Protein AF-A0A832MKS6-F1 (afdb_monomer)

Organism: Eiseniibacteriota bacterium (NCBI:txid2212470)

Sequence (575 aa):
MDDAAIVAPRAAAHRGGRALALALLFALGAVGAFAGHVAAPRFVPAGLAAWESSAPWRGGLPQASEWPREAGPAESVRLEDGAVVVAARTPQEARRLAAGLSARRLAGVAEVARRRAALRARAAAELVEGPLPALATASQAAALLRGRARAMRGIAGPDPGLDDALPDLPLMAAAWAGLEAAAASGDPESVAVALAAAAGAERAWIEREAAAAPYGDPGVDARWRTYAHRRAEVLDAWATVLEKDLTPLQRELVDLTAPSHAIRLAPDMPDPAAATLAAGAPPEASPARVSKLARDAHTAAGGMIGLVAGLAIAAAAWPRRRAPAPDAPAPAPDLGRAWLHLVGGRLARGTMELAARSAARGGRTLVVDAARGAGLHRAWGVGSRLGFVDCLEERMPVLGLCQHGGLPGVFVLAYGEARRRPQWTQLDRLLEEARPHFDRVILALGPDTPREVGSILSGRVMEGWWAVSRQGLPRAADRLEYRVGIRFGRLDLQSMPKASLEALRERFAELAPHLPAPAPGEPAVAAEAAALPALHAPAVLDCDLQVRERLRFLAWMRRVRAESRPETFEPARRA

InterPro domains:
  IPR027417 P-loop containing nucleoside triphosphate hydrolase [G3DSA:3.40.50.300] (351-490)
  IPR027417 P-loop containing nucleoside triphosphate hydrolase [SSF52540] (352-450)

Secondary structure (DSSP, 8-state):
-----------STTSHHHHHHHHHHHHHHHHHHHHHHHHHHHHS-TTS--EEEEEE--SSSPPGGGSSSPPPTT-EEEEETTEEEEEESSHHHHHHHHHHHHHHHTTHHHHHHHHHHHHHHHHHHTPPSSPPPPPPHHHHHHHHHHHHHHHHHHHH-S-----PPPP--HHHHHHHHHHHHHHHHT-HHHHHHHHHHHHHHHHHHHHHHHHHSSSS-HHHHHHHHHHHHHHHHHHHHHHHHHHTTS-HHHHHHHHHHHHHHHHHHGGGS--HHHHHHHTSPP--EEE-HHHHHHHHHHHHHHHHHHHHHHHHHHHHTS--PPPPP-PPPPPPP-TTS-SEEEEEESHHHHHHHHHHHHHTTT--EEEEE-STT--HHHHHT---SSSHHHHHTTSS-HHHH-EE-SSTTEEEE-----SS---GGGHHHHHHHHTTT-SEEEEE--TT--THHHHHHTTS-EEEEEEESSSS--HHHHHHHHHHT--EEEEE-TT--S-SHHHHHHHHHHH-TTSPPPPS-----------S------TTSS--HHHHHHHHHHHHHHHHHHHTS----------

Solvent-accessible surface area (backbone atoms only — not comparable to full-atom values): 31791 Å² total; per-residue (Å²): 137,86,84,83,84,84,82,78,89,86,81,75,82,76,65,62,64,58,56,52,53,51,51,47,29,51,50,34,18,52,51,20,23,50,52,18,52,72,46,31,78,78,69,55,58,95,56,57,31,44,12,25,4,48,19,66,41,79,84,74,81,84,52,79,86,46,43,85,56,86,80,51,88,31,46,48,76,46,79,54,97,57,19,34,36,19,29,11,71,41,52,66,54,7,25,52,48,16,50,38,34,34,49,52,73,44,41,59,42,52,46,46,51,47,27,47,50,51,39,42,54,52,30,58,73,61,51,70,89,70,85,77,77,90,66,55,53,38,38,46,25,22,13,46,32,40,2,46,21,53,31,33,38,42,46,44,50,75,70,78,78,68,90,67,77,76,84,90,41,74,64,48,53,52,28,48,53,48,30,50,55,19,56,73,67,32,40,35,66,52,32,53,54,24,50,53,46,33,33,51,35,52,35,56,48,44,40,49,49,33,60,71,37,63,80,78,48,69,61,58,49,49,51,49,24,40,48,31,47,61,48,21,52,53,30,43,53,54,20,50,60,49,45,68,86,46,53,74,67,49,48,52,50,24,67,58,43,12,37,61,35,16,55,70,49,45,77,60,50,66,54,55,54,57,33,36,52,70,58,46,75,77,47,55,58,41,74,13,70,70,39,44,54,52,33,51,50,33,19,49,49,23,21,49,53,18,35,51,54,31,47,54,58,50,57,75,73,49,82,86,70,80,76,79,76,82,74,75,81,73,72,77,86,69,74,85,79,36,44,36,35,38,31,28,75,46,42,54,35,40,53,40,54,53,48,24,61,40,33,45,69,74,35,30,33,37,37,35,32,68,22,90,86,64,54,46,26,69,40,49,74,46,70,45,69,56,16,43,41,40,38,35,69,71,63,43,60,66,79,76,46,48,38,77,42,84,49,78,49,31,30,31,24,18,41,31,70,63,95,63,84,71,54,69,86,35,50,54,60,55,50,61,66,43,51,90,75,27,66,29,37,39,40,29,46,40,97,80,61,60,51,65,54,16,68,64,51,56,94,59,65,60,48,34,31,35,22,41,90,64,92,74,86,53,78,66,50,59,56,48,25,68,34,41,74,49,70,60,44,71,32,84,34,82,84,41,85,55,57,38,60,65,51,37,49,55,44,23,54,70,66,33,80,78,62,80,73,80,78,92,80,80,82,95,66,99,70,84,93,84,84,72,88,78,74,84,67,75,75,77,81,72,55,54,70,66,57,48,49,49,51,50,50,53,42,50,52,52,48,54,53,61,72,65,50,73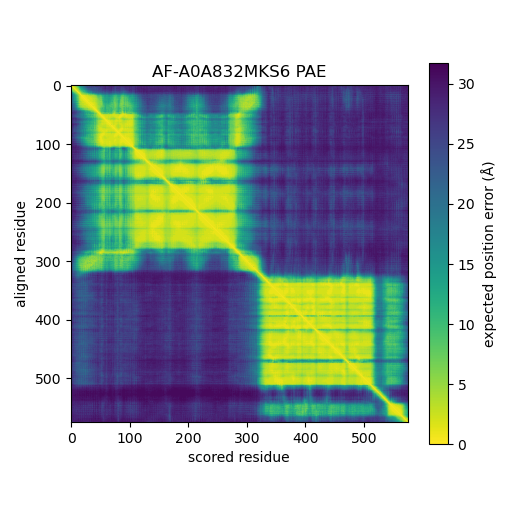,79,76,80,73,76,79,80,80,129

pLDDT: mean 81.9, std 17.01, range [32.44, 98.5]

Structure (mmCIF, N/CA/C/O backbone):
data_AF-A0A832MKS6-F1
#
_entry.id   AF-A0A832MKS6-F1
#
loop_
_atom_site.group_PDB
_atom_site.id
_atom_site.type_symbol
_atom_site.label_atom_id
_atom_site.label_alt_id
_atom_site.label_comp_id
_atom_site.label_asym_id
_atom_site.label_entity_id
_atom_site.label_seq_id
_atom_site.pdbx_PDB_ins_code
_atom_site.Cartn_x
_atom_site.Cartn_y
_atom_site.Cartn_z
_atom_site.occupancy
_atom_site.B_iso_or_equiv
_atom_site.auth_seq_id
_atom_site.auth_comp_id
_atom_site.auth_asym_id
_atom_site.auth_atom_id
_atom_site.pdbx_PDB_model_num
ATOM 1 N N . MET A 1 1 ? 44.858 52.416 -62.555 1.00 40.62 1 MET A N 1
ATOM 2 C CA . MET A 1 1 ? 45.640 51.476 -61.711 1.00 40.62 1 MET A CA 1
ATOM 3 C C . MET A 1 1 ? 44.957 51.427 -60.347 1.00 40.62 1 MET A C 1
ATOM 5 O O . MET A 1 1 ? 45.464 51.993 -59.393 1.00 40.62 1 MET A O 1
ATOM 9 N N . ASP A 1 2 ? 43.699 51.022 -60.205 1.00 44.34 2 ASP A N 1
ATOM 10 C CA . ASP A 1 2 ? 42.994 49.802 -60.640 1.00 44.34 2 ASP A CA 1
ATOM 11 C C . ASP A 1 2 ? 43.602 48.517 -60.094 1.00 44.34 2 ASP A C 1
ATOM 13 O O . ASP A 1 2 ? 44.394 47.872 -60.769 1.00 44.34 2 ASP A O 1
ATOM 17 N N . ASP A 1 3 ? 43.189 48.173 -58.872 1.00 40.09 3 ASP A N 1
ATOM 18 C CA . ASP A 1 3 ? 42.919 46.788 -58.483 1.00 40.09 3 ASP A CA 1
ATOM 19 C C . ASP A 1 3 ? 41.917 46.769 -57.313 1.00 40.09 3 ASP A C 1
ATOM 21 O O . ASP A 1 3 ? 42.261 46.878 -56.136 1.00 40.09 3 ASP A O 1
ATOM 25 N N . ALA A 1 4 ? 40.629 46.689 -57.657 1.00 42.09 4 ALA A N 1
ATOM 26 C CA . ALA A 1 4 ? 39.528 46.475 -56.724 1.00 42.09 4 ALA A CA 1
ATOM 27 C C . ALA A 1 4 ? 39.070 45.012 -56.828 1.00 42.09 4 ALA A C 1
ATOM 29 O O . ALA A 1 4 ? 38.302 44.639 -57.715 1.00 42.09 4 ALA A O 1
ATOM 30 N N . ALA A 1 5 ? 39.552 44.169 -55.914 1.00 42.84 5 ALA A N 1
ATOM 31 C CA . ALA A 1 5 ? 39.144 42.772 -55.812 1.00 42.84 5 ALA A CA 1
ATOM 32 C C . ALA A 1 5 ? 37.765 42.649 -55.136 1.00 42.84 5 ALA A C 1
ATOM 34 O O . ALA A 1 5 ? 37.612 42.835 -53.928 1.00 42.84 5 ALA A O 1
ATOM 35 N N . ILE A 1 6 ? 36.752 42.298 -55.929 1.00 42.34 6 ILE A N 1
ATOM 36 C CA . ILE A 1 6 ? 35.408 41.925 -55.473 1.00 42.34 6 ILE A CA 1
ATOM 37 C C . ILE A 1 6 ? 35.468 40.519 -54.856 1.00 42.34 6 ILE A C 1
ATOM 39 O O . ILE A 1 6 ? 35.582 39.518 -55.563 1.00 42.34 6 ILE A O 1
ATOM 43 N N . VAL A 1 7 ? 35.345 40.426 -53.530 1.00 40.59 7 VAL A N 1
ATOM 44 C CA . VAL A 1 7 ? 35.111 39.160 -52.817 1.00 40.59 7 VAL A CA 1
ATOM 45 C C . VAL A 1 7 ? 33.603 38.924 -52.724 1.00 40.59 7 VAL A C 1
ATOM 47 O O . VAL A 1 7 ? 32.898 39.576 -51.956 1.00 40.59 7 VAL A O 1
ATOM 50 N N . ALA A 1 8 ? 33.090 37.979 -53.512 1.00 40.59 8 ALA A N 1
ATOM 51 C CA . ALA A 1 8 ? 31.693 37.553 -53.453 1.00 40.59 8 ALA A CA 1
ATOM 52 C C . ALA A 1 8 ? 31.438 36.601 -52.257 1.00 40.59 8 ALA A C 1
ATOM 54 O O . ALA A 1 8 ? 32.160 35.611 -52.098 1.00 40.59 8 ALA A O 1
ATOM 55 N N . PRO A 1 9 ? 30.378 36.801 -51.449 1.00 43.12 9 PRO A N 1
ATOM 56 C CA . PRO A 1 9 ? 30.030 35.891 -50.362 1.00 43.12 9 PRO A CA 1
ATOM 57 C C . PRO A 1 9 ? 29.249 34.674 -50.888 1.00 43.12 9 PRO A C 1
ATOM 59 O O . PRO A 1 9 ? 28.036 34.710 -51.084 1.00 43.12 9 PRO A O 1
ATOM 62 N N . ARG A 1 10 ? 29.937 33.543 -51.083 1.00 45.12 10 ARG A N 1
ATOM 63 C CA . ARG A 1 10 ? 29.336 32.247 -51.459 1.00 45.12 10 ARG A CA 1
ATOM 64 C C . ARG A 1 10 ? 29.247 31.311 -50.241 1.00 45.12 10 ARG A C 1
ATOM 66 O O . ARG A 1 10 ? 29.994 30.346 -50.149 1.00 45.12 10 ARG A O 1
ATOM 73 N N . ALA A 1 11 ? 28.357 31.579 -49.273 1.00 44.25 11 ALA A N 1
ATOM 74 C CA . ALA A 1 11 ? 28.190 30.668 -48.117 1.00 44.25 11 ALA A CA 1
ATOM 75 C C . ALA A 1 11 ? 26.827 30.688 -47.378 1.00 44.25 11 ALA A C 1
ATOM 77 O O . ALA A 1 11 ? 26.758 30.241 -46.231 1.00 44.25 11 ALA A O 1
ATOM 78 N N . ALA A 1 12 ? 25.729 31.155 -47.989 1.00 43.38 12 ALA A N 1
ATOM 79 C CA . ALA A 1 12 ? 24.428 31.244 -47.293 1.00 43.38 12 ALA A CA 1
ATOM 80 C C . ALA A 1 12 ? 23.355 30.211 -47.718 1.00 43.38 12 ALA A C 1
ATOM 82 O O . ALA A 1 12 ? 22.421 29.964 -46.961 1.00 43.38 12 ALA A O 1
ATOM 83 N N . ALA A 1 13 ? 23.480 29.535 -48.867 1.00 46.22 13 ALA A N 1
ATOM 84 C CA . ALA A 1 13 ? 22.347 28.797 -49.453 1.00 46.22 13 ALA A CA 1
ATOM 85 C C . ALA A 1 13 ? 22.100 27.360 -48.927 1.00 46.22 13 ALA A C 1
ATOM 87 O O . ALA A 1 13 ? 21.043 26.790 -49.183 1.00 46.22 13 ALA A O 1
ATOM 88 N N . HIS A 1 14 ? 23.016 26.742 -48.167 1.00 49.84 14 HIS A N 1
ATOM 89 C CA . HIS A 1 14 ? 22.894 25.313 -47.800 1.00 49.84 14 HIS A CA 1
ATOM 90 C C . HIS A 1 14 ? 22.313 25.002 -46.408 1.00 49.84 14 HIS A C 1
ATOM 92 O O . HIS A 1 14 ? 22.109 23.829 -46.087 1.00 49.84 14 HIS A O 1
ATOM 98 N N . ARG A 1 15 ? 22.012 26.007 -45.572 1.00 51.47 15 ARG A N 1
ATOM 99 C CA . ARG A 1 15 ? 21.463 25.774 -44.219 1.00 51.47 15 ARG A CA 1
ATOM 100 C C . ARG A 1 15 ? 19.934 25.619 -44.172 1.00 51.47 15 ARG A C 1
ATOM 102 O O . ARG A 1 15 ? 19.448 24.909 -43.296 1.00 51.47 15 ARG A O 1
ATOM 109 N N . GLY A 1 16 ? 19.189 26.173 -45.134 1.00 54.94 16 GLY A N 1
ATOM 110 C CA . GLY A 1 16 ? 17.716 26.144 -45.130 1.00 54.94 16 GLY A CA 1
ATOM 111 C C . GLY A 1 16 ? 17.093 24.761 -45.374 1.00 54.94 16 GLY A C 1
ATOM 112 O O . GLY A 1 16 ? 16.173 24.361 -44.667 1.00 54.94 16 GLY A O 1
ATOM 113 N N . GLY A 1 17 ? 17.635 23.976 -46.314 1.00 61.47 17 GLY A N 1
ATOM 114 C CA . GLY A 1 17 ? 17.020 22.701 -46.723 1.00 61.47 17 GLY A CA 1
ATOM 115 C C . GLY A 1 17 ? 17.054 21.597 -45.659 1.00 61.47 17 GLY A C 1
ATOM 116 O O . GLY A 1 17 ? 16.133 20.792 -45.568 1.00 61.47 17 GLY A O 1
ATOM 117 N N . ARG A 1 18 ? 18.084 21.574 -44.800 1.00 66.38 18 ARG A N 1
ATOM 118 C CA . ARG A 1 18 ? 18.200 20.577 -43.718 1.00 66.38 18 ARG A CA 1
ATOM 119 C C . ARG A 1 18 ? 17.223 20.834 -42.577 1.00 66.38 18 ARG A C 1
ATOM 121 O O . ARG A 1 18 ? 16.668 19.882 -42.039 1.00 66.38 18 ARG A O 1
ATOM 128 N N . ALA A 1 19 ? 17.021 22.101 -42.221 1.00 71.44 19 ALA A N 1
ATOM 129 C CA . ALA A 1 19 ? 16.052 22.482 -41.201 1.00 71.44 19 ALA A CA 1
ATOM 130 C C . ALA A 1 19 ? 14.625 22.160 -41.662 1.00 71.44 19 ALA A C 1
ATOM 132 O O . ALA A 1 19 ? 13.863 21.573 -40.900 1.00 71.44 19 ALA A O 1
ATOM 133 N N . LEU A 1 20 ? 14.307 22.444 -42.932 1.00 74.62 20 LEU A N 1
ATOM 134 C CA . LEU A 1 20 ? 13.009 22.118 -43.520 1.00 74.62 20 LEU A CA 1
ATOM 135 C C . LEU A 1 20 ? 12.763 20.600 -43.562 1.00 74.62 20 LEU A C 1
ATOM 137 O O . LEU A 1 20 ? 11.716 20.142 -43.120 1.00 74.62 20 LEU A O 1
ATOM 141 N N . ALA A 1 21 ? 13.737 19.807 -44.023 1.00 70.12 21 ALA A N 1
ATOM 142 C CA . ALA A 1 21 ? 13.599 18.350 -44.099 1.00 70.12 21 ALA A CA 1
ATOM 143 C C . ALA A 1 21 ? 13.444 17.695 -42.715 1.00 70.12 21 ALA A C 1
ATOM 145 O O . ALA A 1 21 ? 12.634 16.785 -42.553 1.00 70.12 21 ALA A O 1
ATOM 146 N N . LEU A 1 22 ? 14.182 18.174 -41.705 1.00 75.62 22 LEU A N 1
ATOM 147 C CA . LEU A 1 22 ? 14.023 17.709 -40.325 1.00 75.62 22 LEU A CA 1
ATOM 148 C C . LEU A 1 22 ? 12.661 18.111 -39.752 1.00 75.62 22 LEU A C 1
ATOM 150 O O . LEU A 1 22 ? 12.001 17.272 -39.146 1.00 75.62 22 LEU A O 1
ATOM 154 N N . ALA A 1 23 ? 12.215 19.350 -39.977 1.00 77.56 23 ALA A N 1
ATOM 155 C CA . ALA A 1 23 ? 10.901 19.807 -39.533 1.00 77.56 23 ALA A CA 1
ATOM 156 C C . ALA A 1 23 ? 9.769 18.972 -40.153 1.00 77.56 23 ALA A C 1
ATOM 158 O O . ALA A 1 23 ? 8.846 18.579 -39.445 1.00 77.56 23 ALA A O 1
ATOM 159 N N . LEU A 1 24 ? 9.878 18.626 -41.439 1.00 77.12 24 LEU A N 1
ATOM 160 C CA . LEU A 1 24 ? 8.891 17.806 -42.144 1.00 77.12 24 LEU A CA 1
ATOM 161 C C . LEU A 1 24 ? 8.875 16.353 -41.637 1.00 77.12 24 LEU A C 1
ATOM 163 O O . LEU A 1 24 ? 7.807 15.776 -41.451 1.00 77.12 24 LEU A O 1
ATOM 167 N N . LEU A 1 25 ? 10.047 15.782 -41.338 1.00 77.31 25 LEU A N 1
ATOM 168 C CA . LEU A 1 25 ? 10.185 14.460 -40.713 1.00 77.31 25 LEU A CA 1
ATOM 169 C C . LEU A 1 25 ? 9.559 14.406 -39.316 1.00 77.31 25 LEU A C 1
ATOM 171 O O . LEU A 1 25 ? 8.832 13.465 -39.002 1.00 77.31 25 LEU A O 1
ATOM 175 N N . PHE A 1 26 ? 9.815 15.422 -38.488 1.00 78.69 26 PHE A N 1
ATOM 176 C CA . PHE A 1 26 ? 9.202 15.530 -37.166 1.00 78.69 26 PHE A CA 1
ATOM 177 C C . PHE A 1 26 ? 7.689 15.738 -37.257 1.00 78.69 26 PHE A C 1
ATOM 179 O O . PHE A 1 26 ? 6.954 15.089 -36.517 1.00 78.69 26 PHE A O 1
ATOM 186 N N . ALA A 1 27 ? 7.217 16.579 -38.182 1.00 78.88 27 ALA A N 1
ATOM 187 C CA . ALA A 1 27 ? 5.791 16.811 -38.393 1.00 78.88 27 ALA A CA 1
ATOM 188 C C . ALA A 1 27 ? 5.066 15.526 -38.826 1.00 78.88 27 ALA A C 1
ATOM 190 O O . ALA A 1 27 ? 4.060 15.165 -38.222 1.00 78.88 27 ALA A O 1
ATOM 191 N N . LEU A 1 28 ? 5.601 14.783 -39.800 1.00 77.75 28 LEU A N 1
ATOM 192 C CA . LEU A 1 28 ? 5.009 13.518 -40.252 1.00 77.75 28 LEU A CA 1
ATOM 193 C C . LEU A 1 28 ? 5.074 12.419 -39.182 1.00 77.75 28 LEU A C 1
ATOM 195 O O . LEU A 1 28 ? 4.113 11.667 -39.020 1.00 77.75 28 LEU A O 1
ATOM 199 N N . GLY A 1 29 ? 6.161 12.350 -38.406 1.00 77.06 29 GLY A N 1
ATOM 200 C CA . GLY A 1 29 ? 6.261 11.450 -37.254 1.00 77.06 29 GLY A CA 1
ATOM 201 C C . GLY A 1 29 ? 5.233 11.773 -36.164 1.00 77.06 29 GLY A C 1
ATOM 202 O O . GLY A 1 29 ? 4.591 10.866 -35.636 1.00 77.06 29 GLY A O 1
ATOM 203 N N . ALA A 1 30 ? 5.022 13.059 -35.865 1.00 80.19 30 ALA A N 1
ATOM 204 C CA . ALA A 1 30 ? 4.023 13.512 -34.899 1.00 80.19 30 ALA A CA 1
ATOM 205 C C . ALA A 1 30 ? 2.589 13.238 -35.377 1.00 80.19 30 ALA A C 1
ATOM 207 O O . ALA A 1 30 ? 1.775 12.744 -34.599 1.00 80.19 30 ALA A O 1
ATOM 208 N N . VAL A 1 31 ? 2.291 13.480 -36.660 1.00 84.56 31 VAL A N 1
ATOM 209 C CA . VAL A 1 31 ? 0.989 13.156 -37.267 1.00 84.56 31 VAL A CA 1
ATOM 210 C C . VAL A 1 31 ? 0.733 11.647 -37.237 1.00 84.56 31 VAL A C 1
ATOM 212 O O . VAL A 1 31 ? -0.355 11.224 -36.852 1.00 84.56 31 VAL A O 1
ATOM 215 N N . GLY A 1 32 ? 1.734 10.824 -37.566 1.00 78.19 32 GLY A N 1
ATOM 216 C CA . GLY A 1 32 ? 1.630 9.365 -37.489 1.00 78.19 32 GLY A CA 1
ATOM 217 C C . GLY A 1 32 ? 1.403 8.855 -36.063 1.00 78.19 32 GLY A C 1
ATOM 218 O O . GLY A 1 32 ? 0.542 8.003 -35.839 1.00 78.19 32 GLY A O 1
ATOM 219 N N . ALA A 1 33 ? 2.117 9.409 -35.079 1.00 73.56 33 ALA A N 1
ATOM 220 C CA . ALA A 1 33 ? 1.921 9.078 -33.669 1.00 73.56 33 ALA A CA 1
ATOM 221 C C . ALA A 1 33 ? 0.523 9.488 -33.176 1.00 73.56 33 ALA A C 1
ATOM 223 O O . ALA A 1 33 ? -0.151 8.700 -32.513 1.00 73.56 33 ALA A O 1
ATOM 224 N N . PHE A 1 34 ? 0.053 10.682 -33.547 1.00 79.56 34 PHE A N 1
ATOM 225 C CA . PHE A 1 34 ? -1.289 11.156 -33.210 1.00 79.56 34 PHE A CA 1
ATOM 226 C C . PHE A 1 34 ? -2.380 10.278 -33.838 1.00 79.56 34 PHE A C 1
ATOM 228 O O . PHE A 1 34 ? -3.303 9.856 -33.143 1.00 79.56 34 PHE A O 1
ATOM 235 N N . ALA A 1 35 ? -2.248 9.923 -35.120 1.00 78.69 35 ALA A N 1
ATOM 236 C CA . ALA A 1 35 ? -3.172 9.015 -35.796 1.00 78.69 35 ALA A CA 1
ATOM 237 C C . ALA A 1 35 ? -3.204 7.630 -35.126 1.00 78.69 35 ALA A C 1
ATOM 239 O O . ALA A 1 35 ? -4.285 7.098 -34.875 1.00 78.69 35 ALA A O 1
ATOM 240 N N . GLY A 1 36 ? -2.039 7.081 -34.761 1.00 74.12 36 GLY A N 1
ATOM 241 C CA . GLY A 1 36 ? -1.938 5.834 -33.999 1.00 74.12 36 GLY A CA 1
ATOM 242 C C . GLY A 1 36 ? -2.622 5.920 -32.631 1.00 74.12 36 GLY A C 1
ATOM 243 O O . GLY A 1 36 ? -3.352 5.007 -32.252 1.00 74.12 36 GLY A O 1
ATOM 244 N N . HIS A 1 37 ? -2.461 7.039 -31.921 1.00 76.00 37 HIS A N 1
ATOM 245 C CA . HIS A 1 37 ? -3.089 7.275 -30.620 1.00 76.00 37 HIS A CA 1
ATOM 246 C C . HIS A 1 37 ? -4.622 7.355 -30.705 1.00 76.00 37 HIS A C 1
ATOM 248 O O . HIS A 1 37 ? -5.317 6.729 -29.905 1.00 76.00 37 HIS A O 1
ATOM 254 N N . VAL A 1 38 ? -5.155 8.078 -31.696 1.00 78.00 38 VAL A N 1
ATOM 255 C CA . VAL A 1 38 ? -6.605 8.219 -31.925 1.00 78.00 38 VAL A CA 1
ATOM 256 C C . VAL A 1 38 ? -7.231 6.907 -32.408 1.00 78.00 38 VAL A C 1
ATOM 258 O O . VAL A 1 38 ? -8.375 6.602 -32.072 1.00 78.00 38 VAL A O 1
ATOM 261 N N . ALA A 1 39 ? -6.492 6.116 -33.186 1.00 74.56 39 ALA A N 1
ATOM 262 C CA . ALA A 1 39 ? -6.962 4.850 -33.734 1.00 74.56 39 ALA A CA 1
ATOM 263 C C . ALA A 1 39 ? -6.878 3.683 -32.738 1.00 74.56 39 ALA A C 1
ATOM 265 O O . ALA A 1 39 ? -7.709 2.777 -32.797 1.00 74.56 39 ALA A O 1
ATOM 266 N N . ALA A 1 40 ? -5.923 3.707 -31.803 1.00 71.75 40 ALA A N 1
ATOM 267 C CA . ALA A 1 40 ? -5.664 2.614 -30.867 1.00 71.75 40 ALA A CA 1
ATOM 268 C C . ALA A 1 40 ? -6.910 2.071 -30.132 1.00 71.75 40 ALA A C 1
ATOM 270 O O . ALA A 1 40 ? -7.034 0.851 -30.058 1.00 71.75 40 ALA A O 1
ATOM 271 N N . PRO A 1 41 ? -7.873 2.889 -29.649 1.00 68.19 41 PRO A N 1
ATOM 272 C CA . PRO A 1 41 ? -9.074 2.376 -28.983 1.00 68.19 41 PRO A CA 1
ATOM 273 C C . PRO A 1 41 ? -9.965 1.511 -29.885 1.00 68.19 41 PRO A C 1
ATOM 275 O O . PRO A 1 41 ? -10.693 0.668 -29.376 1.00 68.19 41 PRO A O 1
ATOM 278 N N . ARG A 1 42 ? -9.916 1.707 -31.212 1.00 73.25 42 ARG A N 1
ATOM 279 C CA . ARG A 1 42 ? -10.729 0.960 -32.190 1.00 73.25 42 ARG A CA 1
ATOM 280 C C . ARG A 1 42 ? -10.114 -0.381 -32.590 1.00 73.25 42 ARG A C 1
ATOM 282 O O . ARG A 1 42 ? -10.822 -1.227 -33.121 1.00 73.25 42 ARG A O 1
ATOM 289 N N . PHE A 1 43 ? -8.818 -0.562 -32.339 1.00 68.06 43 PHE A N 1
ATOM 290 C CA . PHE A 1 43 ? -8.066 -1.768 -32.693 1.00 68.06 43 PHE A CA 1
ATOM 291 C C . PHE A 1 43 ? -7.733 -2.652 -31.487 1.00 68.06 43 PHE A C 1
ATOM 293 O O . PHE A 1 43 ? -7.108 -3.697 -31.655 1.00 68.06 43 PHE A O 1
ATOM 300 N N . VAL A 1 44 ? -8.167 -2.280 -30.276 1.00 62.59 44 VAL A N 1
ATOM 301 C CA . VAL A 1 44 ? -8.153 -3.207 -29.140 1.00 62.59 44 VAL A CA 1
ATOM 302 C C . VAL A 1 44 ? -9.140 -4.340 -29.462 1.00 62.59 44 VAL A C 1
ATOM 304 O O . VAL A 1 44 ? -10.322 -4.054 -29.661 1.00 62.59 44 VAL A O 1
ATOM 307 N N . PRO A 1 45 ? -8.695 -5.610 -29.540 1.00 70.75 45 PRO A N 1
ATOM 308 C CA . PRO A 1 45 ? -9.581 -6.742 -29.779 1.00 70.75 45 PRO A CA 1
ATOM 309 C C . PRO A 1 45 ? -10.767 -6.701 -28.817 1.00 70.75 45 PRO A C 1
ATOM 311 O O . PRO A 1 45 ? -10.577 -6.464 -27.624 1.00 70.75 45 PRO A O 1
ATOM 314 N N . ALA A 1 46 ? -11.976 -6.986 -29.308 1.00 66.50 46 ALA A 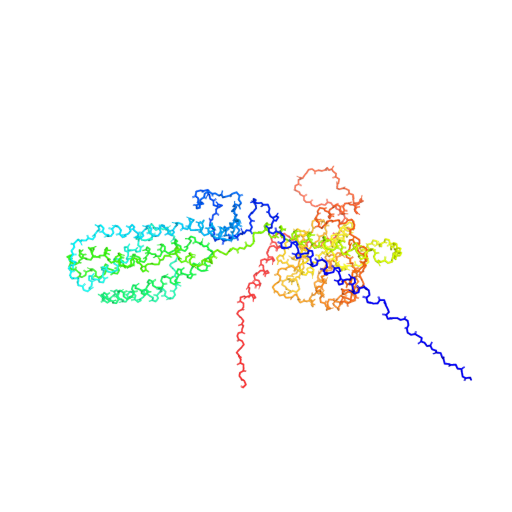N 1
ATOM 315 C CA . ALA A 1 46 ? -13.216 -6.898 -28.527 1.00 66.50 46 ALA A CA 1
ATOM 316 C C . ALA A 1 46 ? -13.215 -7.747 -27.230 1.00 66.50 46 ALA A C 1
ATOM 318 O O . ALA A 1 46 ? -14.096 -7.591 -26.384 1.00 66.50 46 ALA A O 1
ATOM 319 N N . GLY A 1 47 ? -12.236 -8.638 -27.044 1.00 69.94 47 GLY A N 1
ATOM 320 C CA . GLY A 1 47 ? -12.041 -9.443 -25.837 1.00 69.94 47 GLY A CA 1
ATOM 321 C C . GLY A 1 47 ? -11.114 -8.855 -24.764 1.00 69.94 47 GLY A C 1
ATOM 322 O O . GLY A 1 47 ? -11.032 -9.444 -23.695 1.00 69.94 47 GLY A O 1
ATOM 323 N N . LEU A 1 48 ? -10.413 -7.737 -24.993 1.00 77.06 48 LEU A N 1
ATOM 324 C CA . LEU A 1 48 ? -9.451 -7.213 -24.010 1.00 77.06 48 LEU A CA 1
ATOM 325 C C . LEU A 1 48 ? -10.052 -6.123 -23.115 1.00 77.06 48 LEU A C 1
ATOM 327 O O . LEU A 1 48 ? -10.776 -5.238 -23.573 1.00 77.06 48 LEU A O 1
ATOM 331 N N . ALA A 1 49 ? -9.694 -6.160 -21.832 1.00 81.75 49 ALA A N 1
ATOM 332 C CA . ALA A 1 49 ? -10.005 -5.099 -20.885 1.00 81.75 49 ALA A CA 1
ATOM 333 C C . ALA A 1 49 ? -9.300 -3.788 -21.271 1.00 81.75 49 ALA A C 1
ATOM 335 O O . ALA A 1 49 ? -8.088 -3.757 -21.507 1.00 81.75 49 ALA A O 1
ATOM 336 N N . ALA A 1 50 ? -10.052 -2.689 -21.301 1.00 84.19 50 ALA A N 1
ATOM 337 C CA . ALA A 1 50 ? -9.527 -1.358 -21.608 1.00 84.19 50 ALA A CA 1
ATOM 338 C C . ALA A 1 50 ? -9.229 -0.536 -20.343 1.00 84.19 50 ALA A C 1
ATOM 340 O O . ALA A 1 50 ? -8.429 0.404 -20.383 1.00 84.19 50 ALA A O 1
ATOM 341 N N . TRP A 1 51 ? -9.836 -0.905 -19.214 1.00 89.81 51 TRP A N 1
ATOM 342 C CA . TRP A 1 51 ? -9.747 -0.181 -17.951 1.00 89.81 51 TRP A CA 1
ATOM 343 C C . TRP A 1 51 ? -9.451 -1.137 -16.807 1.00 89.81 51 TRP A C 1
ATOM 345 O O . TRP A 1 51 ? -9.963 -2.249 -16.785 1.00 89.81 51 TRP A O 1
ATOM 355 N N . GLU A 1 52 ? -8.635 -0.689 -15.864 1.00 94.50 52 GLU A N 1
ATOM 356 C CA . GLU A 1 52 ? -8.367 -1.337 -14.589 1.00 94.50 52 GLU A CA 1
ATOM 357 C C . GLU A 1 52 ? -8.853 -0.423 -13.468 1.00 94.50 52 GLU A C 1
ATOM 359 O O . GLU A 1 52 ? -8.656 0.791 -13.509 1.00 94.50 52 GLU A O 1
ATOM 364 N N . SER A 1 53 ? -9.479 -0.992 -12.450 1.00 93.94 53 SER A N 1
ATOM 365 C CA . SER A 1 53 ? -9.772 -0.289 -11.211 1.00 93.94 53 SER A CA 1
ATOM 366 C C . SER A 1 53 ? -9.265 -1.122 -10.054 1.00 93.94 53 SER A C 1
ATOM 368 O O . SER A 1 53 ? -9.485 -2.333 -10.006 1.00 93.94 53 SER A O 1
ATOM 370 N N . SER A 1 54 ? -8.536 -0.481 -9.152 1.00 91.25 54 SER A N 1
ATOM 371 C CA . SER A 1 54 ? -8.044 -1.118 -7.942 1.00 91.25 54 SER A CA 1
ATOM 372 C C . SER A 1 54 ? -9.004 -0.818 -6.808 1.00 91.25 54 SER A C 1
ATOM 374 O O . SER A 1 54 ? -9.265 0.349 -6.515 1.00 91.25 54 SER A O 1
ATOM 376 N N . ALA A 1 55 ? -9.488 -1.860 -6.150 1.00 86.94 55 ALA A N 1
ATOM 377 C CA . ALA A 1 55 ? -10.046 -1.733 -4.819 1.00 86.94 55 ALA A CA 1
ATOM 378 C C . ALA A 1 55 ? -9.134 -2.480 -3.853 1.00 86.94 55 ALA A C 1
ATOM 380 O O . ALA A 1 55 ? -8.529 -3.484 -4.227 1.00 86.94 55 ALA A O 1
ATOM 381 N N . PRO A 1 56 ? -9.015 -2.030 -2.610 1.00 77.00 56 PRO A N 1
ATOM 382 C CA . PRO A 1 56 ? -8.226 -2.775 -1.649 1.00 77.00 56 PRO A CA 1
ATOM 383 C C . PRO A 1 56 ? -8.771 -4.200 -1.413 1.00 77.00 56 PRO A C 1
ATOM 385 O O . PRO A 1 56 ? -9.987 -4.427 -1.481 1.00 77.00 56 PRO A O 1
ATOM 388 N N . TRP A 1 57 ? -7.885 -5.167 -1.141 1.00 82.75 57 TRP A N 1
ATOM 389 C CA . TRP A 1 57 ? -8.242 -6.588 -1.066 1.00 82.75 57 TRP A CA 1
ATOM 390 C C . TRP A 1 57 ? -7.394 -7.390 -0.079 1.00 82.75 57 TRP A C 1
ATOM 392 O O . TRP A 1 57 ? -6.177 -7.252 -0.020 1.00 82.75 57 TRP A O 1
ATOM 402 N N . ARG A 1 58 ? -8.038 -8.316 0.641 1.00 69.19 58 ARG A N 1
ATOM 403 C CA . ARG A 1 58 ? -7.367 -9.269 1.537 1.00 69.19 58 ARG A CA 1
ATOM 404 C C . ARG A 1 58 ? -7.404 -10.693 0.994 1.00 69.19 58 ARG A C 1
ATOM 406 O O . ARG A 1 58 ? -8.444 -11.155 0.521 1.00 69.19 58 ARG A O 1
ATOM 413 N N . GLY A 1 59 ? -6.321 -11.433 1.224 1.00 73.62 59 GLY A N 1
ATOM 414 C CA . GLY A 1 59 ? -6.229 -12.877 0.990 1.00 73.62 59 GLY A CA 1
ATOM 415 C C . GLY A 1 59 ? -5.977 -13.248 -0.471 1.00 73.62 59 GLY A C 1
ATOM 416 O O . GLY A 1 59 ? -5.529 -12.423 -1.262 1.00 73.62 59 GLY A O 1
ATOM 417 N N . GLY A 1 60 ? -6.249 -14.509 -0.816 1.00 82.94 60 GLY A N 1
ATOM 418 C CA . GLY A 1 60 ? -6.091 -15.016 -2.182 1.00 82.94 60 GLY A CA 1
ATOM 419 C C . GLY A 1 60 ? -7.017 -14.333 -3.193 1.00 82.94 60 GLY A C 1
ATOM 420 O O . GLY A 1 60 ? -7.874 -13.528 -2.823 1.00 82.94 60 GLY A O 1
ATOM 421 N N . LEU A 1 61 ? -6.831 -14.660 -4.474 1.00 90.25 61 LEU A N 1
ATOM 422 C CA . LEU A 1 61 ? -7.674 -14.164 -5.565 1.00 90.25 61 LEU A CA 1
ATOM 423 C C . LEU A 1 61 ? -9.170 -14.361 -5.244 1.00 90.25 61 LEU A C 1
ATOM 425 O O . LEU A 1 61 ? -9.516 -15.400 -4.673 1.00 90.25 61 LEU A O 1
ATOM 429 N N . PRO A 1 62 ? -10.043 -13.404 -5.616 1.00 90.12 62 PRO A N 1
ATOM 430 C CA . PRO A 1 62 ? -11.484 -13.559 -5.462 1.00 90.12 62 PRO A CA 1
ATOM 431 C C . PRO A 1 62 ? -11.987 -14.874 -6.053 1.00 90.12 62 PRO A C 1
ATOM 433 O O . PRO A 1 62 ? -11.769 -15.157 -7.235 1.00 90.12 62 PRO A O 1
ATOM 436 N N . GLN A 1 63 ? -12.674 -15.667 -5.234 1.00 89.75 63 GLN A N 1
ATOM 437 C CA . GLN A 1 63 ? -13.334 -16.888 -5.692 1.00 89.75 63 GLN A CA 1
ATOM 438 C C . GLN A 1 63 ? -14.601 -16.546 -6.472 1.00 89.75 63 GLN A C 1
ATOM 440 O O . GLN A 1 63 ? -15.205 -15.506 -6.234 1.00 89.75 63 GLN A O 1
ATOM 445 N N . ALA A 1 64 ? -15.055 -17.440 -7.356 1.00 87.81 64 ALA A N 1
ATOM 446 C CA . ALA A 1 64 ? -16.244 -17.215 -8.188 1.00 87.81 64 ALA A CA 1
ATOM 447 C C . ALA A 1 64 ? -17.501 -16.824 -7.378 1.00 87.81 64 ALA A C 1
ATOM 449 O O . ALA A 1 64 ? -18.276 -15.981 -7.817 1.00 87.81 64 ALA A O 1
ATOM 450 N N . SER A 1 65 ? -17.666 -17.367 -6.167 1.00 85.38 65 SER A N 1
ATOM 451 C CA . SER A 1 65 ? -18.761 -17.036 -5.240 1.00 85.38 65 SER A CA 1
ATOM 452 C C . SER A 1 65 ? -18.731 -15.589 -4.726 1.00 85.38 65 SER A C 1
ATOM 454 O O . SER A 1 65 ? -19.762 -15.033 -4.341 1.00 85.38 65 SER A O 1
ATOM 456 N N . GLU A 1 66 ? -17.559 -14.959 -4.727 1.00 84.75 66 GLU A N 1
ATOM 457 C CA . GLU A 1 66 ? -17.352 -13.592 -4.251 1.00 84.75 66 GLU A CA 1
ATOM 458 C C . GLU A 1 66 ? -17.633 -12.555 -5.333 1.00 84.75 66 GLU A C 1
ATOM 460 O O . GLU A 1 66 ? -17.799 -11.376 -5.020 1.00 84.75 66 GLU A O 1
ATOM 465 N N . TRP A 1 67 ? -17.727 -12.971 -6.597 1.00 91.44 67 TRP A N 1
ATOM 466 C CA . TRP A 1 67 ? -18.053 -12.055 -7.675 1.00 91.44 67 TRP A CA 1
ATOM 467 C C . TRP A 1 67 ? -19.499 -11.562 -7.551 1.00 91.44 67 TRP A C 1
ATOM 469 O O . TRP A 1 67 ? -20.407 -12.336 -7.241 1.00 91.44 67 TRP A O 1
ATOM 479 N N . PRO A 1 68 ? -19.761 -10.267 -7.813 1.00 86.62 68 PRO A N 1
ATOM 480 C CA . PRO A 1 68 ? -21.117 -9.727 -7.775 1.00 86.62 68 PRO A CA 1
ATOM 481 C C . PRO A 1 68 ? -22.055 -10.363 -8.812 1.00 86.62 68 PRO A C 1
ATOM 483 O O . PRO A 1 68 ? -23.269 -10.333 -8.624 1.00 86.62 68 PRO A O 1
ATOM 486 N N . ARG A 1 69 ? -21.484 -10.932 -9.878 1.00 92.44 69 ARG A N 1
ATOM 487 C CA . ARG A 1 69 ? -22.127 -11.678 -10.965 1.00 92.44 69 ARG A CA 1
ATOM 488 C C . ARG A 1 69 ? -21.084 -12.562 -11.652 1.00 92.44 69 ARG A C 1
ATOM 490 O O . ARG A 1 69 ? -19.898 -12.394 -11.394 1.00 92.44 69 ARG A O 1
ATOM 497 N N . GLU A 1 70 ? -21.506 -13.436 -12.558 1.00 92.88 70 GLU A N 1
ATOM 498 C CA . GLU A 1 70 ? -20.575 -14.204 -13.391 1.00 92.88 70 GLU A CA 1
ATOM 499 C C . GLU A 1 70 ? -19.609 -13.275 -14.157 1.00 92.88 70 GLU A C 1
ATOM 501 O O . GLU A 1 70 ? -19.996 -12.190 -14.622 1.00 92.88 70 GLU A O 1
ATOM 506 N N . ALA A 1 71 ? -18.335 -13.677 -14.217 1.00 91.69 71 ALA A N 1
ATOM 507 C CA . ALA A 1 71 ? -17.272 -12.894 -14.832 1.00 91.69 71 ALA A CA 1
ATOM 508 C C . ALA A 1 71 ? -17.475 -12.822 -16.351 1.00 91.69 71 ALA A C 1
ATOM 510 O O . ALA A 1 71 ? -17.625 -13.837 -17.029 1.00 91.69 71 ALA A O 1
ATOM 511 N N . GLY A 1 72 ? -17.470 -11.606 -16.891 1.00 91.00 72 GLY A N 1
ATOM 512 C CA . GLY A 1 72 ? -17.545 -11.383 -18.329 1.00 91.00 72 GLY A CA 1
ATOM 513 C C . GLY A 1 72 ? -16.260 -11.815 -19.055 1.00 91.00 72 GLY A C 1
ATOM 514 O O . GLY A 1 72 ? -15.187 -11.856 -18.459 1.00 91.00 72 GLY A O 1
ATOM 515 N N . PRO A 1 73 ? -16.309 -12.047 -20.379 1.00 86.94 73 PRO A N 1
ATOM 516 C CA . PRO A 1 73 ? -15.167 -12.547 -21.158 1.00 86.94 73 PRO A CA 1
ATOM 517 C C . PRO A 1 73 ? -13.966 -11.589 -21.230 1.00 86.94 73 PRO A C 1
ATOM 519 O O . PRO A 1 73 ? -12.869 -12.002 -21.588 1.00 86.94 73 PRO A O 1
ATOM 522 N N . ALA A 1 74 ? -14.168 -10.308 -20.918 1.00 86.88 74 ALA A N 1
ATOM 523 C CA . ALA A 1 74 ? -13.120 -9.288 -20.867 1.00 86.88 74 ALA A CA 1
ATOM 524 C C . ALA A 1 74 ? -12.805 -8.851 -19.427 1.00 86.88 74 ALA A C 1
ATOM 526 O O . ALA A 1 74 ? -12.108 -7.857 -19.228 1.00 86.88 74 ALA A O 1
ATOM 527 N N . GLU A 1 75 ? -13.362 -9.545 -18.433 1.00 93.44 75 GLU A N 1
ATOM 528 C CA . GLU A 1 75 ? -13.147 -9.244 -17.027 1.00 93.44 75 GLU A CA 1
ATOM 529 C C . GLU A 1 75 ? -12.064 -10.144 -16.471 1.00 93.44 75 GLU A C 1
ATOM 531 O O . GLU A 1 75 ? -12.082 -11.362 -16.635 1.00 93.44 75 GLU A O 1
ATOM 536 N N . SER A 1 76 ? -11.098 -9.532 -15.808 1.00 92.62 76 SER A N 1
ATOM 537 C CA . SER A 1 76 ? -10.051 -10.273 -15.132 1.00 92.62 76 SER A CA 1
ATOM 538 C C . SER A 1 76 ? -9.716 -9.606 -13.823 1.00 92.62 76 SER A C 1
ATOM 540 O O . SER A 1 76 ? -10.008 -8.434 -13.581 1.00 92.62 76 SER A O 1
ATOM 542 N N . VAL A 1 77 ? -9.136 -10.401 -12.946 1.00 94.44 77 VAL A N 1
ATOM 543 C CA . VAL A 1 77 ? -8.871 -10.018 -11.579 1.00 94.44 77 VAL A CA 1
ATOM 544 C C . VAL A 1 77 ? -7.475 -10.489 -11.241 1.00 94.44 77 VAL A C 1
ATOM 546 O O . VAL A 1 77 ? -7.102 -11.627 -11.523 1.00 94.44 77 VAL A O 1
ATOM 549 N N . ARG A 1 78 ? -6.700 -9.599 -10.635 1.00 94.00 78 ARG A N 1
ATOM 550 C CA . ARG A 1 78 ? -5.360 -9.898 -10.141 1.00 94.00 78 ARG A CA 1
ATOM 551 C C . ARG A 1 78 ? -5.127 -9.207 -8.812 1.00 94.00 78 ARG A C 1
ATOM 553 O O . ARG A 1 78 ? -5.812 -8.244 -8.482 1.00 94.00 78 ARG A O 1
ATOM 560 N N . LEU A 1 79 ? -4.148 -9.700 -8.068 1.00 91.69 79 LEU A N 1
ATOM 561 C CA . LEU A 1 79 ? -3.698 -9.063 -6.839 1.00 91.69 79 LEU A CA 1
ATOM 562 C C . LEU A 1 79 ? -2.446 -8.244 -7.115 1.00 91.69 79 LEU A C 1
ATOM 564 O O . LEU A 1 79 ? -1.549 -8.696 -7.826 1.00 91.69 79 LEU A O 1
ATOM 568 N N . GLU A 1 80 ? -2.398 -7.045 -6.556 1.00 89.81 80 GLU A N 1
ATOM 569 C CA . GLU A 1 80 ? -1.241 -6.165 -6.629 1.00 89.81 80 GLU A CA 1
ATOM 570 C C . GLU A 1 80 ? -1.174 -5.304 -5.373 1.00 89.81 80 GLU A C 1
ATOM 572 O O . GLU A 1 80 ? -2.136 -4.612 -5.063 1.00 89.81 80 GLU A O 1
ATOM 577 N N . ASP A 1 81 ? -0.059 -5.379 -4.645 1.00 85.19 81 ASP A N 1
ATOM 578 C CA . ASP A 1 81 ? 0.236 -4.529 -3.483 1.00 85.19 81 ASP A CA 1
ATOM 579 C C . ASP A 1 81 ? -0.905 -4.435 -2.444 1.00 85.19 81 ASP A C 1
ATOM 581 O O . ASP A 1 81 ? -1.183 -3.374 -1.893 1.00 85.19 81 ASP A O 1
ATOM 585 N N . GLY A 1 82 ? -1.597 -5.552 -2.176 1.00 77.69 82 GLY A N 1
ATOM 586 C CA . GLY A 1 82 ? -2.728 -5.586 -1.233 1.00 77.69 82 GLY A CA 1
ATOM 587 C C . GLY A 1 82 ? -4.046 -5.028 -1.791 1.00 77.69 82 GLY A C 1
ATOM 588 O O . GLY A 1 82 ? -4.990 -4.780 -1.043 1.00 77.69 82 GLY A O 1
ATOM 589 N N . ALA A 1 83 ? -4.138 -4.841 -3.106 1.00 85.31 83 ALA A N 1
ATOM 590 C CA . ALA A 1 83 ? -5.353 -4.470 -3.814 1.00 85.31 83 ALA A CA 1
ATOM 591 C C . ALA A 1 83 ? -5.771 -5.552 -4.815 1.00 85.31 83 ALA A C 1
ATOM 593 O O . ALA A 1 83 ? -4.944 -6.238 -5.422 1.00 85.31 83 ALA A O 1
ATOM 594 N N . VAL A 1 84 ? -7.081 -5.683 -5.012 1.00 91.19 84 VAL A N 1
ATOM 595 C CA . VAL A 1 84 ? -7.655 -6.380 -6.153 1.00 91.19 84 VAL A CA 1
ATOM 596 C C . VAL A 1 84 ? -7.717 -5.389 -7.297 1.00 91.19 84 VAL A C 1
ATOM 598 O O . VAL A 1 84 ? -8.383 -4.357 -7.225 1.00 91.19 84 VAL A O 1
ATOM 601 N N . VAL A 1 85 ? -7.002 -5.700 -8.366 1.00 93.94 85 VAL A N 1
ATOM 602 C CA . VAL A 1 85 ? -7.072 -4.948 -9.608 1.00 93.94 85 VAL A CA 1
ATOM 603 C C . VAL A 1 85 ? -8.021 -5.687 -10.528 1.00 93.94 85 VAL A C 1
ATOM 605 O O . VAL A 1 85 ? -7.753 -6.818 -10.938 1.00 93.94 85 VAL A O 1
ATOM 608 N N . VAL A 1 86 ? -9.139 -5.037 -10.828 1.00 94.38 86 VAL A N 1
ATOM 609 C CA . VAL A 1 86 ? -10.173 -5.563 -11.708 1.00 94.38 86 VAL A CA 1
ATOM 610 C C . VAL A 1 86 ? -10.067 -4.881 -13.054 1.00 94.38 86 VAL A C 1
ATOM 612 O O . VAL A 1 86 ? -10.149 -3.657 -13.140 1.00 94.38 86 VAL A O 1
ATOM 615 N N . ALA A 1 87 ? -9.900 -5.670 -14.104 1.00 93.56 87 ALA A N 1
ATOM 616 C CA . ALA A 1 87 ? -9.902 -5.191 -15.470 1.00 93.56 87 ALA A CA 1
ATOM 617 C C . ALA A 1 87 ? -11.295 -5.392 -16.089 1.00 93.56 87 ALA A C 1
ATOM 619 O O . ALA A 1 87 ? -11.908 -6.436 -15.881 1.00 93.56 87 ALA A O 1
ATOM 620 N N . ALA A 1 88 ? -11.800 -4.406 -16.833 1.00 93.38 88 ALA A N 1
ATOM 621 C CA . ALA A 1 88 ? -13.074 -4.477 -17.553 1.00 93.38 88 ALA A CA 1
ATOM 622 C C . ALA A 1 88 ? -13.058 -3.638 -18.848 1.00 93.38 88 ALA A C 1
ATOM 624 O O . ALA A 1 88 ? -12.089 -2.931 -19.156 1.00 93.38 88 ALA A O 1
ATOM 625 N N . ARG A 1 89 ? -14.145 -3.704 -19.632 1.00 89.44 89 ARG A N 1
ATOM 626 C CA . ARG A 1 89 ? -14.282 -2.966 -20.904 1.00 89.44 89 ARG A CA 1
ATOM 627 C C . ARG A 1 89 ? -14.529 -1.478 -20.708 1.00 89.44 89 ARG A C 1
ATOM 629 O O . ARG A 1 89 ? -13.998 -0.678 -21.473 1.00 89.44 89 ARG A O 1
ATOM 636 N N . THR A 1 90 ? -15.316 -1.103 -19.706 1.00 90.56 90 THR A N 1
ATOM 637 C CA . THR A 1 90 ? -15.644 0.300 -19.417 1.00 90.56 90 THR A CA 1
ATOM 638 C C . THR A 1 90 ? -15.125 0.730 -18.039 1.00 90.56 90 THR A C 1
ATOM 640 O O . THR A 1 90 ? -14.997 -0.099 -17.131 1.00 90.56 90 THR A O 1
ATOM 643 N N . PRO A 1 91 ? -14.846 2.032 -17.828 1.00 91.44 91 PRO A N 1
ATOM 644 C CA . PRO A 1 91 ? -14.387 2.519 -16.530 1.00 91.44 91 PRO A CA 1
ATOM 645 C C . PRO A 1 91 ? -15.474 2.416 -15.449 1.00 91.44 91 PRO A C 1
ATOM 647 O O . PRO A 1 91 ? -15.151 2.359 -14.265 1.00 91.44 91 PRO A O 1
ATOM 650 N N . GLN A 1 92 ? -16.762 2.420 -15.817 1.00 92.12 92 GLN A N 1
ATOM 651 C CA . GLN A 1 92 ? -17.863 2.193 -14.877 1.00 92.12 92 GLN A CA 1
ATOM 652 C C . GLN A 1 92 ? -17.943 0.725 -14.442 1.00 92.12 92 GLN A C 1
ATOM 654 O O . GLN A 1 92 ? -18.149 0.468 -13.259 1.00 92.12 92 GLN A O 1
ATOM 659 N N . GLU A 1 93 ? -17.761 -0.231 -15.359 1.00 93.31 93 GLU A N 1
ATOM 660 C CA . GLU A 1 93 ? -17.745 -1.661 -15.022 1.00 93.31 93 GLU A CA 1
ATOM 661 C C . GLU A 1 93 ? -16.567 -2.010 -14.117 1.00 93.31 93 GLU A C 1
ATOM 663 O O . GLU A 1 93 ? -16.783 -2.648 -13.090 1.00 93.31 93 GLU A O 1
ATOM 668 N N . ALA A 1 94 ? -15.356 -1.535 -14.436 1.00 93.31 94 ALA A N 1
ATOM 669 C CA . ALA A 1 94 ? -14.172 -1.783 -13.613 1.00 93.31 94 ALA A CA 1
ATOM 670 C C . ALA A 1 94 ? -14.380 -1.271 -12.177 1.00 93.31 94 ALA A C 1
ATOM 672 O O . ALA A 1 94 ? -14.150 -2.006 -11.220 1.00 93.31 94 ALA A O 1
ATOM 673 N N . ARG A 1 95 ? -14.911 -0.046 -12.022 1.00 92.19 95 ARG A N 1
ATOM 674 C CA . ARG A 1 95 ? -15.238 0.535 -10.708 1.00 92.19 95 ARG A CA 1
ATOM 675 C C . ARG A 1 95 ? -16.316 -0.246 -9.969 1.00 92.19 95 ARG A C 1
ATOM 677 O O . ARG A 1 95 ? -16.148 -0.538 -8.790 1.00 92.19 95 ARG A O 1
ATOM 684 N N . ARG A 1 96 ? -17.418 -0.593 -10.644 1.00 90.75 96 ARG A N 1
ATOM 685 C CA . ARG A 1 96 ? -18.522 -1.356 -10.037 1.00 90.75 96 ARG A CA 1
ATOM 686 C C . ARG A 1 96 ? -18.075 -2.745 -9.596 1.00 90.75 96 ARG A C 1
ATOM 688 O O . ARG A 1 96 ? -18.482 -3.183 -8.526 1.00 90.75 96 ARG A O 1
ATOM 695 N N . LEU A 1 97 ? -17.242 -3.420 -10.385 1.00 93.44 97 LEU A N 1
ATOM 696 C CA . LEU A 1 97 ? -16.703 -4.730 -10.032 1.00 93.44 97 LEU A CA 1
ATOM 697 C C . LEU A 1 97 ? -15.711 -4.637 -8.875 1.00 93.44 97 LEU A C 1
ATOM 699 O O . LEU A 1 97 ? -15.851 -5.395 -7.923 1.00 93.44 97 LEU A O 1
ATOM 703 N N . ALA A 1 98 ? -14.763 -3.696 -8.910 1.00 92.38 98 ALA A N 1
ATOM 704 C CA . ALA A 1 98 ? -13.803 -3.492 -7.826 1.00 92.38 98 ALA A CA 1
ATOM 705 C C . ALA A 1 98 ? -14.511 -3.140 -6.507 1.00 92.38 98 ALA A C 1
ATOM 707 O O . ALA A 1 98 ? -14.254 -3.769 -5.480 1.00 92.38 98 ALA A O 1
ATOM 708 N N . ALA A 1 99 ? -15.480 -2.220 -6.549 1.00 85.44 99 ALA A N 1
ATOM 709 C CA . ALA A 1 99 ? -16.311 -1.877 -5.398 1.00 85.44 99 ALA A CA 1
ATOM 710 C C . ALA A 1 99 ? -17.176 -3.058 -4.928 1.00 85.44 99 ALA A C 1
ATOM 712 O O . ALA A 1 99 ? -17.262 -3.305 -3.733 1.00 85.44 99 ALA A O 1
ATOM 713 N N . GLY A 1 100 ? -17.795 -3.808 -5.845 1.00 86.31 100 GLY A N 1
ATOM 714 C CA . GLY A 1 100 ? -18.648 -4.953 -5.515 1.00 86.31 100 GLY A CA 1
ATOM 715 C C . GLY A 1 100 ? -17.877 -6.121 -4.901 1.00 86.31 100 GLY A C 1
ATOM 716 O O . GLY A 1 100 ? -18.334 -6.706 -3.921 1.00 86.31 100 GLY A O 1
ATOM 717 N N . LEU A 1 101 ? -16.692 -6.425 -5.435 1.00 89.19 101 LEU A N 1
ATOM 718 C CA . LEU A 1 101 ? -15.767 -7.410 -4.879 1.00 89.19 101 LEU A CA 1
ATOM 719 C C . LEU A 1 101 ? -15.302 -6.976 -3.488 1.00 89.19 101 LEU A C 1
ATOM 721 O O . LEU A 1 101 ? -15.441 -7.739 -2.532 1.00 89.19 101 LEU A O 1
ATOM 725 N N . SER A 1 102 ? -14.816 -5.738 -3.354 1.00 83.44 102 SER A N 1
ATOM 726 C CA . SER A 1 102 ? -14.388 -5.193 -2.064 1.00 83.44 102 SER A CA 1
ATOM 727 C C . SER A 1 102 ? -15.530 -5.221 -1.043 1.00 83.44 102 SER A C 1
ATOM 729 O O . SER A 1 102 ? -15.352 -5.762 0.041 1.00 83.44 102 SER A O 1
ATOM 731 N N . ALA A 1 103 ? -16.742 -4.794 -1.413 1.00 75.88 103 ALA A N 1
ATOM 732 C CA . ALA A 1 103 ? -17.923 -4.829 -0.550 1.00 75.88 103 ALA A CA 1
ATOM 733 C C . ALA A 1 103 ? -18.322 -6.249 -0.110 1.00 75.88 103 ALA A C 1
ATOM 735 O O . ALA A 1 103 ? -18.711 -6.441 1.039 1.00 75.88 103 ALA A O 1
ATOM 736 N N . ARG A 1 104 ? -18.213 -7.256 -0.990 1.00 77.12 104 ARG A N 1
ATOM 737 C CA . ARG A 1 104 ? -18.523 -8.661 -0.659 1.00 77.12 104 ARG A CA 1
ATOM 738 C C . ARG A 1 104 ? -17.476 -9.300 0.244 1.00 77.12 104 ARG A C 1
ATOM 740 O O . ARG A 1 104 ? -17.837 -10.012 1.175 1.00 77.12 104 ARG A O 1
ATOM 747 N N . ARG A 1 105 ? -16.194 -9.005 0.033 1.00 75.81 105 ARG A N 1
ATOM 748 C CA . ARG A 1 105 ? -15.112 -9.425 0.942 1.00 75.81 105 ARG A CA 1
ATOM 749 C C . ARG A 1 105 ? -15.216 -8.704 2.289 1.00 75.81 105 ARG A C 1
ATOM 751 O O . ARG A 1 105 ? -14.956 -9.283 3.339 1.00 75.81 105 ARG A O 1
ATOM 758 N N . LEU A 1 106 ? -15.680 -7.458 2.256 1.00 66.12 106 LEU A N 1
ATOM 759 C CA . LEU A 1 106 ? -16.050 -6.649 3.411 1.00 66.12 106 LEU A CA 1
ATOM 760 C C . LEU A 1 106 ? -17.461 -6.964 3.918 1.00 66.12 106 LEU A C 1
ATOM 762 O O . LEU A 1 106 ? -17.962 -6.232 4.757 1.00 66.12 106 LEU A O 1
ATOM 766 N N . ALA A 1 107 ? -18.092 -8.080 3.536 1.00 59.31 107 ALA A N 1
ATOM 767 C CA . ALA A 1 107 ? -19.312 -8.557 4.192 1.00 59.31 107 ALA A CA 1
ATOM 768 C C . ALA A 1 107 ? -19.102 -8.897 5.691 1.00 59.31 107 ALA A C 1
ATOM 770 O O . ALA A 1 107 ? -20.064 -9.202 6.390 1.00 59.31 107 ALA A O 1
ATOM 771 N N . GLY A 1 108 ? -17.888 -8.750 6.239 1.00 56.16 108 GLY A N 1
ATOM 772 C CA . GLY A 1 108 ? -17.673 -8.534 7.680 1.00 56.16 108 GLY A CA 1
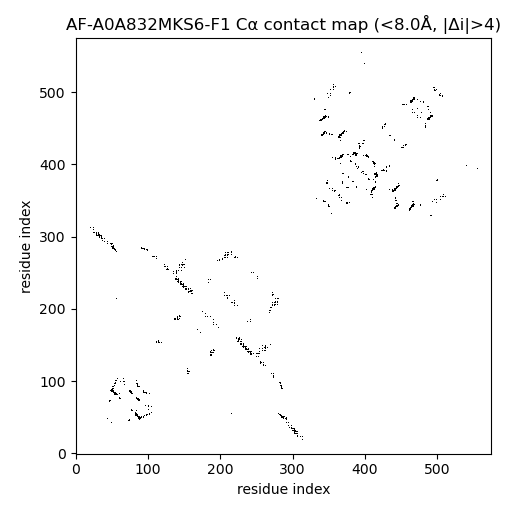ATOM 773 C C . GLY A 1 108 ? -18.349 -7.260 8.235 1.00 56.16 108 GLY A C 1
ATOM 774 O O . GLY A 1 108 ? -18.772 -7.231 9.383 1.00 56.16 108 GLY A O 1
ATOM 775 N N . VAL A 1 109 ? -18.577 -6.236 7.413 1.00 58.72 109 VAL A N 1
ATOM 776 C CA . VAL A 1 109 ? -19.448 -5.078 7.705 1.00 58.72 109 VAL A CA 1
ATOM 777 C C . VAL A 1 109 ? -20.900 -5.535 7.843 1.00 58.72 109 VAL A C 1
ATOM 779 O O . VAL A 1 109 ? -21.610 -5.111 8.755 1.00 58.72 109 VAL A O 1
ATOM 782 N N . ALA A 1 110 ? -21.336 -6.478 6.996 1.00 64.69 110 ALA A N 1
ATOM 783 C CA . ALA A 1 110 ? -22.631 -7.124 7.172 1.00 64.69 110 ALA A CA 1
ATOM 784 C C . ALA A 1 110 ? -22.668 -7.942 8.468 1.00 64.69 110 ALA A C 1
ATOM 786 O O . ALA A 1 110 ? -23.727 -8.050 9.065 1.00 64.69 110 ALA A O 1
ATOM 787 N N . GLU A 1 111 ? -21.540 -8.461 8.956 1.00 77.31 111 GLU A N 1
ATOM 788 C CA . GLU A 1 111 ? -21.474 -9.148 10.246 1.00 77.31 111 GLU A CA 1
ATOM 789 C C . GLU A 1 111 ? -21.681 -8.196 11.435 1.00 77.31 111 GLU A C 1
ATOM 791 O O . GLU A 1 111 ? -22.511 -8.490 12.292 1.00 77.31 111 GLU A O 1
ATOM 796 N N . VAL A 1 112 ? -21.034 -7.025 11.475 1.00 79.38 112 VAL A N 1
ATOM 797 C CA . VAL A 1 112 ? -21.301 -6.012 12.521 1.00 79.38 112 VAL A CA 1
ATOM 798 C C . VAL A 1 112 ? -22.750 -5.516 12.444 1.00 79.38 112 VAL A C 1
ATOM 800 O O . VAL A 1 112 ? -23.437 -5.434 13.466 1.00 79.38 112 VAL A O 1
ATOM 803 N N . ALA A 1 113 ? -23.264 -5.257 11.238 1.00 79.00 113 ALA A N 1
ATOM 804 C CA . ALA A 1 113 ? -24.662 -4.884 11.034 1.00 79.00 113 ALA A CA 1
ATOM 805 C C . ALA A 1 113 ? -25.638 -5.999 11.464 1.00 79.00 113 ALA A C 1
ATOM 807 O O . ALA A 1 113 ? -26.628 -5.715 12.142 1.00 79.00 113 ALA A O 1
ATOM 808 N N . ARG A 1 114 ? -25.339 -7.269 11.146 1.00 85.19 114 ARG A N 1
ATOM 809 C CA . ARG A 1 114 ? -26.091 -8.453 11.602 1.00 85.19 114 ARG A CA 1
ATOM 810 C C . ARG A 1 114 ? -26.073 -8.560 13.118 1.00 85.19 114 ARG A C 1
ATOM 812 O O . ARG A 1 114 ? -27.122 -8.796 13.703 1.00 85.19 114 ARG A O 1
ATOM 819 N N . ARG A 1 115 ? -24.930 -8.338 13.769 1.00 88.06 115 ARG A N 1
ATOM 820 C CA . ARG A 1 115 ? -2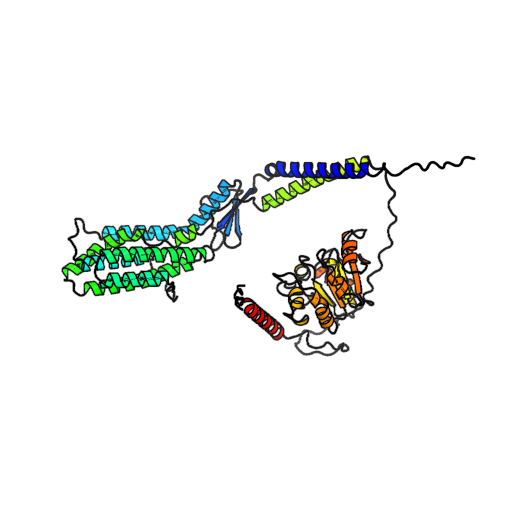4.824 -8.350 15.236 1.00 88.06 115 ARG A CA 1
ATOM 821 C C . ARG A 1 115 ? -25.625 -7.226 15.874 1.00 88.06 115 ARG A C 1
ATOM 823 O O . ARG A 1 115 ? -26.329 -7.481 16.845 1.00 88.06 115 ARG A O 1
ATOM 830 N N . ARG A 1 116 ? -25.614 -6.016 15.302 1.00 89.06 116 ARG A N 1
ATOM 831 C CA . ARG A 1 116 ? -26.500 -4.921 15.738 1.00 89.06 116 ARG A CA 1
ATOM 832 C C . ARG A 1 116 ? -27.972 -5.288 15.568 1.00 89.06 116 ARG A C 1
ATOM 834 O O . ARG A 1 116 ? -28.759 -5.046 16.476 1.00 89.06 116 ARG A O 1
ATOM 841 N N . ALA A 1 117 ? -28.353 -5.890 14.442 1.00 86.31 117 ALA A N 1
ATOM 842 C CA . ALA A 1 117 ? -29.721 -6.358 14.221 1.00 86.31 117 ALA A CA 1
ATOM 843 C C . ALA A 1 117 ? -30.115 -7.465 15.215 1.00 86.31 117 ALA A C 1
ATOM 845 O O . ALA A 1 117 ? -31.183 -7.392 15.812 1.00 86.31 117 ALA A O 1
ATOM 846 N N . ALA A 1 118 ? -29.231 -8.432 15.466 1.00 90.25 118 ALA A N 1
ATOM 847 C CA . ALA A 1 118 ? -29.437 -9.511 16.428 1.00 90.25 118 ALA A CA 1
ATOM 848 C C . ALA A 1 118 ? -29.471 -9.013 17.880 1.00 90.25 118 ALA A C 1
ATOM 850 O O . ALA A 1 118 ? -30.208 -9.559 18.695 1.00 90.25 118 ALA A O 1
ATOM 851 N N . LEU A 1 119 ? -28.686 -7.987 18.227 1.00 92.19 119 LEU A N 1
ATOM 852 C CA . LEU A 1 119 ? -28.782 -7.289 19.510 1.00 92.19 119 LEU A CA 1
ATOM 853 C C . LEU A 1 119 ? -30.153 -6.625 19.645 1.00 92.19 119 LEU A C 1
ATOM 855 O O . LEU A 1 119 ? -30.813 -6.839 20.652 1.00 92.19 119 LEU A O 1
ATOM 859 N N . ARG A 1 120 ? -30.602 -5.867 18.634 1.00 90.69 120 ARG A N 1
ATOM 860 C CA . ARG A 1 120 ? -31.923 -5.221 18.661 1.00 90.69 120 ARG A CA 1
ATOM 861 C C . ARG A 1 120 ? -33.052 -6.237 18.768 1.00 90.69 120 ARG A C 1
ATOM 863 O O . ARG A 1 120 ? -33.952 -6.017 19.557 1.00 90.69 120 ARG A O 1
ATOM 870 N N . ALA A 1 121 ? -32.991 -7.335 18.018 1.00 90.31 121 ALA A N 1
ATOM 871 C CA . ALA A 1 121 ? -34.004 -8.386 18.068 1.00 90.31 121 ALA A CA 1
ATOM 872 C C . ALA A 1 121 ? -34.062 -9.064 19.447 1.00 90.31 121 ALA A C 1
ATOM 874 O O . ALA A 1 121 ? -35.147 -9.220 19.994 1.00 90.31 121 ALA A O 1
ATOM 875 N N . ARG A 1 122 ? -32.903 -9.412 20.031 1.00 91.38 122 ARG A N 1
ATOM 876 C CA . ARG A 1 122 ? -32.825 -9.986 21.387 1.00 91.38 122 ARG A CA 1
ATOM 877 C C . ARG A 1 122 ? -33.329 -9.011 22.444 1.00 91.38 122 ARG A C 1
ATOM 879 O O . ARG A 1 122 ? -34.227 -9.351 23.197 1.00 91.38 122 ARG A O 1
ATOM 886 N N . ALA A 1 123 ? -32.818 -7.783 22.434 1.00 88.81 123 ALA A N 1
ATOM 887 C CA . ALA A 1 123 ? -33.229 -6.764 23.387 1.00 88.81 123 ALA A CA 1
ATOM 888 C C . ALA A 1 123 ? -34.717 -6.413 23.243 1.00 88.81 123 ALA A C 1
ATOM 890 O O . ALA A 1 123 ? -35.374 -6.235 24.254 1.00 88.81 123 ALA A O 1
ATOM 891 N N . ALA A 1 124 ? -35.262 -6.373 22.020 1.00 88.88 124 ALA A N 1
ATOM 892 C CA . ALA A 1 124 ? -36.687 -6.147 21.778 1.00 88.88 124 ALA A CA 1
ATOM 893 C C . ALA A 1 124 ? -37.566 -7.281 22.324 1.00 88.88 124 ALA A C 1
ATOM 895 O O . ALA A 1 124 ? -38.651 -7.004 22.816 1.00 88.88 124 ALA A O 1
ATOM 896 N N . ALA A 1 125 ? -37.096 -8.531 22.271 1.00 90.62 125 ALA A N 1
ATOM 897 C CA . ALA A 1 125 ? -37.791 -9.670 22.873 1.00 90.62 125 ALA A CA 1
ATOM 898 C C . ALA A 1 125 ? -37.754 -9.657 24.415 1.00 90.62 125 ALA A C 1
ATOM 900 O O . ALA A 1 125 ? -38.588 -10.297 25.045 1.00 90.62 125 ALA A O 1
ATOM 901 N N . GLU A 1 126 ? -36.799 -8.937 25.013 1.00 89.50 126 GLU A N 1
ATOM 902 C CA . GLU A 1 126 ? -36.673 -8.733 26.464 1.00 89.50 126 GLU A CA 1
ATOM 903 C C . GLU A 1 126 ? -37.428 -7.486 26.963 1.00 89.50 126 GLU A C 1
ATOM 905 O O . GLU A 1 126 ? -37.521 -7.274 28.172 1.00 89.50 126 GLU A O 1
ATOM 910 N N . LEU A 1 127 ? -37.950 -6.639 26.065 1.00 89.06 127 LEU A N 1
ATOM 911 C CA . LEU A 1 127 ? -38.684 -5.438 26.462 1.00 89.06 127 LEU A CA 1
ATOM 912 C C . LEU A 1 127 ? -40.014 -5.813 27.114 1.00 89.06 127 LEU A C 1
ATOM 914 O O . LEU A 1 127 ? -40.824 -6.539 26.543 1.00 89.06 127 LEU A O 1
ATOM 918 N N . VAL A 1 128 ? -40.262 -5.242 28.290 1.00 84.50 128 VAL A N 1
ATOM 919 C CA . VAL A 1 128 ? -41.573 -5.297 28.938 1.00 84.50 128 VAL A CA 1
ATOM 920 C C . VAL A 1 128 ? -42.531 -4.368 28.193 1.00 84.50 128 VAL A C 1
ATOM 922 O O . VAL A 1 128 ? -42.211 -3.201 27.955 1.00 84.50 128 VAL A O 1
ATOM 925 N N . GLU A 1 129 ? -43.707 -4.873 27.823 1.00 81.81 129 GLU A N 1
ATOM 926 C CA . GLU A 1 129 ? -44.759 -4.051 27.226 1.00 81.81 129 GLU A CA 1
ATOM 927 C C . GLU A 1 129 ? -45.333 -3.066 28.257 1.00 81.81 129 GLU A C 1
ATOM 929 O O . GLU A 1 129 ? -45.731 -3.451 29.357 1.00 81.81 129 GLU A O 1
ATOM 934 N N . GLY A 1 130 ? -45.408 -1.785 27.882 1.00 79.31 130 GLY A N 1
ATOM 935 C CA . GLY A 1 130 ? -45.982 -0.719 28.707 1.00 79.31 130 GLY A CA 1
ATOM 936 C C . GLY A 1 130 ? -44.958 0.300 29.226 1.00 79.31 130 GLY A C 1
ATOM 937 O O . GLY A 1 130 ? -43.755 0.170 28.995 1.00 79.31 130 GLY A O 1
ATOM 938 N N . PRO A 1 131 ? -45.424 1.378 29.881 1.00 77.44 131 PRO A N 1
ATOM 939 C CA . PRO A 1 131 ? -44.540 2.389 30.441 1.00 77.44 131 PRO A CA 1
ATOM 940 C C . PRO A 1 131 ? -43.723 1.790 31.589 1.00 77.44 131 PRO A C 1
ATOM 942 O O . PRO A 1 131 ? -44.274 1.277 32.562 1.00 77.44 131 PRO A O 1
ATOM 945 N N . LEU A 1 132 ? -42.400 1.887 31.481 1.00 76.31 132 LEU A N 1
ATOM 946 C CA . LEU A 1 132 ? -41.503 1.520 32.569 1.00 76.31 132 LEU A CA 1
ATOM 947 C C . LEU A 1 132 ? -41.738 2.460 33.766 1.00 76.31 132 LEU A C 1
ATOM 949 O O . LEU A 1 132 ? -41.925 3.666 33.564 1.00 76.31 132 LEU A O 1
ATOM 953 N N . PRO A 1 133 ? -41.733 1.945 35.006 1.00 81.50 133 PRO A N 1
ATOM 954 C CA . PRO A 1 133 ? -41.860 2.786 36.188 1.00 81.50 133 PRO A CA 1
ATOM 955 C C . PRO A 1 133 ? -40.679 3.758 36.282 1.00 81.50 133 PRO A C 1
ATOM 957 O O . PRO A 1 133 ? -39.562 3.451 35.859 1.00 81.50 133 PRO A O 1
ATOM 960 N N . ALA A 1 134 ? -40.927 4.940 36.850 1.00 86.56 134 ALA A N 1
ATOM 961 C CA . ALA A 1 134 ? -39.883 5.934 37.062 1.00 86.56 134 ALA A CA 1
ATOM 962 C C . ALA A 1 134 ? -38.780 5.355 37.963 1.00 86.56 134 ALA A C 1
ATOM 964 O O . ALA A 1 134 ? -39.041 4.911 39.083 1.00 86.56 134 ALA A O 1
ATOM 965 N N . LEU A 1 135 ? -37.547 5.355 37.460 1.00 90.31 135 LEU A N 1
ATOM 966 C CA . LEU A 1 135 ? -36.385 4.867 38.191 1.00 90.31 135 LEU A CA 1
ATOM 967 C C . LEU A 1 135 ? -35.850 5.947 39.135 1.00 90.31 135 LEU A C 1
ATOM 969 O O . LEU A 1 135 ? -35.873 7.136 38.817 1.00 90.31 135 LEU A O 1
ATOM 973 N N . ALA A 1 136 ? -35.293 5.526 40.272 1.00 94.31 136 ALA A N 1
ATOM 974 C CA . ALA A 1 136 ? -34.422 6.400 41.052 1.00 94.31 136 ALA A CA 1
ATOM 975 C C . ALA A 1 136 ? -33.181 6.779 40.222 1.00 94.31 136 ALA A C 1
ATOM 977 O O . ALA A 1 136 ? -32.765 6.020 39.345 1.00 94.31 136 ALA A O 1
ATOM 978 N N . THR A 1 137 ? -32.560 7.922 40.518 1.00 96.38 137 THR A N 1
ATOM 979 C CA . THR A 1 137 ? -31.395 8.440 39.774 1.00 96.38 137 THR A CA 1
ATOM 980 C C . THR A 1 137 ? -30.266 7.414 39.669 1.00 96.38 137 THR A C 1
ATOM 982 O O . THR A 1 137 ? -29.834 7.094 38.563 1.00 96.38 137 THR A O 1
ATOM 985 N N . ALA A 1 138 ? -29.880 6.801 40.792 1.00 95.19 138 ALA A N 1
ATOM 986 C CA . ALA A 1 138 ? -28.852 5.760 40.829 1.00 95.19 138 ALA A CA 1
ATOM 987 C C . ALA A 1 138 ? -29.239 4.509 40.016 1.00 95.19 138 ALA A C 1
ATOM 989 O O . ALA A 1 138 ? -28.403 3.949 39.310 1.00 95.19 138 ALA A O 1
ATOM 990 N N . SER A 1 139 ? -30.514 4.099 40.045 1.00 96.94 139 SER A N 1
ATOM 991 C CA . SER A 1 139 ? -31.017 2.989 39.222 1.00 96.94 139 SER A CA 1
ATOM 992 C C . SER A 1 139 ? -30.960 3.330 37.729 1.00 96.94 139 SER A C 1
ATOM 994 O O . SER A 1 139 ? -30.536 2.515 36.918 1.00 96.94 139 SER A O 1
ATOM 996 N N . GLN A 1 140 ? -31.317 4.558 37.353 1.00 97.12 140 GLN A N 1
ATOM 997 C CA . GLN A 1 140 ? -31.244 5.034 35.973 1.00 97.12 140 GLN A CA 1
ATOM 998 C C . GLN A 1 140 ? -29.794 5.106 35.461 1.00 97.12 140 GLN A C 1
ATOM 1000 O O . GLN A 1 140 ? -29.532 4.745 34.311 1.00 97.12 140 GLN A O 1
ATOM 1005 N N . ALA A 1 141 ? -28.854 5.537 36.307 1.00 97.69 141 ALA A N 1
ATOM 1006 C CA . ALA A 1 141 ? -27.424 5.550 36.011 1.00 97.69 141 ALA A CA 1
ATOM 1007 C C . ALA A 1 141 ? -26.862 4.124 35.853 1.00 97.69 141 ALA A C 1
ATOM 1009 O O . ALA A 1 141 ? -26.194 3.833 34.859 1.00 97.69 141 ALA A O 1
ATOM 1010 N N . ALA A 1 142 ? -27.200 3.203 36.763 1.00 98.06 142 ALA A N 1
ATOM 1011 C CA . ALA A 1 142 ? -26.813 1.796 36.656 1.00 98.06 142 ALA A CA 1
ATOM 1012 C C . ALA A 1 142 ? -27.366 1.147 35.372 1.00 98.06 142 ALA A C 1
ATOM 1014 O O . ALA A 1 142 ? -26.620 0.512 34.624 1.00 98.06 142 ALA A O 1
ATOM 1015 N N . ALA A 1 143 ? -28.641 1.384 35.046 1.00 97.31 143 ALA A N 1
ATOM 1016 C CA . ALA A 1 143 ? -29.281 0.854 33.841 1.00 97.31 143 ALA A CA 1
ATOM 1017 C C . ALA A 1 143 ? -28.630 1.358 32.539 1.00 97.31 143 ALA A C 1
ATOM 1019 O O . ALA A 1 143 ? -28.507 0.601 31.571 1.00 97.31 143 ALA A O 1
ATOM 1020 N N . LEU A 1 144 ? -28.163 2.612 32.506 1.00 97.88 144 LEU A N 1
ATOM 1021 C CA . LEU A 1 144 ? -27.379 3.163 31.393 1.00 97.88 144 LEU A CA 1
ATOM 1022 C C . LEU A 1 144 ? -26.050 2.418 31.201 1.00 97.88 144 LEU A C 1
ATOM 1024 O O . LEU A 1 144 ? -25.727 2.027 30.075 1.00 97.88 144 LEU A O 1
ATOM 1028 N N . LEU A 1 145 ? -25.301 2.198 32.287 1.00 98.38 145 LEU A N 1
ATOM 1029 C CA . LEU A 1 145 ? -24.016 1.490 32.265 1.00 98.38 145 LEU A CA 1
ATOM 1030 C C . LEU A 1 145 ? -24.191 0.026 31.829 1.00 98.38 145 LEU A C 1
ATOM 1032 O O . LEU A 1 145 ? -23.505 -0.420 30.905 1.00 98.38 145 LEU A O 1
ATOM 1036 N N . ARG A 1 146 ? -25.175 -0.690 32.399 1.00 98.19 146 ARG A N 1
ATOM 1037 C CA . ARG A 1 146 ? -25.554 -2.059 31.992 1.00 98.19 146 ARG A CA 1
ATOM 1038 C C . ARG A 1 146 ? -25.963 -2.118 30.523 1.00 98.19 146 ARG A C 1
ATOM 1040 O O . ARG A 1 146 ? -25.517 -2.995 29.783 1.00 98.19 146 ARG A O 1
ATOM 1047 N N . GLY A 1 147 ? -26.785 -1.168 30.075 1.00 97.19 147 GLY A N 1
ATOM 1048 C CA . GLY A 1 147 ? -27.216 -1.070 28.682 1.00 97.19 147 GLY A CA 1
ATOM 1049 C C . GLY A 1 147 ? -26.040 -0.891 27.721 1.00 97.19 147 GLY A C 1
ATOM 1050 O O . GLY A 1 147 ? -25.949 -1.597 26.714 1.00 97.19 147 GLY A O 1
ATOM 1051 N N . ARG A 1 148 ? -25.084 -0.013 28.052 1.00 97.69 148 ARG A N 1
ATOM 1052 C CA . ARG A 1 148 ? -23.850 0.153 27.271 1.00 97.69 148 ARG A CA 1
ATOM 1053 C C . ARG A 1 148 ? -23.007 -1.124 27.256 1.00 97.69 148 ARG A C 1
ATOM 1055 O O . ARG A 1 148 ? -22.575 -1.530 26.179 1.00 97.69 148 ARG A O 1
ATOM 1062 N N . ALA A 1 149 ? -22.800 -1.768 28.407 1.00 97.56 149 ALA A N 1
ATOM 1063 C CA . ALA A 1 149 ? -22.034 -3.011 28.515 1.00 97.56 149 ALA A CA 1
ATOM 1064 C C . ALA A 1 149 ? -22.646 -4.134 27.657 1.00 97.56 149 ALA A C 1
ATOM 1066 O O . ALA A 1 149 ? -21.944 -4.789 26.879 1.00 97.56 149 ALA A O 1
ATOM 1067 N N . ARG A 1 150 ? -23.975 -4.308 27.717 1.00 96.81 150 ARG A N 1
ATOM 1068 C CA . ARG A 1 150 ? -24.719 -5.257 26.869 1.00 96.81 150 ARG A CA 1
ATOM 1069 C C . ARG A 1 150 ? -24.566 -4.931 25.382 1.00 96.81 150 ARG A C 1
ATOM 1071 O O . ARG A 1 150 ? -24.318 -5.841 24.589 1.00 96.81 150 ARG A O 1
ATOM 1078 N N . ALA A 1 151 ? -24.659 -3.656 24.996 1.00 95.88 151 ALA A N 1
ATOM 1079 C CA . ALA A 1 151 ? -24.461 -3.241 23.609 1.00 95.88 151 ALA A CA 1
ATOM 1080 C C . ALA A 1 151 ? -23.038 -3.548 23.110 1.00 95.88 151 ALA A C 1
ATOM 1082 O O . ALA A 1 151 ? -22.885 -4.124 22.032 1.00 95.88 151 ALA A O 1
ATOM 1083 N N . MET A 1 152 ? -22.011 -3.243 23.912 1.00 95.75 152 MET A N 1
ATOM 1084 C CA . MET A 1 152 ? -20.612 -3.546 23.595 1.00 95.75 152 MET A CA 1
ATOM 1085 C C . MET A 1 152 ? -20.403 -5.043 23.349 1.00 95.75 152 MET A C 1
ATOM 1087 O O . MET A 1 152 ? -19.954 -5.414 22.266 1.00 95.75 152 MET A O 1
ATOM 1091 N N . ARG A 1 153 ? -20.809 -5.917 24.282 1.00 95.44 153 ARG A N 1
ATOM 1092 C CA . ARG A 1 153 ? -20.678 -7.379 24.115 1.00 95.44 153 ARG A CA 1
ATOM 1093 C C . ARG A 1 153 ? -21.489 -7.909 22.937 1.00 95.44 153 ARG A C 1
ATOM 1095 O O . ARG A 1 153 ? -21.010 -8.739 22.168 1.00 95.44 153 ARG A O 1
ATOM 1102 N N . GLY A 1 154 ? -22.717 -7.416 22.770 1.00 94.31 154 GLY A N 1
ATOM 1103 C CA . GLY A 1 154 ? -23.616 -7.849 21.705 1.00 94.31 154 GLY A CA 1
ATOM 1104 C C . GLY A 1 154 ? -23.078 -7.553 20.305 1.00 94.31 154 GLY A C 1
ATOM 1105 O O . GLY A 1 154 ? -23.218 -8.391 19.413 1.00 94.31 154 GLY A O 1
ATOM 1106 N N . ILE A 1 155 ? -22.445 -6.391 20.114 1.00 92.25 155 ILE A N 1
ATOM 1107 C CA . ILE A 1 155 ? -21.859 -5.983 18.828 1.00 92.25 155 ILE A CA 1
ATOM 1108 C C . ILE A 1 155 ? -20.465 -6.598 18.643 1.00 92.25 155 ILE A C 1
ATOM 1110 O O . ILE A 1 155 ? -20.151 -7.081 17.551 1.00 92.25 155 ILE A O 1
ATOM 1114 N N . ALA A 1 156 ? -19.645 -6.637 19.697 1.00 91.81 156 ALA A N 1
ATOM 1115 C CA . ALA A 1 156 ? -18.319 -7.247 19.650 1.00 91.81 156 ALA A CA 1
ATOM 1116 C C . ALA A 1 156 ? -18.385 -8.760 19.382 1.00 91.81 156 ALA A C 1
ATOM 1118 O O . ALA A 1 156 ? -17.494 -9.303 18.735 1.00 91.81 156 ALA A O 1
ATOM 1119 N N . GLY A 1 157 ? -19.450 -9.451 19.796 1.00 90.62 157 GLY A N 1
ATOM 1120 C CA . GLY A 1 157 ? -19.547 -10.906 19.662 1.00 90.62 157 GLY A CA 1
ATOM 1121 C C . GLY A 1 157 ? -18.572 -11.621 20.610 1.00 90.62 157 GLY A C 1
ATOM 1122 O O . GLY A 1 157 ? -18.254 -11.071 21.656 1.00 90.62 157 GLY A O 1
ATOM 1123 N N . PRO A 1 158 ? -18.084 -12.833 20.291 1.00 88.44 158 PRO A N 1
ATOM 1124 C CA . PRO A 1 158 ? -17.126 -13.556 21.141 1.00 88.44 158 PRO A CA 1
ATOM 1125 C C . PRO A 1 158 ? -15.819 -12.775 21.343 1.00 88.44 158 PRO A C 1
ATOM 1127 O O . PRO A 1 158 ? -15.401 -12.061 20.429 1.00 88.44 158 PRO A O 1
ATOM 1130 N N . ASP A 1 159 ? -15.163 -12.898 22.496 1.00 84.25 159 ASP A N 1
ATOM 1131 C CA . ASP A 1 159 ? -13.826 -12.318 22.691 1.00 84.25 159 ASP A CA 1
ATOM 1132 C C . ASP A 1 159 ? -12.806 -13.083 21.828 1.00 84.25 159 ASP A C 1
ATOM 1134 O O . ASP A 1 159 ? -12.751 -14.313 21.915 1.00 84.25 159 ASP A O 1
ATOM 1138 N N . PRO A 1 160 ? -12.028 -12.411 20.958 1.00 78.31 160 PRO A N 1
ATOM 1139 C CA . PRO A 1 160 ? -10.960 -13.072 20.213 1.00 78.31 160 PRO A CA 1
ATOM 1140 C C . PRO A 1 160 ? -9.788 -13.550 21.092 1.00 78.31 160 PRO A C 1
ATOM 1142 O O . PRO A 1 160 ? -8.948 -14.283 20.579 1.00 78.31 160 PRO A O 1
ATOM 1145 N N . GLY A 1 161 ? -9.714 -13.167 22.375 1.00 79.12 161 GLY A N 1
ATOM 1146 C CA . GLY A 1 161 ? -8.694 -13.661 23.309 1.00 79.12 161 GLY A CA 1
ATOM 1147 C C . GLY A 1 161 ? -7.290 -13.120 23.034 1.00 79.12 161 GLY A C 1
ATOM 1148 O O . GLY A 1 161 ? -6.303 -13.803 23.295 1.00 79.12 161 GLY A O 1
ATOM 1149 N N . LEU A 1 162 ? -7.188 -11.917 22.461 1.00 76.12 162 LEU A N 1
ATOM 1150 C CA . LEU A 1 162 ? -5.900 -11.263 22.246 1.00 76.12 162 LEU A CA 1
ATOM 1151 C C . LEU A 1 162 ? -5.342 -10.742 23.573 1.00 76.12 162 LEU A C 1
ATOM 1153 O O . LEU A 1 162 ? -6.005 -9.988 24.289 1.00 76.12 162 LEU A O 1
ATOM 1157 N N . ASP A 1 163 ? -4.089 -11.087 23.856 1.00 71.81 163 ASP A N 1
ATOM 1158 C CA . ASP A 1 163 ? -3.366 -10.665 25.062 1.00 71.81 163 ASP A CA 1
ATOM 1159 C C . ASP A 1 163 ? -2.733 -9.266 24.906 1.00 71.81 163 ASP A C 1
ATOM 1161 O O . ASP A 1 163 ? -1.706 -8.937 25.494 1.00 71.81 163 ASP A O 1
ATOM 1165 N N . ASP A 1 164 ? -3.341 -8.423 24.068 1.00 69.56 164 ASP A N 1
ATOM 1166 C CA . ASP A 1 164 ? -2.835 -7.087 23.778 1.00 69.56 164 ASP A CA 1
ATOM 1167 C C . ASP A 1 164 ? -3.158 -6.121 24.923 1.00 69.56 164 ASP A C 1
ATOM 1169 O O . ASP A 1 164 ? -4.243 -6.139 25.525 1.00 69.56 164 ASP A O 1
ATOM 1173 N N . ALA A 1 165 ? -2.211 -5.229 25.214 1.00 67.69 165 ALA A N 1
ATOM 1174 C CA . ALA A 1 165 ? -2.449 -4.095 26.092 1.00 67.69 165 ALA A CA 1
ATOM 1175 C C . ALA A 1 165 ? -3.572 -3.218 25.514 1.00 67.69 165 ALA A C 1
ATOM 1177 O O . ALA A 1 165 ? -3.660 -3.004 24.303 1.00 67.69 165 ALA A O 1
ATOM 1178 N N . LEU A 1 166 ? -4.444 -2.702 26.388 1.00 67.88 166 LEU A N 1
ATOM 1179 C CA . LEU A 1 166 ? -5.433 -1.708 25.973 1.00 67.88 166 LEU A CA 1
ATOM 1180 C C . LEU A 1 166 ? -4.698 -0.497 25.366 1.00 67.88 166 LEU A C 1
ATOM 1182 O O . LEU A 1 166 ? -3.640 -0.127 25.875 1.00 67.88 166 LEU A O 1
ATOM 1186 N N . PRO A 1 167 ? -5.243 0.133 24.313 1.00 68.56 167 PRO A N 1
ATOM 1187 C CA . PRO A 1 167 ? -4.599 1.279 23.691 1.00 68.56 167 PRO A CA 1
ATOM 1188 C C . PRO A 1 167 ? -4.439 2.409 24.712 1.00 68.56 167 PRO A C 1
ATOM 1190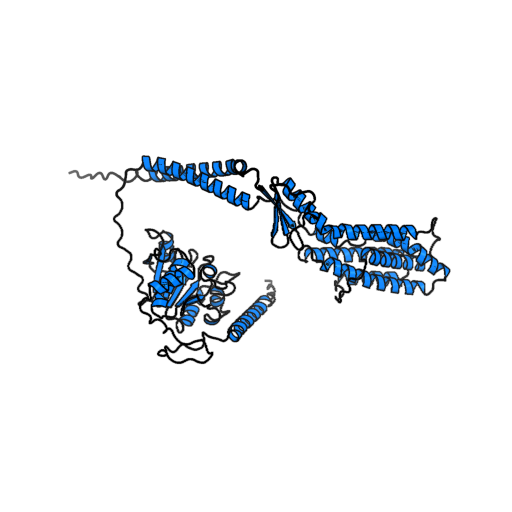 O O . PRO A 1 167 ? -5.433 2.926 25.230 1.00 68.56 167 PRO A O 1
ATOM 1193 N N . ASP A 1 168 ? -3.195 2.796 24.989 1.00 68.25 168 ASP A N 1
ATOM 1194 C CA . ASP A 1 168 ? -2.875 3.918 25.871 1.00 68.25 168 ASP A CA 1
ATOM 1195 C C . ASP A 1 168 ? -2.924 5.229 25.079 1.00 68.25 168 ASP A C 1
ATOM 1197 O O . ASP A 1 168 ? -1.918 5.763 24.606 1.00 68.25 168 ASP A O 1
ATOM 1201 N N . LEU A 1 169 ? -4.147 5.704 24.832 1.00 79.38 169 LEU A N 1
ATOM 1202 C CA . LEU A 1 169 ? -4.388 6.971 24.153 1.00 79.38 169 LEU A CA 1
ATOM 1203 C C . LEU A 1 169 ? -4.881 8.023 25.151 1.00 79.38 169 LEU A C 1
ATOM 1205 O O . LEU A 1 169 ? -5.952 7.829 25.733 1.00 79.38 169 LEU A O 1
ATOM 1209 N N . PRO A 1 170 ? -4.203 9.185 25.271 1.00 84.06 170 PRO A N 1
ATOM 1210 C CA . PRO A 1 170 ? -4.577 10.233 26.223 1.00 84.06 170 PRO A CA 1
ATOM 1211 C C . PRO A 1 170 ? -6.044 10.677 26.121 1.00 84.06 170 PRO A C 1
ATOM 1213 O O . PRO A 1 170 ? -6.697 10.902 27.135 1.00 84.06 170 PRO A O 1
ATOM 1216 N N . LEU A 1 171 ? -6.588 10.752 24.899 1.00 83.75 171 LEU A N 1
ATOM 1217 C CA . LEU A 1 171 ? -7.990 11.120 24.662 1.00 83.75 171 LEU A CA 1
ATOM 1218 C C . LEU A 1 171 ? -8.966 10.072 25.223 1.00 83.75 171 LEU A C 1
ATOM 1220 O O . LEU A 1 171 ? -9.967 10.427 25.839 1.00 83.75 171 LEU A O 1
ATOM 1224 N N . MET A 1 172 ? -8.675 8.782 25.024 1.00 90.69 172 MET A N 1
ATOM 1225 C CA . MET A 1 172 ? -9.506 7.702 25.560 1.00 90.69 172 MET A CA 1
ATOM 1226 C C . MET A 1 172 ? -9.394 7.632 27.080 1.00 90.69 172 MET A C 1
ATOM 1228 O O . MET A 1 172 ? -10.412 7.472 27.746 1.00 90.69 172 MET A O 1
ATOM 1232 N N . ALA A 1 173 ? -8.188 7.795 27.630 1.00 90.62 173 ALA A N 1
ATOM 1233 C CA . ALA A 1 173 ? -7.971 7.829 29.072 1.00 90.62 173 ALA A CA 1
ATOM 1234 C C . ALA A 1 173 ? -8.778 8.958 29.736 1.00 90.62 173 ALA A C 1
ATOM 1236 O O . ALA A 1 173 ? -9.501 8.706 30.697 1.00 90.62 173 ALA A O 1
ATOM 1237 N N . ALA A 1 174 ? -8.739 10.173 29.175 1.00 93.62 174 ALA A N 1
ATOM 1238 C CA . ALA A 1 174 ? -9.506 11.311 29.680 1.00 93.62 174 ALA A CA 1
ATOM 1239 C C . ALA A 1 174 ? -11.027 11.082 29.608 1.00 93.62 174 ALA A C 1
ATOM 1241 O O . ALA A 1 174 ? -11.736 11.364 30.573 1.00 93.62 174 ALA A O 1
ATOM 1242 N N . ALA A 1 175 ? -11.533 10.534 28.496 1.00 95.19 175 ALA A N 1
ATOM 1243 C CA . ALA A 1 175 ? -12.960 10.248 28.348 1.00 95.19 175 ALA A CA 1
ATOM 1244 C C . ALA A 1 175 ? -13.451 9.196 29.360 1.00 95.19 175 ALA A C 1
ATOM 1246 O O . ALA A 1 175 ? -14.520 9.354 29.948 1.00 95.19 175 ALA A O 1
ATOM 1247 N N . TRP A 1 176 ? -12.655 8.151 29.609 1.00 95.38 176 TRP A N 1
ATOM 1248 C CA . TRP A 1 176 ? -12.990 7.116 30.589 1.00 95.38 176 TRP A CA 1
ATOM 1249 C C . TRP A 1 176 ? -12.870 7.593 32.037 1.00 95.38 176 TRP A C 1
ATOM 1251 O O . TRP A 1 176 ? -13.716 7.223 32.843 1.00 95.38 176 TRP A O 1
ATOM 1261 N N . ALA A 1 177 ? -11.904 8.458 32.356 1.00 96.00 177 ALA A N 1
ATOM 1262 C CA . ALA A 1 177 ? -11.833 9.107 33.667 1.00 96.00 177 ALA A CA 1
ATOM 1263 C C . ALA A 1 177 ? -13.063 10.000 33.926 1.00 96.00 177 ALA A C 1
ATOM 1265 O O . ALA A 1 177 ? -13.613 10.009 35.025 1.00 96.00 177 ALA A O 1
ATOM 1266 N N . GLY A 1 178 ? -13.544 10.710 32.898 1.00 97.38 178 GLY A N 1
ATOM 1267 C CA . GLY A 1 178 ? -14.794 11.471 32.977 1.00 97.38 178 GLY A CA 1
ATOM 1268 C C . GLY A 1 178 ? -16.019 10.582 33.214 1.00 97.38 178 GLY A C 1
ATOM 1269 O O . GLY A 1 178 ? -16.883 10.926 34.018 1.00 97.38 178 GLY A O 1
ATOM 1270 N N . LEU A 1 179 ? -16.080 9.418 32.559 1.00 97.94 179 LEU A N 1
ATOM 1271 C CA . LEU A 1 179 ? -17.153 8.443 32.767 1.00 97.94 179 LEU A CA 1
ATOM 1272 C C . LEU A 1 179 ? -17.107 7.793 34.153 1.00 97.94 179 LEU A C 1
ATOM 1274 O O . LEU A 1 179 ? -18.160 7.588 34.746 1.00 97.94 179 LEU A O 1
ATOM 1278 N N . GLU A 1 180 ? -15.919 7.524 34.689 1.00 98.00 180 GLU A N 1
ATOM 1279 C CA . GLU A 1 180 ? -15.747 7.042 36.062 1.00 98.00 180 GLU A CA 1
ATOM 1280 C C . GLU A 1 180 ? -16.272 8.062 37.081 1.00 98.00 180 GLU A C 1
ATOM 1282 O O . GLU A 1 180 ? -17.064 7.714 37.956 1.00 98.00 180 GLU A O 1
ATOM 1287 N N . ALA A 1 181 ? -15.906 9.339 36.927 1.00 97.81 181 ALA A N 1
ATOM 1288 C CA . ALA A 1 181 ? -16.399 10.413 37.787 1.00 97.81 181 ALA A CA 1
ATOM 1289 C C . ALA A 1 181 ? -17.928 10.578 37.699 1.00 97.81 181 ALA A C 1
ATOM 1291 O O . ALA A 1 181 ? -18.589 10.771 38.720 1.00 97.81 181 ALA A O 1
ATOM 1292 N N . ALA A 1 182 ? -18.502 10.459 36.497 1.00 97.75 182 ALA A N 1
ATOM 1293 C CA . ALA A 1 182 ? -19.950 10.495 36.293 1.00 97.75 182 ALA A CA 1
ATOM 1294 C C . ALA A 1 182 ? -20.660 9.269 36.892 1.00 97.75 182 ALA A C 1
ATOM 1296 O O . ALA A 1 182 ? -21.732 9.398 37.475 1.00 97.75 182 ALA A O 1
ATOM 1297 N N . ALA A 1 183 ? -20.066 8.078 36.792 1.00 97.50 183 ALA A N 1
ATOM 1298 C CA . ALA A 1 183 ? -20.600 6.884 37.438 1.00 97.50 183 ALA A CA 1
ATOM 1299 C C . ALA A 1 183 ? -20.581 7.029 38.967 1.00 97.50 183 ALA A C 1
ATOM 1301 O O . ALA A 1 183 ? -21.554 6.669 39.622 1.00 97.50 183 ALA A O 1
ATOM 1302 N N . ALA A 1 184 ? -19.522 7.616 39.531 1.00 97.12 184 ALA A N 1
ATOM 1303 C CA . ALA A 1 184 ? -19.403 7.853 40.967 1.00 97.12 184 ALA A CA 1
ATOM 1304 C C . ALA A 1 184 ? -20.422 8.871 41.513 1.00 97.12 184 ALA A C 1
ATOM 1306 O O . ALA A 1 184 ? -20.803 8.772 42.677 1.00 97.12 184 ALA A O 1
ATOM 1307 N N . SER A 1 185 ? -20.886 9.831 40.702 1.00 97.00 185 SER A N 1
ATOM 1308 C CA . SER A 1 185 ? -21.924 10.781 41.132 1.00 97.00 185 SER A CA 1
ATOM 1309 C C . SER A 1 185 ? -23.326 10.163 41.178 1.00 97.00 185 SER A C 1
ATOM 1311 O O . SER A 1 185 ? -24.205 10.703 41.850 1.00 97.00 185 SER A O 1
ATOM 1313 N N . GLY A 1 186 ? -23.554 9.055 40.460 1.00 96.12 186 GLY A N 1
ATOM 1314 C CA . GLY A 1 186 ? -24.868 8.418 40.331 1.00 96.12 186 GLY A CA 1
ATOM 1315 C C . GLY A 1 186 ? -25.904 9.254 39.569 1.00 96.12 186 GLY A C 1
ATOM 1316 O O . GLY A 1 186 ? -27.083 8.895 39.562 1.00 96.12 186 GLY A O 1
ATOM 1317 N N . ASP A 1 187 ? -25.487 10.354 38.935 1.00 97.38 187 ASP A N 1
ATOM 1318 C CA . ASP A 1 187 ? -26.357 11.207 38.131 1.00 97.38 187 ASP A CA 1
ATOM 1319 C C . ASP A 1 187 ? -26.511 10.642 36.704 1.00 97.38 187 ASP A C 1
ATOM 1321 O O . ASP A 1 187 ? -25.532 10.586 35.948 1.00 97.38 187 ASP A O 1
ATOM 1325 N N . PRO A 1 188 ? -27.724 10.233 36.289 1.00 96.75 188 PRO A N 1
ATOM 1326 C CA . PRO A 1 188 ? -27.936 9.630 34.978 1.00 96.75 188 PRO A CA 1
ATOM 1327 C C . PRO A 1 188 ? -27.644 10.575 33.805 1.00 96.75 188 PRO A C 1
ATOM 1329 O O . PRO A 1 188 ? -27.254 10.091 32.740 1.00 96.75 188 PRO A O 1
ATOM 1332 N N . GLU A 1 189 ? -27.813 11.891 33.963 1.00 97.12 189 GLU A N 1
ATOM 1333 C CA . GLU A 1 189 ? -27.519 12.852 32.893 1.00 97.12 189 GLU A CA 1
ATOM 1334 C C . GLU A 1 189 ? -26.007 12.957 32.658 1.00 97.12 189 GLU A C 1
ATOM 1336 O O . GLU A 1 189 ? -25.541 12.776 31.527 1.00 97.12 189 GLU A O 1
ATOM 1341 N N . SER A 1 190 ? -25.234 13.125 33.736 1.00 97.44 190 SER A N 1
ATOM 1342 C CA . SER A 1 190 ? -23.768 13.079 33.707 1.00 97.44 190 SER A CA 1
ATOM 1343 C C . SER A 1 190 ? -23.251 11.778 33.081 1.00 97.44 190 SER A C 1
ATOM 1345 O O . SER A 1 190 ? -22.365 11.815 32.223 1.00 97.44 190 SER A O 1
ATOM 1347 N N . VAL A 1 191 ? -23.831 10.626 33.449 1.00 98.12 191 VAL A N 1
ATOM 1348 C CA . VAL A 1 191 ? -23.468 9.319 32.866 1.00 98.12 191 VAL A CA 1
ATOM 1349 C C . VAL A 1 191 ? -23.767 9.275 31.367 1.00 98.12 191 VAL A C 1
ATOM 1351 O O . VAL A 1 191 ? -22.925 8.823 30.591 1.00 98.12 191 VAL A O 1
ATOM 1354 N N . ALA A 1 192 ? -24.928 9.761 30.922 1.00 97.50 192 ALA A N 1
ATOM 1355 C CA . ALA A 1 192 ? -25.285 9.781 29.504 1.00 97.50 192 ALA A CA 1
ATOM 1356 C C . ALA A 1 192 ? -24.333 10.659 28.670 1.00 97.50 192 ALA A C 1
ATOM 1358 O O . ALA A 1 192 ? -23.879 10.233 27.604 1.00 97.50 192 ALA A O 1
ATOM 1359 N N . VAL A 1 193 ? -23.982 11.850 29.169 1.00 97.44 193 VAL A N 1
ATOM 1360 C CA . VAL A 1 193 ? -23.022 12.756 28.516 1.00 97.44 193 VAL A CA 1
ATOM 1361 C C . VAL A 1 193 ? -21.637 12.114 28.431 1.00 97.44 193 VAL A C 1
ATOM 1363 O O . VAL A 1 193 ? -21.016 12.110 27.364 1.00 97.44 193 VAL A O 1
ATOM 1366 N N . ALA A 1 194 ? -21.159 11.515 29.523 1.00 97.62 194 ALA A N 1
ATOM 1367 C CA . ALA A 1 194 ? -19.849 10.877 29.548 1.00 97.62 194 ALA A CA 1
ATOM 1368 C C . ALA A 1 194 ? -19.781 9.625 28.651 1.00 97.62 194 ALA A C 1
ATOM 1370 O O . ALA A 1 194 ? -18.765 9.395 27.992 1.00 97.62 194 ALA A O 1
ATOM 1371 N N . LEU A 1 195 ? -20.872 8.857 28.540 1.00 97.81 195 LEU A N 1
ATOM 1372 C CA . LEU A 1 195 ? -20.980 7.734 27.602 1.00 97.81 195 LEU A CA 1
ATOM 1373 C C . LEU A 1 195 ? -20.867 8.190 26.140 1.00 97.81 195 LEU A C 1
ATOM 1375 O O . LEU A 1 195 ? -20.187 7.537 25.345 1.00 97.81 195 LEU A O 1
ATOM 1379 N N . ALA A 1 196 ? -21.495 9.313 25.783 1.00 96.44 196 ALA A N 1
ATOM 1380 C CA . ALA A 1 196 ? -21.381 9.890 24.445 1.00 96.44 196 ALA A CA 1
ATOM 1381 C C . ALA A 1 196 ? -19.948 10.370 24.152 1.00 96.44 196 ALA A C 1
ATOM 1383 O O . ALA A 1 196 ? -19.410 10.098 23.075 1.00 96.44 196 ALA A O 1
ATOM 1384 N N . ALA A 1 197 ? -19.293 11.016 25.125 1.00 95.81 197 ALA A N 1
ATOM 1385 C CA . ALA A 1 197 ? -17.897 11.436 25.007 1.00 95.81 197 ALA A CA 1
ATOM 1386 C C . ALA A 1 197 ? -16.944 10.238 24.831 1.00 95.81 197 ALA A C 1
ATOM 1388 O O . ALA A 1 197 ? -16.084 10.257 23.945 1.00 95.81 197 ALA A O 1
ATOM 1389 N N . ALA A 1 198 ? -17.136 9.166 25.608 1.00 95.88 198 ALA A N 1
ATOM 1390 C CA . ALA A 1 198 ? -16.386 7.919 25.466 1.00 95.88 198 ALA A CA 1
ATOM 1391 C C . ALA A 1 198 ? -16.587 7.290 24.077 1.00 95.88 198 ALA A C 1
ATOM 1393 O O . ALA A 1 198 ? -15.608 6.947 23.416 1.00 95.88 198 ALA A O 1
ATOM 1394 N N . ALA A 1 199 ? -17.828 7.227 23.579 1.00 95.12 199 ALA A N 1
ATOM 1395 C CA . ALA A 1 199 ? -18.124 6.726 22.235 1.00 95.12 199 ALA A CA 1
ATOM 1396 C C . ALA A 1 199 ? -17.437 7.546 21.125 1.00 95.12 199 ALA A C 1
ATOM 1398 O O . ALA A 1 199 ? -16.942 6.981 20.147 1.00 95.12 199 ALA A O 1
ATOM 1399 N N . GLY A 1 200 ? -17.371 8.873 21.278 1.00 94.56 200 GLY A N 1
ATOM 1400 C CA . GLY A 1 200 ? -16.646 9.756 20.363 1.00 94.56 200 GLY A CA 1
ATOM 1401 C C . GLY A 1 200 ? -15.136 9.500 20.363 1.00 94.56 200 GLY A C 1
ATOM 1402 O O . GLY A 1 200 ? -14.530 9.385 19.296 1.00 94.56 200 GLY A O 1
ATOM 1403 N N . ALA A 1 201 ? -14.532 9.343 21.546 1.00 94.69 201 ALA A N 1
ATOM 1404 C CA . ALA A 1 201 ? -13.110 9.026 21.680 1.00 94.69 201 ALA A CA 1
ATOM 1405 C C . ALA A 1 201 ? -12.761 7.644 21.097 1.00 94.69 201 ALA A C 1
ATOM 1407 O O . ALA A 1 201 ? -11.752 7.507 20.404 1.00 94.69 201 ALA A O 1
ATOM 1408 N N . GLU A 1 202 ? -13.613 6.638 21.321 1.00 94.31 202 GLU A N 1
ATOM 1409 C CA . GLU A 1 202 ? -13.487 5.302 20.725 1.00 94.31 202 GLU A CA 1
ATOM 1410 C C . GLU A 1 202 ? -13.527 5.360 19.191 1.00 94.31 202 GLU A C 1
ATOM 1412 O O . GLU A 1 202 ? -12.706 4.733 18.522 1.00 94.31 202 GLU A O 1
ATOM 1417 N N . ARG A 1 203 ? -14.453 6.140 18.618 1.00 93.00 203 ARG A N 1
ATOM 1418 C CA . ARG A 1 203 ? -14.568 6.311 17.163 1.00 93.00 203 ARG A CA 1
ATOM 1419 C C . ARG A 1 203 ? -13.319 6.956 16.568 1.00 93.00 203 ARG A C 1
ATOM 1421 O O . ARG A 1 203 ? -12.766 6.421 15.612 1.00 93.00 203 ARG A O 1
ATOM 1428 N N . ALA A 1 204 ? -12.836 8.038 17.176 1.00 92.00 204 ALA A N 1
ATOM 1429 C CA . ALA A 1 204 ? -11.624 8.727 16.734 1.00 92.00 204 ALA A CA 1
ATOM 1430 C C . ALA A 1 204 ? -10.372 7.835 16.821 1.00 92.00 204 ALA A C 1
ATOM 1432 O O . ALA A 1 204 ? -9.471 7.936 15.985 1.00 92.00 204 ALA A O 1
ATOM 1433 N N . TRP A 1 205 ? -10.300 6.957 17.827 1.00 92.44 205 TRP A N 1
ATOM 1434 C CA . TRP A 1 205 ? -9.245 5.950 17.919 1.00 92.44 205 TRP A CA 1
ATOM 1435 C C . TRP A 1 205 ? -9.315 4.956 16.759 1.00 92.44 205 TRP A C 1
ATOM 1437 O O . TRP A 1 205 ? -8.318 4.769 16.065 1.00 92.44 205 TRP A O 1
ATOM 1447 N N . ILE A 1 206 ? -10.483 4.365 16.512 1.00 90.38 206 ILE A N 1
ATOM 1448 C CA . ILE A 1 206 ? -10.660 3.384 15.437 1.00 90.38 206 ILE A CA 1
ATOM 1449 C C . ILE A 1 206 ? -10.379 3.998 14.067 1.00 90.38 206 ILE A C 1
ATOM 1451 O O . ILE A 1 206 ? -9.726 3.362 13.248 1.00 90.38 206 ILE A O 1
ATOM 1455 N N . GLU A 1 207 ? -10.836 5.223 13.806 1.00 88.44 207 GLU A N 1
ATOM 1456 C CA . GLU A 1 207 ? -10.550 5.932 12.553 1.00 88.44 207 GLU A CA 1
ATOM 1457 C C . GLU A 1 207 ? -9.043 6.143 12.358 1.00 88.44 207 GLU A C 1
ATOM 1459 O O . GLU A 1 207 ? -8.521 5.933 11.263 1.00 88.44 207 GLU A O 1
ATOM 1464 N N . ARG A 1 208 ? -8.320 6.490 13.430 1.00 89.06 208 ARG A N 1
ATOM 1465 C CA . ARG A 1 208 ? -6.859 6.641 13.407 1.00 89.06 208 ARG A CA 1
ATOM 1466 C C . ARG A 1 208 ? -6.145 5.316 13.160 1.00 89.06 208 ARG A C 1
ATOM 1468 O O . ARG A 1 208 ? -5.240 5.269 12.333 1.00 89.06 208 ARG A O 1
ATOM 1475 N N . GLU A 1 209 ? -6.547 4.256 13.857 1.00 87.44 209 GLU A N 1
ATOM 1476 C CA . GLU A 1 209 ? -6.015 2.905 13.651 1.00 87.44 209 GLU A CA 1
ATOM 1477 C C . GLU A 1 209 ? -6.282 2.421 12.229 1.00 87.44 209 GLU A C 1
ATOM 1479 O O . GLU A 1 209 ? -5.376 1.928 11.571 1.00 87.44 209 GLU A O 1
ATOM 1484 N N . ALA A 1 210 ? -7.500 2.613 11.723 1.00 84.31 210 ALA A N 1
ATOM 1485 C CA . ALA A 1 210 ? -7.880 2.243 10.367 1.00 84.31 210 ALA A CA 1
ATOM 1486 C C . ALA A 1 210 ? -7.085 3.016 9.303 1.00 84.31 210 ALA A C 1
ATOM 1488 O O . ALA A 1 210 ? -6.749 2.446 8.269 1.00 84.31 210 ALA A O 1
ATOM 1489 N N . ALA A 1 211 ? -6.763 4.289 9.557 1.00 82.06 211 ALA A N 1
ATOM 1490 C CA . ALA A 1 211 ? -5.946 5.108 8.664 1.00 82.06 211 ALA A CA 1
ATOM 1491 C C . ALA A 1 211 ? -4.449 4.745 8.702 1.00 82.06 211 ALA A C 1
ATOM 1493 O O . ALA A 1 211 ? -3.764 4.874 7.688 1.00 82.06 211 ALA A O 1
ATOM 1494 N N . ALA A 1 212 ? -3.930 4.325 9.861 1.00 82.31 212 ALA A N 1
ATOM 1495 C CA . ALA A 1 212 ? -2.525 3.950 10.037 1.00 82.31 212 ALA A CA 1
ATOM 1496 C C . ALA A 1 212 ? -2.240 2.486 9.665 1.00 82.31 212 ALA A C 1
ATOM 1498 O O . ALA A 1 212 ? -1.113 2.142 9.300 1.00 82.31 212 ALA A O 1
ATOM 1499 N N . ALA A 1 213 ? -3.243 1.620 9.777 1.00 73.81 213 ALA A N 1
ATOM 1500 C CA . ALA A 1 213 ? -3.118 0.215 9.458 1.00 73.81 213 ALA A CA 1
ATOM 1501 C C . ALA A 1 213 ? -2.986 -0.001 7.941 1.00 73.81 213 ALA A C 1
ATOM 1503 O O . ALA A 1 213 ? -3.609 0.713 7.148 1.00 73.81 213 ALA A O 1
ATOM 1504 N N . PRO A 1 214 ? -2.232 -1.030 7.504 1.00 65.81 214 PRO A N 1
ATOM 1505 C CA . PRO A 1 214 ? -2.352 -1.540 6.144 1.00 65.81 214 PRO A CA 1
ATOM 1506 C C . PRO A 1 214 ? -3.829 -1.769 5.830 1.00 65.81 214 PRO A C 1
ATOM 1508 O O . PRO A 1 214 ? -4.552 -2.292 6.682 1.00 65.81 214 PRO A O 1
ATOM 1511 N N . TYR A 1 215 ? -4.284 -1.354 4.642 1.00 55.75 215 TYR A N 1
ATOM 1512 C CA . TYR A 1 215 ? -5.712 -1.357 4.345 1.00 55.75 215 TYR A CA 1
ATOM 1513 C C . TYR A 1 215 ? -6.314 -2.723 4.638 1.00 55.75 215 TYR A C 1
ATOM 1515 O O . TYR A 1 215 ? -5.938 -3.748 4.065 1.00 55.75 215 TYR A O 1
ATOM 1523 N N . GLY A 1 216 ? -7.281 -2.713 5.544 1.00 52.53 216 GLY A N 1
ATOM 1524 C CA . GLY A 1 216 ? -7.812 -3.938 6.058 1.00 52.53 216 GLY A CA 1
ATOM 1525 C C . GLY A 1 216 ? -6.770 -4.746 6.850 1.00 52.53 216 GLY A C 1
ATOM 1526 O O . GLY A 1 216 ? -6.480 -5.891 6.520 1.00 52.53 216 GLY A O 1
ATOM 1527 N N . ASP A 1 217 ? -6.345 -4.238 7.992 1.00 66.25 217 ASP A N 1
ATOM 1528 C CA . ASP A 1 217 ? -5.794 -5.067 9.062 1.00 66.25 217 ASP A CA 1
ATOM 1529 C C . ASP A 1 217 ? -6.956 -5.708 9.861 1.00 66.25 217 ASP A C 1
ATOM 1531 O O . ASP A 1 217 ? -7.835 -4.981 10.339 1.00 66.25 217 ASP A O 1
ATOM 1535 N N . PRO A 1 218 ? -7.076 -7.052 9.984 1.00 68.31 218 PRO A N 1
ATOM 1536 C CA . PRO A 1 218 ? -8.051 -7.669 10.898 1.00 68.31 218 PRO A CA 1
ATOM 1537 C C . PRO A 1 218 ? -7.782 -7.293 12.357 1.00 68.31 218 PRO A C 1
ATOM 1539 O O . PRO A 1 218 ? -8.691 -7.372 13.180 1.00 68.31 218 PRO A O 1
ATOM 1542 N N . GLY A 1 219 ? -6.560 -6.853 12.655 1.00 81.38 219 GLY A N 1
ATOM 1543 C CA . GLY A 1 219 ? -6.150 -6.383 13.959 1.00 81.38 219 GLY A CA 1
ATOM 1544 C C . GLY A 1 219 ? -6.995 -5.223 14.472 1.00 81.38 219 GLY A C 1
ATOM 1545 O O . GLY A 1 219 ? -7.279 -5.210 15.659 1.00 81.38 219 GLY A O 1
ATOM 1546 N N . VAL A 1 220 ? -7.486 -4.305 13.627 1.00 84.19 220 VAL A N 1
ATOM 1547 C CA . VAL A 1 220 ? -8.317 -3.181 14.112 1.00 84.19 220 VAL A CA 1
ATOM 1548 C C . VAL A 1 220 ? -9.651 -3.675 14.689 1.00 84.19 220 VAL A C 1
ATOM 1550 O O . VAL A 1 220 ? -10.014 -3.294 15.800 1.00 84.19 220 VAL A O 1
ATOM 1553 N N . ASP A 1 221 ? -10.358 -4.565 13.980 1.00 85.81 221 ASP A N 1
ATOM 1554 C CA . ASP A 1 221 ? -11.602 -5.175 14.482 1.00 85.81 221 ASP A CA 1
ATOM 1555 C C . ASP A 1 221 ? -11.335 -6.041 15.718 1.00 85.81 221 ASP A C 1
ATOM 1557 O O . ASP A 1 221 ? -12.026 -5.917 16.726 1.00 85.81 221 ASP A O 1
ATOM 1561 N N . ALA A 1 222 ? -10.300 -6.884 15.678 1.00 86.88 222 ALA A N 1
ATOM 1562 C CA . ALA A 1 222 ? -9.981 -7.772 16.789 1.00 86.88 222 ALA A CA 1
ATOM 1563 C C . ALA A 1 222 ? -9.577 -6.997 18.060 1.00 86.88 222 ALA A C 1
ATOM 1565 O O . ALA A 1 222 ? -10.118 -7.272 19.132 1.00 86.88 222 ALA A O 1
ATOM 1566 N N . ARG A 1 223 ? -8.718 -5.972 17.938 1.00 89.19 223 ARG A N 1
ATOM 1567 C CA . ARG A 1 223 ? -8.334 -5.074 19.041 1.00 89.19 223 ARG A CA 1
ATOM 1568 C C . ARG A 1 223 ? -9.544 -4.325 19.592 1.00 89.19 223 ARG A C 1
ATOM 1570 O O . ARG A 1 223 ? -9.692 -4.232 20.809 1.00 89.19 223 ARG A O 1
ATOM 1577 N N . TRP A 1 224 ? -10.438 -3.834 18.728 1.00 91.44 224 TRP A N 1
ATOM 1578 C CA . TRP A 1 224 ? -11.680 -3.201 19.177 1.00 91.44 224 TRP A CA 1
ATOM 1579 C C . TRP A 1 224 ? -12.585 -4.171 19.946 1.00 91.44 224 TRP A C 1
ATOM 1581 O O . TRP A 1 224 ? -13.138 -3.795 20.977 1.00 91.44 224 TRP A O 1
ATOM 1591 N N . ARG A 1 225 ? -12.718 -5.425 19.500 1.00 91.19 225 ARG A N 1
ATOM 1592 C CA . ARG A 1 225 ? -13.538 -6.436 20.186 1.00 91.19 225 ARG A CA 1
ATOM 1593 C C . ARG A 1 225 ? -12.989 -6.777 21.569 1.00 91.19 225 ARG A C 1
ATOM 1595 O O . ARG A 1 225 ? -13.758 -6.766 22.527 1.00 91.19 225 ARG A O 1
ATOM 1602 N N . THR A 1 226 ? -11.682 -7.010 21.696 1.00 91.62 226 THR A N 1
ATOM 1603 C CA . THR A 1 226 ? -11.028 -7.211 23.004 1.00 91.62 226 THR A CA 1
ATOM 1604 C C . THR A 1 226 ? -11.214 -5.990 23.903 1.00 91.62 226 THR A C 1
ATOM 1606 O O . THR A 1 226 ? -11.588 -6.118 25.069 1.00 91.62 226 THR A O 1
ATOM 1609 N N . TYR A 1 227 ? -11.029 -4.789 23.351 1.00 92.56 227 TYR A N 1
ATOM 1610 C CA . TYR A 1 227 ? -11.279 -3.540 24.061 1.00 92.56 227 TYR A CA 1
ATOM 1611 C C . TYR A 1 227 ? -12.726 -3.444 24.575 1.00 92.56 227 TYR A C 1
ATOM 1613 O O . TYR A 1 227 ? -12.944 -3.142 25.749 1.00 92.56 227 TYR A O 1
ATOM 1621 N N . ALA A 1 228 ? -13.712 -3.731 23.722 1.00 93.81 228 ALA A N 1
ATOM 1622 C CA . ALA A 1 228 ? -15.130 -3.641 24.052 1.00 93.81 228 ALA A CA 1
ATOM 1623 C C . ALA A 1 228 ? -15.529 -4.615 25.172 1.00 93.81 228 ALA A C 1
ATOM 1625 O O . ALA A 1 228 ? -16.307 -4.233 26.044 1.00 93.81 228 ALA A O 1
ATOM 1626 N N . HIS A 1 229 ? -14.974 -5.833 25.196 1.00 93.81 229 HIS A N 1
ATOM 1627 C CA . HIS A 1 229 ? -15.206 -6.791 26.287 1.00 93.81 229 HIS A CA 1
ATOM 1628 C C . HIS A 1 229 ? -14.659 -6.298 27.619 1.00 93.81 229 HIS A C 1
ATOM 1630 O O . HIS A 1 229 ? -15.423 -6.167 28.575 1.00 93.81 229 HIS A O 1
ATOM 1636 N N . ARG A 1 230 ? -13.375 -5.920 27.662 1.00 93.06 230 ARG A N 1
ATOM 1637 C CA . ARG A 1 230 ? -12.740 -5.403 28.886 1.00 93.06 230 ARG A CA 1
ATOM 1638 C C . ARG A 1 230 ? -13.462 -4.165 29.420 1.00 93.06 230 ARG A C 1
ATOM 1640 O O . ARG A 1 230 ? -13.644 -4.005 30.622 1.00 93.06 230 ARG A O 1
ATOM 1647 N N . ARG A 1 231 ? -13.916 -3.272 28.536 1.00 94.50 231 ARG A N 1
ATOM 1648 C CA . ARG A 1 231 ? -14.677 -2.083 28.943 1.00 94.50 231 ARG A CA 1
ATOM 1649 C C . ARG A 1 231 ? -16.098 -2.397 29.391 1.00 94.50 231 ARG A C 1
ATOM 1651 O O . ARG A 1 231 ? -16.562 -1.769 30.336 1.00 94.50 231 ARG A O 1
ATOM 1658 N N . ALA A 1 232 ? -16.765 -3.381 28.792 1.00 96.12 232 ALA A N 1
ATOM 1659 C CA . ALA A 1 232 ? -18.063 -3.839 29.277 1.00 96.12 232 ALA A CA 1
ATOM 1660 C C . ALA A 1 232 ? -17.980 -4.390 30.714 1.00 96.12 232 ALA A C 1
ATOM 1662 O O . ALA A 1 232 ? -18.882 -4.141 31.507 1.00 96.12 232 ALA A O 1
ATOM 1663 N N . GLU A 1 233 ? -16.894 -5.082 31.072 1.00 95.31 233 GLU A N 1
ATOM 1664 C CA . GLU A 1 233 ? -16.649 -5.550 32.447 1.00 95.31 233 GLU A CA 1
ATOM 1665 C C . GLU A 1 233 ? -16.477 -4.393 33.439 1.00 95.31 233 GLU A C 1
ATOM 1667 O O . GLU A 1 233 ? -17.074 -4.413 34.514 1.00 95.31 233 GLU A O 1
ATOM 1672 N N . VAL A 1 234 ? -15.727 -3.351 33.065 1.00 96.31 234 VAL A N 1
ATOM 1673 C CA . VAL A 1 234 ? -15.568 -2.142 33.894 1.00 96.31 234 VAL A CA 1
ATOM 1674 C C . VAL A 1 234 ? -16.913 -1.442 34.120 1.00 96.31 234 VAL A C 1
ATOM 1676 O O . VAL A 1 234 ? -17.236 -1.076 35.248 1.00 96.31 234 VAL A O 1
ATOM 1679 N N . LEU A 1 235 ? -17.727 -1.297 33.069 1.00 98.00 235 LEU A N 1
ATOM 1680 C CA . LEU A 1 235 ? -19.061 -0.695 33.173 1.00 98.00 235 LEU A CA 1
ATOM 1681 C C . LEU A 1 235 ? -19.990 -1.503 34.091 1.00 98.00 235 LEU A C 1
ATOM 1683 O O . LEU A 1 235 ? -20.725 -0.915 34.882 1.00 98.00 235 LEU A O 1
ATOM 1687 N N . ASP A 1 236 ? -19.938 -2.834 34.019 1.00 98.19 236 ASP A N 1
ATOM 1688 C CA . ASP A 1 236 ? -20.698 -3.709 34.916 1.00 98.19 236 ASP A CA 1
ATOM 1689 C C . ASP A 1 236 ? -20.243 -3.590 36.374 1.00 98.19 236 ASP A C 1
ATOM 1691 O O . ASP A 1 236 ? -21.080 -3.621 37.280 1.00 98.19 236 ASP A O 1
ATOM 1695 N N . ALA A 1 237 ? -18.940 -3.434 36.617 1.00 97.88 237 ALA A N 1
ATOM 1696 C CA . ALA A 1 237 ? -18.415 -3.217 37.959 1.00 97.88 237 ALA A CA 1
ATOM 1697 C C . ALA A 1 237 ? -18.939 -1.898 38.549 1.00 97.88 237 ALA A C 1
ATOM 1699 O O . ALA A 1 237 ? -19.433 -1.883 39.676 1.00 97.88 237 ALA A O 1
ATOM 1700 N N . TRP A 1 238 ? -18.917 -0.810 37.774 1.00 98.25 238 TRP A N 1
ATOM 1701 C CA . TRP A 1 238 ? -19.472 0.478 38.202 1.00 98.25 238 TRP A CA 1
ATOM 1702 C C . TRP A 1 238 ? -20.987 0.431 38.426 1.00 98.25 238 TRP A C 1
ATOM 1704 O O . TRP A 1 238 ? -21.468 0.949 39.433 1.00 98.25 238 TRP A O 1
ATOM 1714 N N . ALA A 1 239 ? -21.738 -0.245 37.551 1.00 98.00 239 ALA A N 1
ATOM 1715 C CA . ALA A 1 239 ? -23.169 -0.465 37.755 1.00 98.00 239 ALA A CA 1
ATOM 1716 C C . ALA A 1 239 ? -23.442 -1.239 39.056 1.00 98.00 239 ALA A C 1
ATOM 1718 O O . ALA A 1 239 ? -24.296 -0.843 39.842 1.00 98.00 239 ALA A O 1
ATOM 1719 N N . THR A 1 240 ? -22.652 -2.279 39.338 1.00 98.00 240 THR A N 1
ATOM 1720 C CA . THR A 1 240 ? -22.769 -3.081 40.569 1.00 98.00 240 THR A CA 1
ATOM 1721 C C . THR A 1 240 ? -22.528 -2.243 41.831 1.00 98.00 240 THR A C 1
ATOM 1723 O O . THR A 1 240 ? -23.191 -2.453 42.845 1.00 98.00 240 THR A O 1
ATOM 1726 N N . VAL A 1 241 ? -21.612 -1.268 41.783 1.00 97.69 241 VAL A N 1
ATOM 1727 C CA . VAL A 1 241 ? -21.385 -0.331 42.897 1.00 97.69 241 VAL A CA 1
ATOM 1728 C C . VAL A 1 241 ? -22.613 0.551 43.132 1.00 97.69 241 VAL A C 1
ATOM 1730 O O . VAL A 1 241 ? -23.054 0.664 44.273 1.00 97.69 241 VAL A O 1
ATOM 1733 N N . LEU A 1 242 ? -23.203 1.114 42.072 1.00 96.94 242 LEU A N 1
ATOM 1734 C CA . LEU A 1 242 ? -24.438 1.906 42.167 1.00 96.94 242 LEU A CA 1
ATOM 1735 C C . LEU A 1 242 ? -25.637 1.078 42.654 1.00 96.94 242 LEU A C 1
ATOM 1737 O O . LEU A 1 242 ? -26.515 1.600 43.334 1.00 96.94 242 LEU A O 1
ATOM 1741 N N . GLU A 1 243 ? -25.669 -0.214 42.325 1.00 97.12 243 GLU A N 1
ATOM 1742 C CA . GLU A 1 243 ? -26.729 -1.145 42.717 1.00 97.12 243 GLU A CA 1
ATOM 1743 C C . GLU A 1 243 ? -26.660 -1.579 44.190 1.00 97.12 243 GLU A C 1
ATOM 1745 O O . GLU A 1 243 ? -27.653 -2.085 44.717 1.00 97.12 243 GLU A O 1
ATOM 1750 N N . LYS A 1 244 ? -25.521 -1.387 44.871 1.00 97.25 244 LYS A N 1
ATOM 1751 C CA . LYS A 1 244 ? -25.284 -1.900 46.231 1.00 97.25 244 LYS A CA 1
ATOM 1752 C C . LYS A 1 244 ? -26.306 -1.397 47.253 1.00 97.25 244 LYS A C 1
ATOM 1754 O O . LYS A 1 244 ? -26.740 -2.173 48.103 1.00 97.25 244 LYS A O 1
ATOM 1759 N N . ASP A 1 245 ? -26.695 -0.132 47.139 1.00 93.88 245 ASP A N 1
ATOM 1760 C CA . ASP A 1 245 ? -27.614 0.523 48.076 1.00 93.88 245 ASP A CA 1
ATOM 1761 C C . ASP A 1 245 ? -29.065 0.543 47.559 1.00 93.88 245 ASP A C 1
ATOM 1763 O O . ASP A 1 245 ? -29.951 1.143 48.171 1.00 93.88 245 ASP A O 1
ATOM 1767 N N . LEU A 1 246 ? -29.335 -0.127 46.432 1.00 95.75 246 LEU A N 1
ATOM 1768 C CA . LEU A 1 246 ? -30.672 -0.227 45.857 1.00 95.75 246 LEU A CA 1
ATOM 1769 C C . LEU A 1 246 ? -31.494 -1.338 46.518 1.00 95.75 246 LEU A C 1
ATOM 1771 O O . LEU A 1 246 ? -31.020 -2.442 46.810 1.00 95.75 246 LEU A O 1
ATOM 1775 N N . THR A 1 247 ? -32.791 -1.078 46.667 1.00 96.62 247 THR A N 1
ATOM 1776 C CA . THR A 1 247 ? -33.757 -2.110 47.067 1.00 96.62 247 THR A CA 1
ATOM 1777 C C . THR A 1 247 ? -33.784 -3.263 46.049 1.00 96.62 247 THR A C 1
ATOM 1779 O O . THR A 1 247 ? -33.452 -3.062 44.877 1.00 96.62 247 THR A O 1
ATOM 1782 N N . PRO A 1 248 ? -34.203 -4.482 46.443 1.00 96.50 248 PRO A N 1
ATOM 1783 C CA . PRO A 1 248 ? -34.342 -5.600 45.505 1.00 96.50 248 PRO A CA 1
ATOM 1784 C C . PRO A 1 248 ? -35.189 -5.258 44.270 1.00 96.50 248 PRO A C 1
ATOM 1786 O O . PRO A 1 248 ? -34.773 -5.551 43.154 1.00 96.50 248 PRO A O 1
ATOM 1789 N N . LEU A 1 249 ? -36.307 -4.547 44.463 1.00 94.00 249 LEU A N 1
ATOM 1790 C CA . LEU A 1 249 ? -37.178 -4.100 43.373 1.00 94.00 249 LEU A CA 1
ATOM 1791 C C . LEU A 1 249 ? -36.462 -3.134 42.415 1.00 94.00 249 LEU A C 1
ATOM 1793 O O . LEU A 1 249 ? -36.588 -3.252 41.204 1.00 94.00 249 LEU A O 1
ATOM 1797 N N . GLN A 1 250 ? -35.681 -2.182 42.932 1.00 95.62 250 GLN A N 1
ATOM 1798 C CA . GLN A 1 250 ? -34.919 -1.260 42.084 1.00 95.62 250 GLN A CA 1
ATOM 1799 C C . GLN A 1 250 ? -33.850 -1.979 41.257 1.00 95.62 250 GLN A C 1
ATOM 1801 O O . GLN A 1 250 ? -33.643 -1.610 40.105 1.00 95.62 250 GLN A O 1
ATOM 1806 N N . ARG A 1 251 ? -33.192 -3.004 41.812 1.00 96.81 251 ARG A N 1
ATOM 1807 C CA . ARG A 1 251 ? -32.229 -3.827 41.062 1.00 96.81 251 ARG A CA 1
ATOM 1808 C C . ARG A 1 251 ? -32.909 -4.612 39.941 1.00 96.81 251 ARG A C 1
ATOM 1810 O O . ARG A 1 251 ? -32.417 -4.604 38.820 1.00 96.81 251 ARG A O 1
ATOM 1817 N N . GLU A 1 252 ? -34.078 -5.189 40.208 1.00 95.12 252 GLU A N 1
ATOM 1818 C CA . GLU A 1 252 ? -34.891 -5.840 39.173 1.00 95.12 252 GLU A CA 1
ATOM 1819 C C . GLU A 1 252 ? -35.262 -4.860 38.047 1.00 95.12 252 GLU A C 1
ATOM 1821 O O . GLU A 1 252 ? -35.124 -5.172 36.865 1.00 95.12 252 GLU A O 1
ATOM 1826 N N . LEU A 1 253 ? -35.638 -3.625 38.396 1.00 94.50 253 LEU A N 1
ATOM 1827 C CA . LEU A 1 253 ? -35.919 -2.584 37.409 1.00 94.50 253 LEU A CA 1
ATOM 1828 C C . LEU A 1 253 ? -34.684 -2.176 36.586 1.00 94.50 253 LEU A C 1
ATOM 1830 O O . LEU A 1 253 ? -34.828 -1.876 35.401 1.00 94.50 253 LEU A O 1
ATOM 1834 N N . VAL A 1 254 ? -33.474 -2.181 37.156 1.00 96.31 254 VAL A N 1
ATOM 1835 C CA . VAL A 1 254 ? -32.228 -1.960 36.393 1.00 96.31 254 VAL A CA 1
ATOM 1836 C C . VAL A 1 254 ? -32.070 -3.028 35.308 1.00 96.31 254 VAL A C 1
ATOM 1838 O O . VAL A 1 254 ? -31.830 -2.696 34.143 1.00 96.31 254 VAL A O 1
ATOM 1841 N N . ASP A 1 255 ? -32.271 -4.298 35.658 1.00 94.75 255 ASP A N 1
ATOM 1842 C CA . ASP A 1 255 ? -32.138 -5.411 34.717 1.00 94.75 255 ASP A CA 1
ATOM 1843 C C . ASP A 1 255 ? -33.187 -5.387 33.604 1.00 94.75 255 ASP A C 1
ATOM 1845 O O . ASP A 1 255 ? -32.849 -5.664 32.446 1.00 94.75 255 ASP A O 1
ATOM 1849 N N . LEU A 1 256 ? -34.422 -5.001 33.944 1.00 93.81 256 LEU A N 1
ATOM 1850 C CA . LEU A 1 256 ? -35.540 -4.841 33.009 1.00 93.81 256 LEU A CA 1
ATOM 1851 C C . LEU A 1 256 ? -35.364 -3.655 32.049 1.00 93.81 256 LEU A C 1
ATOM 1853 O O . LEU A 1 256 ? -35.874 -3.679 30.931 1.00 93.81 256 LEU A O 1
ATOM 1857 N N . THR A 1 257 ? -34.647 -2.604 32.457 1.00 94.75 257 THR A N 1
ATOM 1858 C CA . THR A 1 257 ? -34.500 -1.363 31.669 1.00 94.75 257 THR A CA 1
ATOM 1859 C C . THR A 1 257 ? -33.212 -1.310 30.848 1.00 94.75 257 THR A C 1
ATOM 1861 O O . THR A 1 257 ? -33.153 -0.633 29.814 1.00 94.75 257 THR A O 1
ATOM 1864 N N . ALA A 1 258 ? -32.190 -2.073 31.237 1.00 95.44 258 ALA A N 1
ATOM 1865 C CA . ALA A 1 258 ? -30.932 -2.180 30.506 1.00 95.44 258 ALA A CA 1
ATOM 1866 C C . ALA A 1 258 ? -31.078 -2.571 29.010 1.00 95.44 258 ALA A C 1
ATOM 1868 O O . ALA A 1 258 ? -30.359 -1.976 28.199 1.00 95.44 258 ALA A O 1
ATOM 1869 N N . PRO A 1 259 ? -31.988 -3.477 28.573 1.00 95.38 259 PRO A N 1
ATOM 1870 C CA . PRO A 1 259 ? -32.183 -3.790 27.151 1.00 95.38 259 PRO A CA 1
ATOM 1871 C C . PRO A 1 259 ? -32.611 -2.569 26.323 1.00 95.38 259 PRO A C 1
ATOM 1873 O O . PRO A 1 259 ? -32.062 -2.328 25.244 1.00 95.38 259 PRO A O 1
ATOM 1876 N N . SER A 1 260 ? -33.516 -1.738 26.853 1.00 93.44 260 SER A N 1
ATOM 1877 C CA . SER A 1 260 ? -33.943 -0.479 26.222 1.00 93.44 260 SER A CA 1
ATOM 1878 C C . SER A 1 260 ? -32.764 0.464 26.001 1.00 93.44 260 SER A C 1
ATOM 1880 O O . SER A 1 260 ? -32.595 1.037 24.920 1.00 93.44 260 SER A O 1
ATOM 1882 N N . HIS A 1 261 ? -31.901 0.607 27.011 1.00 95.62 261 HIS A N 1
ATOM 1883 C CA . HIS A 1 261 ? -30.696 1.423 26.894 1.00 95.62 261 HIS A CA 1
ATOM 1884 C C . HIS A 1 261 ? -29.674 0.825 25.931 1.00 95.62 261 HIS A C 1
ATOM 1886 O O . HIS A 1 261 ? -29.063 1.581 25.177 1.00 95.62 261 HIS A O 1
ATOM 1892 N N . ALA A 1 262 ? -29.535 -0.501 25.879 1.00 95.69 262 ALA A N 1
ATOM 1893 C CA . ALA A 1 262 ? -28.672 -1.163 24.908 1.00 95.69 262 ALA A CA 1
ATOM 1894 C C . ALA A 1 262 ? -29.104 -0.851 23.466 1.00 95.69 262 ALA A C 1
ATOM 1896 O O . ALA A 1 262 ? -28.262 -0.496 22.642 1.00 95.69 262 ALA A O 1
ATOM 1897 N N . ILE A 1 263 ? -30.409 -0.899 23.164 1.00 93.12 263 ILE A N 1
ATOM 1898 C CA . ILE A 1 263 ? -30.945 -0.517 21.846 1.00 93.12 263 ILE A CA 1
ATOM 1899 C C . ILE A 1 263 ? -30.661 0.957 21.550 1.00 93.12 263 ILE A C 1
ATOM 1901 O O . ILE A 1 263 ? -30.201 1.279 20.451 1.00 93.12 263 ILE A O 1
ATOM 1905 N N . ARG A 1 264 ? -30.916 1.843 22.522 1.00 94.75 264 ARG A N 1
ATOM 1906 C CA . ARG A 1 264 ? -30.747 3.294 22.364 1.00 94.75 264 ARG A CA 1
ATOM 1907 C C . ARG A 1 264 ? -29.292 3.699 22.129 1.00 94.75 264 ARG A C 1
ATOM 1909 O O . ARG A 1 264 ? -29.051 4.577 21.315 1.00 94.75 264 ARG A O 1
ATOM 1916 N N . LEU A 1 265 ? -28.347 3.064 22.822 1.00 94.88 265 LEU A N 1
ATOM 1917 C CA . LEU A 1 265 ? -26.913 3.382 22.763 1.00 94.88 265 LEU A CA 1
ATOM 1918 C C . LEU A 1 265 ? -26.174 2.625 21.649 1.00 94.88 265 LEU A C 1
ATOM 1920 O O . LEU A 1 265 ? -25.046 2.978 21.302 1.00 94.88 265 LEU A O 1
ATOM 1924 N N . ALA A 1 266 ? -26.783 1.582 21.072 1.00 93.38 266 ALA A N 1
ATOM 1925 C CA . ALA A 1 266 ? -26.178 0.799 19.998 1.00 93.38 266 ALA A CA 1
ATOM 1926 C C . ALA A 1 266 ? -25.747 1.626 18.770 1.00 93.38 266 ALA A C 1
ATOM 1928 O O . ALA A 1 266 ? -24.709 1.284 18.207 1.00 93.38 266 ALA A O 1
ATOM 1929 N N . PRO A 1 267 ? -26.473 2.665 18.301 1.00 90.62 267 PRO A N 1
ATOM 1930 C CA . PRO A 1 267 ? -26.043 3.502 17.177 1.00 90.62 267 PRO A CA 1
ATOM 1931 C C . PRO A 1 267 ? -24.732 4.252 17.433 1.00 90.62 267 PRO A C 1
ATOM 1933 O O . PRO A 1 267 ? -23.932 4.382 16.510 1.00 90.62 267 PRO A O 1
ATOM 1936 N N . ASP A 1 268 ? -24.477 4.671 18.675 1.00 91.62 268 ASP A N 1
ATOM 1937 C CA . ASP A 1 268 ? -23.289 5.458 19.029 1.00 91.62 268 ASP A CA 1
ATOM 1938 C C . ASP A 1 268 ? -22.011 4.622 19.045 1.00 91.62 268 ASP A C 1
ATOM 1940 O O . ASP A 1 268 ? -20.907 5.161 18.932 1.00 91.62 268 ASP A O 1
ATOM 1944 N N . MET A 1 269 ? -22.156 3.300 19.163 1.00 90.81 269 MET A N 1
ATOM 1945 C CA . MET A 1 269 ? -21.036 2.370 19.173 1.00 90.81 269 MET A CA 1
ATOM 1946 C C . MET A 1 269 ? -20.267 2.466 17.859 1.00 90.81 269 MET A C 1
ATOM 1948 O O . MET A 1 269 ? -20.890 2.538 16.792 1.00 90.81 269 MET A O 1
ATOM 1952 N N . PRO A 1 270 ? -18.930 2.465 17.898 1.00 88.44 270 PRO A N 1
ATOM 1953 C CA . PRO A 1 270 ? -18.154 2.597 16.684 1.00 88.44 270 PRO A CA 1
ATOM 1954 C C . PRO A 1 270 ? -18.266 1.325 15.825 1.00 88.44 270 PRO A C 1
ATOM 1956 O O . PRO A 1 270 ? -18.637 0.249 16.299 1.00 88.44 270 PRO A O 1
ATOM 1959 N N . ASP A 1 271 ? -18.013 1.475 14.528 1.00 85.69 271 ASP A N 1
ATOM 1960 C CA . ASP A 1 271 ? -18.024 0.383 13.556 1.00 85.69 271 ASP A CA 1
ATOM 1961 C C . ASP A 1 271 ? -16.635 0.307 12.900 1.00 85.69 271 ASP A C 1
ATOM 1963 O O . ASP A 1 271 ? -16.354 1.066 11.965 1.00 85.69 271 ASP A O 1
ATOM 1967 N N . PRO A 1 272 ? -15.731 -0.560 13.401 1.00 82.06 272 PRO A N 1
ATOM 1968 C CA . PRO A 1 272 ? -14.380 -0.677 12.855 1.00 82.06 272 PRO A CA 1
ATOM 1969 C C . PRO A 1 272 ? -14.366 -1.104 11.390 1.00 82.06 272 PRO A C 1
ATOM 1971 O O . PRO A 1 272 ? -13.466 -0.713 10.641 1.00 82.06 272 PRO A O 1
ATOM 1974 N N . ALA A 1 273 ? -15.389 -1.832 10.942 1.00 76.69 273 ALA A N 1
ATOM 1975 C CA . ALA A 1 273 ? -15.518 -2.223 9.551 1.00 76.69 273 ALA A CA 1
ATOM 1976 C C . ALA A 1 273 ? -15.889 -1.012 8.671 1.00 76.69 273 ALA A C 1
ATOM 1978 O O . ALA A 1 273 ? -15.289 -0.821 7.611 1.00 76.69 273 ALA A O 1
ATOM 1979 N N . ALA A 1 274 ? -16.797 -0.147 9.136 1.00 77.81 274 ALA A N 1
ATOM 1980 C CA . ALA A 1 274 ? -17.133 1.108 8.455 1.00 77.81 274 ALA A CA 1
ATOM 1981 C C . ALA A 1 274 ? -15.966 2.112 8.434 1.00 77.81 274 ALA A C 1
ATOM 1983 O O . ALA A 1 274 ? -15.738 2.762 7.416 1.00 77.81 274 ALA A O 1
ATOM 1984 N N . ALA A 1 275 ? -15.192 2.214 9.518 1.00 79.25 275 ALA A N 1
ATOM 1985 C CA . ALA A 1 275 ? -14.016 3.085 9.573 1.00 79.25 275 ALA A CA 1
ATOM 1986 C C . ALA A 1 275 ? -12.913 2.623 8.603 1.00 79.25 275 ALA A C 1
ATOM 1988 O O . ALA A 1 275 ? -12.340 3.432 7.876 1.00 79.25 275 ALA A O 1
ATOM 1989 N N . THR A 1 276 ? -12.676 1.310 8.519 1.00 72.12 276 THR A N 1
ATOM 1990 C CA . THR A 1 276 ? -11.738 0.721 7.547 1.00 72.12 276 THR A CA 1
ATOM 1991 C C . THR A 1 276 ? -12.202 0.951 6.105 1.00 72.12 276 THR A C 1
ATOM 1993 O O . THR A 1 276 ? -11.388 1.228 5.226 1.00 72.12 276 THR A O 1
ATOM 1996 N N . LEU A 1 277 ? -13.514 0.881 5.856 1.00 68.88 277 LEU A N 1
ATOM 1997 C CA . LEU A 1 277 ? -14.117 1.223 4.566 1.00 68.88 277 LEU A CA 1
ATOM 1998 C C . LEU A 1 277 ? -13.881 2.690 4.193 1.00 68.88 277 LEU A C 1
ATOM 2000 O O . LEU A 1 277 ? -13.429 2.962 3.083 1.00 68.88 277 LEU A O 1
ATOM 2004 N N . ALA A 1 278 ? -14.172 3.616 5.111 1.00 69.31 278 ALA A N 1
ATOM 2005 C CA . ALA A 1 278 ? -14.049 5.056 4.891 1.00 69.31 278 ALA A CA 1
ATOM 2006 C C . ALA A 1 278 ? -12.595 5.509 4.683 1.00 69.31 278 ALA A C 1
ATOM 2008 O O . ALA A 1 278 ? -12.350 6.457 3.942 1.00 69.31 278 ALA A O 1
ATOM 2009 N N . ALA A 1 279 ? -11.631 4.808 5.289 1.00 68.19 279 ALA A N 1
ATOM 2010 C CA . ALA A 1 279 ? -10.205 5.039 5.065 1.00 68.19 279 ALA A CA 1
ATOM 2011 C C . ALA A 1 279 ? -9.738 4.630 3.650 1.00 68.19 279 ALA A C 1
ATOM 2013 O O . ALA A 1 279 ? -8.662 5.034 3.207 1.00 68.19 279 ALA A O 1
ATOM 2014 N N . GLY A 1 280 ? -10.528 3.837 2.918 1.00 64.81 280 GLY A N 1
ATOM 2015 C CA . GLY A 1 280 ? -10.219 3.438 1.548 1.00 64.81 280 GLY A CA 1
ATOM 2016 C C . GLY A 1 280 ? -10.567 4.526 0.553 1.00 64.81 280 GLY A C 1
ATOM 2017 O O . GLY A 1 280 ? -11.723 4.931 0.458 1.00 64.81 280 GLY A O 1
ATOM 2018 N N . ALA A 1 281 ? -9.592 4.948 -0.253 1.00 64.12 281 ALA A N 1
ATOM 2019 C CA . ALA A 1 281 ? -9.891 5.760 -1.423 1.00 64.12 281 ALA A CA 1
ATOM 2020 C C . ALA A 1 281 ? -10.916 5.024 -2.312 1.00 64.12 281 ALA A C 1
ATOM 2022 O O . ALA A 1 281 ? -10.768 3.814 -2.539 1.00 64.12 281 ALA A O 1
ATOM 2023 N N . PRO A 1 282 ? -11.957 5.714 -2.816 1.00 73.38 282 PRO A N 1
ATOM 2024 C CA . PRO A 1 282 ? -12.893 5.104 -3.746 1.00 73.38 282 PRO A CA 1
ATOM 2025 C C . PRO A 1 282 ? -12.117 4.554 -4.953 1.00 73.38 282 PRO A C 1
ATOM 2027 O O . PRO A 1 282 ? -11.176 5.203 -5.414 1.00 73.38 282 PRO A O 1
ATOM 2030 N N . PRO A 1 283 ? -12.484 3.371 -5.475 1.00 78.00 283 PRO A N 1
ATOM 2031 C CA . PRO A 1 283 ? -11.760 2.768 -6.582 1.00 78.00 283 PRO A CA 1
ATOM 2032 C C . PRO A 1 283 ? -11.803 3.704 -7.796 1.00 78.00 283 PRO A C 1
ATOM 2034 O O . PRO A 1 283 ? -12.868 3.988 -8.352 1.00 78.00 283 PRO A O 1
ATOM 2037 N N . GLU A 1 284 ? -10.640 4.206 -8.206 1.00 84.62 284 GLU A N 1
ATOM 2038 C CA . GLU A 1 284 ? -10.497 4.993 -9.427 1.00 84.62 284 GLU A CA 1
ATOM 2039 C C . GLU A 1 284 ? -10.258 4.060 -10.617 1.00 84.62 284 GLU A C 1
ATOM 2041 O O . GLU A 1 284 ? -9.598 3.023 -10.508 1.00 84.62 284 GLU A O 1
ATOM 2046 N N . ALA A 1 285 ? -10.845 4.394 -11.768 1.00 86.69 285 ALA A N 1
ATOM 2047 C CA . ALA A 1 285 ? -10.575 3.680 -13.010 1.00 86.69 285 ALA A CA 1
ATOM 2048 C C . ALA A 1 285 ? -9.377 4.316 -13.708 1.00 86.69 285 ALA A C 1
ATOM 2050 O O . ALA A 1 285 ? -9.378 5.508 -14.008 1.00 86.69 285 ALA A 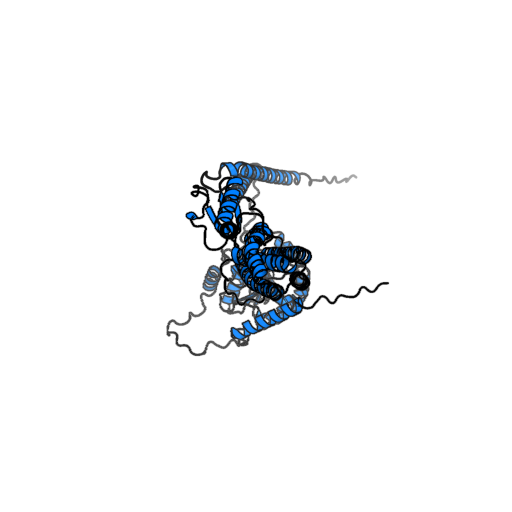O 1
ATOM 2051 N N . SER A 1 286 ? -8.399 3.492 -14.048 1.00 86.44 286 SER A N 1
ATOM 2052 C CA . SER A 1 286 ? -7.248 3.851 -14.861 1.00 86.44 286 SER A CA 1
ATOM 2053 C C . SER A 1 286 ? -7.229 3.012 -16.145 1.00 86.44 286 SER A C 1
ATOM 2055 O O . SER A 1 286 ? -7.833 1.942 -16.207 1.00 86.44 286 SER A O 1
ATOM 2057 N N . PRO A 1 287 ? -6.577 3.476 -17.218 1.00 83.75 287 PRO A N 1
ATOM 2058 C CA . PRO A 1 287 ? -6.237 2.641 -18.366 1.00 83.75 287 PRO A CA 1
ATOM 2059 C C . PRO A 1 287 ? -5.598 1.304 -17.960 1.00 83.75 287 PRO A C 1
ATOM 2061 O O . PRO A 1 287 ? -4.570 1.309 -17.287 1.00 83.75 287 PRO A O 1
ATOM 2064 N N . ALA A 1 288 ? -6.141 0.171 -18.422 1.00 79.69 288 ALA A N 1
ATOM 2065 C CA . ALA A 1 288 ? -5.543 -1.139 -18.149 1.00 79.69 288 ALA A CA 1
ATOM 2066 C C . ALA A 1 288 ? -4.096 -1.196 -18.667 1.00 79.69 288 ALA A C 1
ATOM 2068 O O . ALA A 1 288 ? -3.825 -0.683 -19.758 1.00 79.69 288 ALA A O 1
ATOM 2069 N N . ARG A 1 289 ? -3.165 -1.844 -17.956 1.00 75.00 289 ARG A N 1
ATOM 2070 C CA . ARG A 1 289 ? -1.737 -1.905 -18.342 1.00 75.00 289 ARG A CA 1
ATOM 2071 C C . ARG A 1 289 ? -1.536 -2.531 -19.711 1.00 75.00 289 ARG A C 1
ATOM 2073 O O . ARG A 1 289 ? -0.735 -2.039 -20.502 1.00 75.00 289 ARG A O 1
ATOM 2080 N N . VAL A 1 290 ? -2.310 -3.572 -20.010 1.00 66.56 290 VAL A N 1
ATOM 2081 C CA . VAL A 1 290 ? -2.312 -4.236 -21.321 1.00 66.56 290 VAL A CA 1
ATOM 2082 C C . VAL A 1 290 ? -2.812 -3.276 -22.404 1.00 66.56 290 VAL A C 1
ATOM 2084 O O . VAL A 1 290 ? -2.201 -3.168 -23.464 1.00 66.56 290 VAL A O 1
ATOM 2087 N N . SER A 1 291 ? -3.852 -2.488 -22.111 1.00 62.59 291 SER A N 1
ATOM 2088 C CA . SER A 1 291 ? -4.353 -1.453 -23.026 1.00 62.59 291 SER A CA 1
ATOM 2089 C C . SER A 1 291 ? -3.376 -0.284 -23.204 1.00 62.59 291 SER A C 1
ATOM 2091 O O . SER A 1 291 ? -3.380 0.352 -24.256 1.00 62.59 291 SER A O 1
ATOM 2093 N N . LYS A 1 292 ? -2.543 0.005 -22.193 1.00 66.12 292 LYS A N 1
ATOM 2094 C CA . LYS A 1 292 ? -1.489 1.022 -22.248 1.00 66.12 292 LYS A CA 1
ATOM 2095 C C . LYS A 1 292 ? -0.338 0.548 -23.129 1.00 66.12 292 LYS A C 1
ATOM 2097 O O . LYS A 1 292 ? 0.005 1.250 -24.063 1.00 66.12 292 LYS A O 1
ATOM 2102 N N . LEU A 1 293 ? 0.165 -0.670 -22.919 1.00 68.88 293 LEU A N 1
ATOM 2103 C CA . LEU A 1 293 ? 1.171 -1.294 -23.789 1.00 68.88 293 LEU A CA 1
ATOM 2104 C C . LEU A 1 293 ? 0.689 -1.398 -25.240 1.00 68.88 293 LEU A C 1
ATOM 2106 O O . LEU A 1 293 ? 1.438 -1.069 -26.154 1.00 68.88 293 LEU A O 1
ATOM 2110 N N . ALA A 1 294 ? -0.570 -1.790 -25.457 1.00 70.44 294 ALA A N 1
ATOM 2111 C CA . ALA A 1 294 ? -1.161 -1.823 -26.791 1.00 70.44 294 ALA A CA 1
ATOM 2112 C C . ALA A 1 294 ? -1.267 -0.417 -27.406 1.00 70.44 294 ALA A C 1
ATOM 2114 O O . ALA A 1 294 ? -0.904 -0.239 -28.568 1.00 70.44 294 ALA A O 1
ATOM 2115 N N . ARG A 1 295 ? -1.705 0.595 -26.643 1.00 69.25 295 ARG A N 1
ATOM 2116 C CA . ARG A 1 295 ? -1.733 2.000 -27.092 1.00 69.25 295 ARG A CA 1
ATOM 2117 C C . ARG A 1 295 ? -0.349 2.536 -27.413 1.00 69.25 295 ARG A C 1
ATOM 2119 O O . ARG A 1 295 ? -0.180 3.161 -28.456 1.00 69.25 295 ARG A O 1
ATOM 2126 N N . ASP A 1 296 ? 0.626 2.282 -26.554 1.00 74.25 296 ASP A N 1
ATOM 2127 C CA . ASP A 1 296 ? 2.006 2.722 -26.728 1.00 74.25 296 ASP A CA 1
ATOM 2128 C C . ASP A 1 296 ? 2.615 2.044 -27.961 1.00 74.25 296 ASP A C 1
ATOM 2130 O O . ASP A 1 296 ? 3.244 2.712 -28.778 1.00 74.25 296 ASP A O 1
ATOM 2134 N N . ALA A 1 297 ? 2.335 0.753 -28.174 1.00 75.31 297 ALA A N 1
ATOM 2135 C CA . ALA A 1 297 ? 2.744 0.024 -29.370 1.00 75.31 297 ALA A CA 1
ATOM 2136 C C . ALA A 1 297 ? 2.093 0.578 -30.648 1.00 75.31 297 ALA A C 1
ATOM 2138 O O . ALA A 1 297 ? 2.791 0.765 -31.639 1.00 75.31 297 ALA A O 1
ATOM 2139 N N . HIS A 1 298 ? 0.796 0.903 -30.635 1.00 75.25 298 HIS A N 1
ATOM 2140 C CA . HIS A 1 298 ? 0.114 1.508 -31.788 1.00 75.25 298 HIS A CA 1
ATOM 2141 C C . HIS A 1 298 ? 0.590 2.939 -32.060 1.00 75.25 298 HIS A C 1
ATOM 2143 O O . HIS A 1 298 ? 0.756 3.327 -33.214 1.00 75.25 298 HIS A O 1
ATOM 2149 N N . THR A 1 299 ? 0.867 3.714 -31.011 1.00 74.50 299 THR A N 1
ATOM 2150 C CA . THR A 1 299 ? 1.425 5.071 -31.117 1.00 74.50 299 THR A CA 1
ATOM 2151 C C . THR A 1 299 ? 2.845 5.017 -31.686 1.00 74.50 299 THR A C 1
ATOM 2153 O O . THR A 1 299 ? 3.181 5.774 -32.595 1.00 74.50 299 THR A O 1
ATOM 2156 N N . ALA A 1 300 ? 3.666 4.073 -31.214 1.00 75.06 300 ALA A N 1
ATOM 2157 C CA . ALA A 1 300 ? 5.008 3.831 -31.731 1.00 75.06 300 ALA A CA 1
ATOM 2158 C C . ALA A 1 300 ? 4.982 3.320 -33.178 1.00 75.06 300 ALA A C 1
ATOM 2160 O O . ALA A 1 300 ? 5.764 3.791 -34.000 1.00 75.06 300 ALA A O 1
ATOM 2161 N N . ALA A 1 301 ? 4.066 2.408 -33.514 1.00 77.62 301 ALA A N 1
ATOM 2162 C CA . ALA A 1 301 ? 3.882 1.912 -34.873 1.00 77.62 301 ALA A CA 1
ATOM 2163 C C . ALA A 1 301 ? 3.441 3.035 -35.822 1.00 77.62 301 ALA A C 1
ATOM 2165 O O . ALA A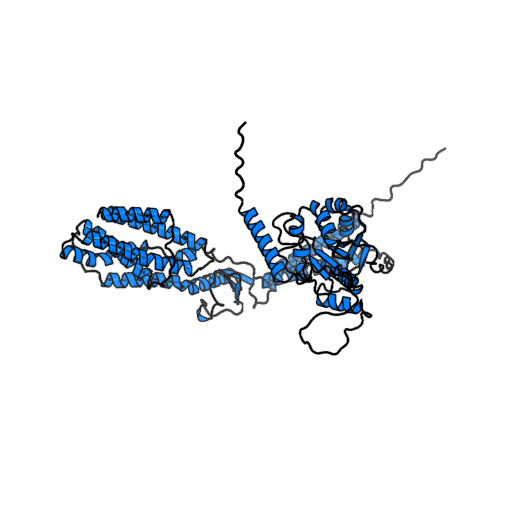 1 301 ? 4.058 3.219 -36.868 1.00 77.62 301 ALA A O 1
ATOM 2166 N N . GLY A 1 302 ? 2.451 3.845 -35.433 1.00 75.88 302 GLY A N 1
ATOM 2167 C CA . GLY A 1 302 ? 2.020 5.020 -36.194 1.00 75.88 302 GLY A CA 1
ATOM 2168 C C . GLY A 1 302 ? 3.148 6.039 -36.386 1.00 75.88 302 GLY A C 1
ATOM 2169 O O . GLY A 1 302 ? 3.365 6.522 -37.497 1.00 75.88 302 GLY A O 1
ATOM 2170 N N . GLY A 1 303 ? 3.933 6.305 -35.336 1.00 73.69 303 GLY A N 1
ATOM 2171 C CA . GLY A 1 303 ? 5.117 7.163 -35.408 1.00 73.69 303 GLY A CA 1
ATOM 2172 C C . GLY A 1 303 ? 6.212 6.607 -36.326 1.00 73.69 303 GLY A C 1
ATOM 2173 O O . GLY A 1 303 ? 6.792 7.359 -37.108 1.00 73.69 303 GLY A O 1
ATOM 2174 N N . MET A 1 304 ? 6.466 5.293 -36.293 1.00 76.00 304 MET A N 1
ATOM 2175 C CA . MET A 1 304 ? 7.409 4.635 -37.205 1.00 76.00 304 MET A CA 1
ATOM 2176 C C . MET A 1 304 ? 6.934 4.694 -38.656 1.00 76.00 304 MET A C 1
ATOM 2178 O O . MET A 1 304 ? 7.737 5.011 -39.527 1.00 76.00 304 MET A O 1
ATOM 2182 N N . ILE A 1 305 ? 5.649 4.454 -38.925 1.00 78.19 305 ILE A N 1
ATOM 2183 C CA . ILE A 1 305 ? 5.074 4.571 -40.274 1.00 78.19 305 ILE A CA 1
ATOM 2184 C C . ILE A 1 305 ? 5.227 6.010 -40.790 1.00 78.19 305 ILE A C 1
ATOM 2186 O O . ILE A 1 305 ? 5.707 6.210 -41.905 1.00 78.19 305 ILE A O 1
ATOM 2190 N N . GLY A 1 306 ? 4.912 7.014 -39.962 1.00 72.19 306 GLY A N 1
ATOM 2191 C CA . GLY A 1 306 ? 5.100 8.429 -40.301 1.00 72.19 306 GLY A CA 1
ATOM 2192 C C . GLY A 1 306 ? 6.565 8.798 -40.568 1.00 72.19 306 GLY A C 1
ATOM 2193 O O . GLY A 1 306 ? 6.862 9.498 -41.537 1.00 72.19 306 GLY A O 1
ATOM 2194 N N . LEU A 1 307 ? 7.499 8.276 -39.764 1.00 71.00 307 LEU A N 1
ATOM 2195 C CA . LEU A 1 307 ? 8.942 8.461 -39.958 1.00 71.00 307 LEU A CA 1
ATOM 2196 C C . LEU A 1 307 ? 9.459 7.779 -41.226 1.00 71.00 307 LEU A C 1
ATOM 2198 O O . LEU A 1 307 ? 10.271 8.372 -41.929 1.00 71.00 307 LEU A O 1
ATOM 2202 N N . VAL A 1 308 ? 9.004 6.562 -41.534 1.00 76.94 308 VAL A N 1
ATOM 2203 C CA . VAL A 1 308 ? 9.385 5.834 -42.755 1.00 76.94 308 VAL A CA 1
ATOM 2204 C C . VAL A 1 308 ? 8.858 6.556 -43.993 1.00 76.94 308 VAL A C 1
ATOM 2206 O O . VAL A 1 308 ? 9.615 6.747 -44.941 1.00 76.94 308 VAL A O 1
ATOM 2209 N N . ALA A 1 309 ? 7.611 7.034 -43.970 1.00 75.44 309 ALA A N 1
ATOM 2210 C CA . ALA A 1 309 ? 7.052 7.846 -45.049 1.00 75.44 309 ALA A CA 1
ATOM 2211 C C . ALA A 1 309 ? 7.832 9.162 -45.231 1.00 75.44 309 ALA A C 1
ATOM 2213 O O . ALA A 1 309 ? 8.221 9.505 -46.347 1.00 75.44 309 ALA A O 1
ATOM 2214 N N . GLY A 1 310 ? 8.147 9.860 -44.134 1.00 70.31 310 GLY A N 1
ATOM 2215 C CA . GLY A 1 310 ? 8.970 11.071 -44.162 1.00 70.31 310 GLY A CA 1
ATOM 2216 C C . GLY A 1 310 ? 10.398 10.822 -44.662 1.00 70.31 310 GLY A C 1
ATOM 2217 O O . GLY A 1 310 ? 10.925 11.618 -45.436 1.00 70.31 310 GLY A O 1
ATOM 2218 N N . LEU A 1 311 ? 11.013 9.698 -44.278 1.00 72.88 311 LEU A N 1
ATOM 2219 C CA . LEU A 1 311 ? 12.332 9.272 -44.752 1.00 72.88 311 LEU A CA 1
ATOM 2220 C C . LEU A 1 311 ? 12.310 8.915 -46.238 1.00 72.88 311 LEU A C 1
ATOM 2222 O O . LEU A 1 311 ? 13.244 9.285 -46.937 1.00 72.88 311 LEU A O 1
ATOM 2226 N N . ALA A 1 312 ? 11.269 8.243 -46.733 1.00 74.31 312 ALA A N 1
ATOM 2227 C CA . ALA A 1 312 ? 11.128 7.916 -48.151 1.00 74.31 312 ALA A CA 1
ATOM 2228 C C . ALA A 1 312 ? 11.013 9.186 -49.014 1.00 74.31 312 ALA A C 1
ATOM 2230 O O . ALA A 1 312 ? 11.704 9.311 -50.025 1.00 74.31 312 ALA A O 1
ATOM 2231 N N . ILE A 1 313 ? 10.222 10.167 -48.563 1.00 73.75 313 ILE A N 1
ATOM 2232 C CA . ILE A 1 313 ? 10.081 11.477 -49.221 1.00 73.75 313 ILE A CA 1
ATOM 2233 C C . ILE A 1 313 ? 11.406 12.255 -49.173 1.00 73.75 313 ILE A C 1
ATOM 2235 O O . ILE A 1 313 ? 11.851 12.799 -50.184 1.00 73.75 313 ILE A O 1
ATOM 2239 N N . ALA A 1 314 ? 12.086 12.269 -48.023 1.00 64.12 314 ALA A N 1
ATOM 2240 C CA . ALA A 1 314 ? 13.371 12.950 -47.867 1.00 64.12 314 ALA A CA 1
ATOM 2241 C C . ALA A 1 314 ? 14.508 12.274 -48.657 1.00 64.12 314 ALA A C 1
ATOM 2243 O O . ALA A 1 314 ? 15.373 12.964 -49.194 1.00 64.12 314 ALA A O 1
ATOM 2244 N N . ALA A 1 315 ? 14.508 10.942 -48.758 1.00 61.38 315 ALA A N 1
ATOM 2245 C CA . ALA A 1 315 ? 15.498 10.162 -49.498 1.00 61.38 315 ALA A CA 1
ATOM 2246 C C . ALA A 1 315 ? 15.348 10.312 -51.019 1.00 61.38 315 ALA A C 1
ATOM 2248 O O . ALA A 1 315 ? 16.357 10.304 -51.723 1.00 61.38 315 ALA A O 1
ATOM 2249 N N . ALA A 1 316 ? 14.125 10.507 -51.523 1.00 63.88 316 ALA A N 1
ATOM 2250 C CA . ALA A 1 316 ? 13.877 10.812 -52.933 1.00 63.88 316 ALA A CA 1
ATOM 2251 C C . ALA A 1 316 ? 14.401 12.204 -53.348 1.00 63.88 316 ALA A C 1
ATOM 2253 O O . ALA A 1 316 ? 14.741 12.410 -54.510 1.00 63.88 316 ALA A O 1
ATOM 2254 N N . ALA A 1 317 ? 14.515 13.143 -52.402 1.00 58.38 317 ALA A N 1
ATOM 2255 C CA . ALA A 1 317 ? 14.947 14.521 -52.647 1.00 58.38 317 ALA A CA 1
ATOM 2256 C C . ALA A 1 317 ? 16.442 14.785 -52.363 1.00 58.38 317 ALA A C 1
ATOM 2258 O O . ALA A 1 317 ? 16.924 15.901 -52.576 1.00 58.38 317 ALA A O 1
ATOM 2259 N N . TRP A 1 318 ? 17.199 13.798 -51.866 1.00 47.19 318 TRP A N 1
ATOM 2260 C CA . TRP A 1 318 ? 18.581 14.008 -51.424 1.00 47.19 318 TRP A CA 1
ATOM 2261 C C . TRP A 1 318 ? 19.606 13.539 -52.472 1.00 47.19 318 TRP A C 1
ATOM 2263 O O . TRP A 1 318 ? 19.613 12.360 -52.834 1.00 47.19 318 TRP A O 1
ATOM 2273 N N . PRO A 1 319 ? 20.545 14.395 -52.928 1.00 39.75 319 PRO A N 1
ATOM 2274 C CA . PRO A 1 319 ? 21.626 13.949 -53.798 1.00 39.75 319 PRO A CA 1
ATOM 2275 C C . PRO A 1 319 ? 22.518 12.955 -53.044 1.00 39.75 319 PRO A C 1
ATOM 2277 O O . PRO A 1 319 ? 23.062 13.272 -51.980 1.00 39.75 319 PRO A O 1
ATOM 2280 N N . ARG A 1 320 ? 22.644 11.741 -53.599 1.00 36.53 320 ARG A N 1
ATOM 2281 C CA . ARG A 1 320 ? 23.435 10.620 -53.065 1.00 36.53 320 ARG A CA 1
ATOM 2282 C C . ARG A 1 320 ? 24.876 11.071 -52.800 1.00 36.53 320 ARG A C 1
ATOM 2284 O O . ARG A 1 320 ? 25.688 11.165 -53.717 1.00 36.53 320 ARG A O 1
ATOM 2291 N N . ARG A 1 321 ? 25.206 11.354 -51.536 1.00 34.34 321 ARG A N 1
ATOM 2292 C CA . ARG A 1 321 ? 26.595 11.552 -51.105 1.00 34.34 321 ARG A CA 1
ATOM 2293 C C . ARG A 1 321 ? 27.259 10.189 -50.943 1.00 34.34 321 ARG A C 1
ATOM 2295 O O . ARG A 1 321 ? 26.692 9.295 -50.321 1.00 34.34 321 ARG A O 1
ATOM 2302 N N . ARG A 1 322 ? 28.459 10.069 -51.516 1.00 33.81 322 ARG A N 1
ATOM 2303 C CA . ARG A 1 322 ? 29.357 8.917 -51.379 1.00 33.81 322 ARG A CA 1
ATOM 2304 C C . ARG A 1 322 ? 29.532 8.554 -49.903 1.00 33.81 322 ARG A C 1
ATOM 2306 O O . ARG A 1 322 ? 29.720 9.440 -49.068 1.00 33.81 322 ARG A O 1
ATOM 2313 N N . ALA A 1 323 ? 29.451 7.256 -49.621 1.00 33.31 323 ALA A N 1
ATOM 2314 C CA . ALA A 1 323 ? 29.712 6.687 -48.310 1.00 33.31 323 ALA A CA 1
ATOM 2315 C C . ALA A 1 323 ? 31.127 7.076 -47.842 1.00 33.31 323 ALA A C 1
ATOM 2317 O O . ALA A 1 323 ? 32.060 7.008 -48.649 1.00 33.31 323 ALA A O 1
ATOM 2318 N N . PRO A 1 324 ? 31.304 7.502 -46.579 1.00 39.28 324 PRO A N 1
ATOM 2319 C CA . PRO A 1 324 ? 32.633 7.610 -46.002 1.00 39.28 324 PRO A CA 1
ATOM 2320 C C . PRO A 1 324 ? 33.261 6.213 -45.958 1.00 39.28 324 PRO A C 1
ATOM 2322 O O . PRO A 1 324 ? 32.570 5.218 -45.724 1.00 39.28 324 PRO A O 1
ATOM 2325 N N . ALA A 1 325 ? 34.559 6.157 -46.243 1.00 37.97 325 ALA A N 1
ATOM 2326 C CA . ALA A 1 325 ? 35.340 4.932 -46.187 1.00 37.97 325 ALA A CA 1
ATOM 2327 C C . ALA A 1 325 ? 35.191 4.260 -44.805 1.00 37.97 325 ALA A C 1
ATOM 2329 O O . ALA A 1 325 ? 35.061 4.967 -43.803 1.00 37.97 325 ALA A O 1
ATOM 2330 N N . PRO A 1 326 ? 35.174 2.919 -44.737 1.00 44.53 326 PRO A N 1
ATOM 2331 C CA . PRO A 1 326 ? 35.115 2.203 -43.472 1.00 44.53 326 PRO A CA 1
ATOM 2332 C C . PRO A 1 326 ? 36.338 2.564 -42.626 1.00 44.53 326 PRO A C 1
ATOM 2334 O O . PRO A 1 326 ? 37.469 2.272 -43.011 1.00 44.53 326 PRO A O 1
ATOM 2337 N N . ASP A 1 327 ? 36.102 3.208 -41.480 1.00 48.75 327 ASP A N 1
ATOM 2338 C CA . ASP A 1 327 ? 37.128 3.386 -40.457 1.00 48.75 327 ASP A CA 1
ATOM 2339 C C . ASP A 1 327 ? 37.705 2.014 -40.096 1.00 48.75 327 ASP A C 1
ATOM 2341 O O . ASP A 1 327 ? 36.959 1.053 -39.868 1.00 48.75 327 ASP A O 1
ATOM 2345 N N . ALA A 1 328 ? 39.035 1.938 -40.058 1.00 51.97 328 ALA A N 1
ATOM 2346 C CA . ALA A 1 328 ? 39.767 0.752 -39.646 1.00 51.97 328 ALA A CA 1
ATOM 2347 C C . ALA A 1 328 ? 39.231 0.220 -38.298 1.00 51.97 328 ALA A C 1
ATOM 2349 O O . ALA A 1 328 ? 38.815 1.013 -37.442 1.00 51.97 328 ALA A O 1
ATOM 2350 N N . PRO A 1 329 ? 39.210 -1.112 -38.093 1.00 60.19 329 PRO A N 1
ATOM 2351 C CA . PRO A 1 329 ? 38.739 -1.706 -36.847 1.00 60.19 329 PRO A CA 1
ATOM 2352 C C . PRO A 1 329 ? 39.489 -1.092 -35.662 1.00 60.19 329 PRO A C 1
ATOM 2354 O O . PRO A 1 329 ? 40.716 -0.985 -35.676 1.00 60.19 329 PRO A O 1
ATOM 2357 N N . ALA A 1 330 ? 38.740 -0.649 -34.651 1.00 65.00 330 ALA A N 1
ATOM 2358 C CA . ALA A 1 330 ? 39.336 -0.074 -33.455 1.00 65.00 330 ALA A CA 1
ATOM 2359 C C . ALA A 1 330 ? 40.231 -1.134 -32.783 1.00 65.00 330 ALA A C 1
ATOM 2361 O O . ALA A 1 330 ? 39.796 -2.282 -32.645 1.00 65.00 330 ALA A O 1
ATOM 2362 N N . PRO A 1 331 ? 41.462 -0.783 -32.376 1.00 68.12 331 PRO A N 1
ATOM 2363 C CA . PRO A 1 331 ? 42.344 -1.720 -31.696 1.00 68.12 331 PRO A CA 1
ATOM 2364 C C . PRO A 1 331 ? 41.704 -2.201 -30.389 1.00 68.12 331 PRO A C 1
ATOM 2366 O O . PRO A 1 331 ? 40.996 -1.454 -29.709 1.00 68.12 331 PRO A O 1
ATOM 2369 N N . ALA A 1 332 ? 41.948 -3.464 -30.043 1.00 77.75 332 ALA A N 1
ATOM 2370 C CA . ALA A 1 332 ? 41.465 -4.040 -28.796 1.00 77.75 332 ALA A CA 1
ATOM 2371 C C . ALA A 1 332 ? 42.046 -3.289 -27.577 1.00 77.75 332 ALA A C 1
ATOM 2373 O O . ALA A 1 332 ? 43.200 -2.859 -27.626 1.00 77.75 332 ALA A O 1
ATOM 2374 N N . PRO A 1 333 ? 41.285 -3.151 -26.476 1.00 82.19 333 PRO A N 1
ATOM 2375 C CA . PRO A 1 333 ? 41.759 -2.468 -25.277 1.00 82.19 333 PRO A CA 1
ATOM 2376 C C . PRO A 1 333 ? 42.961 -3.190 -24.646 1.00 82.19 333 PRO A C 1
ATOM 2378 O O . PRO A 1 333 ? 42.884 -4.374 -24.283 1.00 82.19 333 PRO A O 1
ATOM 2381 N N . ASP A 1 334 ? 44.066 -2.460 -24.488 1.00 85.19 334 ASP A N 1
ATOM 2382 C CA . ASP A 1 334 ? 45.275 -2.920 -23.804 1.00 85.19 334 ASP A CA 1
ATOM 2383 C C . ASP A 1 334 ? 45.176 -2.641 -22.300 1.00 85.19 334 ASP A C 1
ATOM 2385 O O . ASP A 1 334 ? 45.675 -1.644 -21.784 1.00 85.19 334 ASP A O 1
ATOM 2389 N N . LEU A 1 335 ? 44.546 -3.565 -21.570 1.00 83.94 335 LEU A N 1
ATOM 2390 C CA . LEU A 1 335 ? 44.388 -3.444 -20.116 1.00 83.94 335 LEU A CA 1
ATOM 2391 C C . LEU A 1 335 ? 45.718 -3.535 -19.345 1.00 83.94 335 LEU A C 1
ATOM 2393 O O . LEU A 1 335 ? 45.700 -3.498 -18.121 1.00 83.94 335 LEU A O 1
ATOM 2397 N N . GLY A 1 336 ? 46.875 -3.690 -19.997 1.00 83.06 336 GLY A N 1
ATOM 2398 C CA . GLY A 1 336 ? 48.178 -3.723 -19.330 1.00 83.06 336 GLY A CA 1
ATOM 2399 C C . GLY A 1 336 ? 48.658 -2.356 -18.829 1.00 83.06 336 GLY A C 1
ATOM 2400 O O . GLY A 1 336 ? 49.424 -2.304 -17.871 1.00 83.06 336 GLY A O 1
ATOM 2401 N N . ARG A 1 337 ? 48.201 -1.259 -19.447 1.00 85.31 337 ARG A N 1
ATOM 2402 C CA . ARG A 1 337 ? 48.799 0.081 -19.279 1.00 85.31 337 ARG A CA 1
ATOM 2403 C C . ARG A 1 337 ? 48.215 0.901 -18.140 1.00 85.31 337 ARG A C 1
ATOM 2405 O O . ARG A 1 337 ? 48.942 1.647 -17.489 1.00 85.31 337 ARG A O 1
ATOM 2412 N N . ALA A 1 338 ? 46.912 0.789 -17.920 1.00 92.31 338 ALA A N 1
ATOM 2413 C CA . ALA A 1 338 ? 46.190 1.562 -16.924 1.00 92.31 338 ALA A CA 1
ATOM 2414 C C . ALA A 1 338 ? 45.617 0.661 -15.837 1.00 92.31 338 ALA A C 1
ATOM 2416 O O . ALA A 1 338 ? 45.128 -0.430 -16.114 1.00 92.31 338 ALA A O 1
ATOM 2417 N N . TRP A 1 339 ? 45.659 1.139 -14.595 1.00 95.62 339 TRP A N 1
ATOM 2418 C CA . TRP A 1 339 ? 45.008 0.460 -13.476 1.00 95.62 339 TRP A CA 1
ATOM 2419 C C . TRP A 1 339 ? 43.539 0.892 -13.332 1.00 95.62 339 TRP A C 1
ATOM 2421 O O . TRP A 1 339 ? 42.709 0.120 -12.860 1.00 95.62 339 TRP A O 1
ATOM 2431 N N . LEU A 1 340 ? 43.202 2.108 -13.778 1.00 97.56 340 LEU A N 1
ATOM 2432 C CA . LEU A 1 340 ? 41.851 2.661 -13.771 1.00 97.56 340 LEU A CA 1
ATOM 2433 C C . LEU A 1 340 ? 41.317 2.783 -15.205 1.00 97.56 340 LEU A C 1
ATOM 2435 O O . LEU A 1 340 ? 41.952 3.376 -16.074 1.00 97.56 340 LEU A O 1
ATOM 2439 N N . HIS A 1 341 ? 40.119 2.267 -15.447 1.00 97.94 341 HIS A N 1
ATOM 2440 C CA . HIS A 1 341 ? 39.431 2.355 -16.731 1.00 97.94 341 HIS A CA 1
ATOM 2441 C C . HIS A 1 341 ? 38.079 3.041 -16.556 1.00 97.94 341 HIS A C 1
ATOM 2443 O O . HIS A 1 341 ? 37.257 2.610 -15.750 1.00 97.94 341 HIS A O 1
ATOM 2449 N N . LEU A 1 342 ? 37.822 4.094 -17.326 1.00 97.75 342 LEU A N 1
ATOM 2450 C CA . LEU A 1 342 ? 36.560 4.827 -17.304 1.00 97.75 342 LEU A CA 1
ATOM 2451 C C . LEU A 1 342 ? 35.655 4.329 -18.423 1.00 97.75 342 LEU A C 1
ATOM 2453 O O . LEU A 1 342 ? 36.077 4.270 -19.574 1.00 97.75 342 LEU A O 1
ATOM 2457 N N . VAL A 1 343 ? 34.401 4.008 -18.116 1.00 97.75 343 VAL A N 1
ATOM 2458 C CA . VAL A 1 343 ? 33.450 3.489 -19.110 1.00 97.75 343 VAL A CA 1
ATOM 2459 C C . VAL A 1 343 ? 32.258 4.421 -19.242 1.00 97.75 343 VAL A C 1
ATOM 2461 O O . VAL A 1 343 ? 31.602 4.727 -18.253 1.00 97.75 343 VAL A O 1
ATOM 2464 N N . GLY A 1 344 ? 31.956 4.837 -20.472 1.00 96.12 344 GLY A N 1
ATOM 2465 C CA . GLY A 1 344 ? 30.764 5.602 -20.843 1.00 96.12 344 GLY A CA 1
ATOM 2466 C C . GLY A 1 344 ? 29.885 4.862 -21.861 1.00 96.12 344 GLY A C 1
ATOM 2467 O O . GLY A 1 344 ? 30.262 3.825 -22.409 1.00 96.12 344 GLY A O 1
ATOM 2468 N N . GLY A 1 345 ? 28.696 5.396 -22.154 1.00 94.44 345 GLY A N 1
ATOM 2469 C CA . GLY A 1 345 ? 27.802 4.851 -23.184 1.00 94.44 345 GLY A CA 1
ATOM 2470 C C . GLY A 1 345 ? 26.974 3.652 -22.707 1.00 94.44 345 GLY A C 1
ATOM 2471 O O . GLY A 1 345 ? 26.161 3.773 -21.792 1.00 94.44 345 GLY A O 1
ATOM 2472 N N . ARG A 1 346 ? 27.112 2.488 -23.356 1.00 94.81 346 ARG A N 1
ATOM 2473 C CA . ARG A 1 346 ? 26.400 1.247 -22.981 1.00 94.81 346 ARG A CA 1
ATOM 2474 C C . ARG A 1 346 ? 27.072 0.562 -21.786 1.00 94.81 346 ARG A C 1
ATOM 2476 O O . ARG A 1 346 ? 27.654 -0.511 -21.925 1.00 94.81 346 ARG A O 1
ATOM 2483 N N . LEU A 1 347 ? 26.946 1.191 -20.618 1.00 95.94 347 LEU A N 1
ATOM 2484 C CA . LEU A 1 347 ? 27.692 0.874 -19.397 1.00 95.94 347 LEU A CA 1
ATOM 2485 C C . LEU A 1 347 ? 27.727 -0.616 -19.048 1.00 95.94 347 LEU A C 1
ATOM 2487 O O . LEU A 1 347 ? 28.813 -1.156 -18.911 1.00 95.94 347 LEU A O 1
ATOM 2491 N N . ALA A 1 348 ? 26.580 -1.299 -18.978 1.00 96.81 348 ALA A N 1
ATOM 2492 C CA . ALA A 1 348 ? 26.541 -2.705 -18.564 1.00 96.81 348 ALA A CA 1
ATOM 2493 C C . ALA A 1 348 ? 27.343 -3.641 -19.479 1.00 96.81 348 ALA A C 1
ATOM 2495 O O . ALA A 1 348 ? 28.068 -4.502 -18.999 1.00 96.81 348 ALA A O 1
ATOM 2496 N N . ARG A 1 349 ? 27.259 -3.446 -20.800 1.00 96.19 349 ARG A N 1
ATOM 2497 C CA . ARG A 1 349 ? 28.030 -4.251 -21.760 1.00 96.19 349 ARG A CA 1
ATOM 2498 C C . ARG A 1 349 ? 29.503 -3.868 -21.748 1.00 96.19 349 ARG A C 1
ATOM 2500 O O . ARG A 1 349 ? 30.355 -4.742 -21.799 1.00 96.19 349 ARG A O 1
ATOM 2507 N N . GLY A 1 350 ? 29.792 -2.568 -21.670 1.00 96.75 350 GLY A N 1
ATOM 2508 C CA . GLY A 1 350 ? 31.164 -2.068 -21.652 1.00 96.75 350 GLY A CA 1
ATOM 2509 C C . GLY A 1 350 ? 31.944 -2.538 -20.428 1.00 96.75 350 GLY A C 1
ATOM 2510 O O . GLY A 1 350 ? 33.073 -2.999 -20.567 1.00 96.75 350 GLY A O 1
ATOM 2511 N N . THR A 1 351 ? 31.334 -2.486 -19.241 1.00 98.00 351 THR A N 1
ATOM 2512 C CA . THR A 1 351 ? 31.980 -2.979 -18.020 1.00 98.00 351 THR A CA 1
ATOM 2513 C C . THR A 1 351 ? 32.161 -4.491 -18.039 1.00 98.00 351 THR A C 1
ATOM 2515 O O . THR A 1 351 ? 33.221 -4.956 -17.638 1.00 98.00 351 THR A O 1
ATOM 2518 N N . MET A 1 352 ? 31.191 -5.257 -18.554 1.00 97.75 352 MET A N 1
ATOM 2519 C CA . MET A 1 352 ? 31.323 -6.712 -18.701 1.00 97.75 352 MET A CA 1
ATOM 2520 C C . MET A 1 352 ? 32.421 -7.113 -19.693 1.00 97.75 352 MET A C 1
ATOM 2522 O O . MET A 1 352 ? 33.212 -7.992 -19.378 1.00 97.75 352 MET A O 1
ATOM 2526 N N . GLU A 1 353 ? 32.525 -6.458 -20.854 1.00 97.06 353 GLU A N 1
ATOM 2527 C CA . GLU A 1 353 ? 33.585 -6.744 -21.838 1.00 97.06 353 GLU A CA 1
ATOM 2528 C C . GLU A 1 353 ? 34.983 -6.473 -21.259 1.00 97.06 353 GLU A C 1
ATOM 2530 O O . GLU A 1 353 ? 35.889 -7.294 -21.402 1.00 97.06 353 GLU A O 1
ATOM 2535 N N . LEU A 1 354 ? 35.168 -5.344 -20.567 1.00 96.94 354 LEU A N 1
ATOM 2536 C CA . LEU A 1 354 ? 36.449 -5.017 -19.934 1.00 96.94 354 LEU A CA 1
ATOM 2537 C C . LEU A 1 354 ? 36.762 -5.949 -18.757 1.00 96.94 354 LEU A C 1
ATOM 2539 O O . LEU A 1 354 ? 37.901 -6.391 -18.618 1.00 96.94 354 LEU A O 1
ATOM 2543 N N . ALA A 1 355 ? 35.762 -6.301 -17.946 1.00 97.31 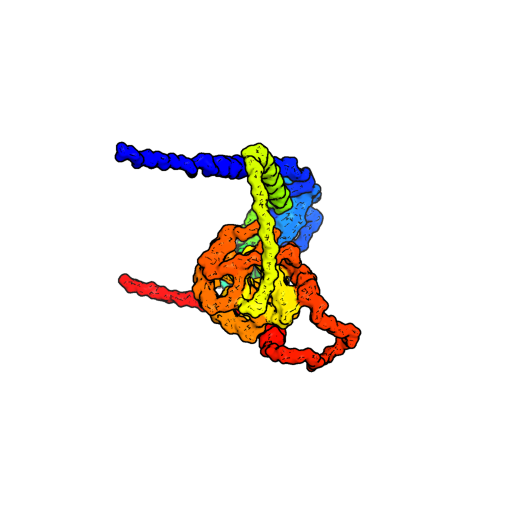355 ALA A N 1
ATOM 2544 C CA . ALA A 1 355 ? 35.934 -7.247 -16.850 1.00 97.31 355 ALA A CA 1
ATOM 2545 C C . ALA A 1 355 ? 36.286 -8.653 -17.355 1.00 97.31 355 ALA A C 1
ATOM 2547 O O . ALA A 1 355 ? 37.192 -9.266 -16.802 1.00 97.31 355 ALA A O 1
ATOM 2548 N N . ALA A 1 356 ? 35.653 -9.133 -18.434 1.00 96.06 356 ALA A N 1
ATOM 2549 C CA . ALA A 1 356 ? 35.984 -10.416 -19.062 1.00 96.06 356 ALA A CA 1
ATOM 2550 C C . ALA A 1 356 ? 37.453 -10.456 -19.507 1.00 96.06 356 ALA A C 1
ATOM 2552 O O . ALA A 1 356 ? 38.180 -11.396 -19.197 1.00 96.06 356 ALA A O 1
ATOM 2553 N N . ARG A 1 357 ? 37.913 -9.396 -20.184 1.00 95.19 357 ARG A N 1
ATOM 2554 C CA . ARG A 1 357 ? 39.306 -9.248 -20.638 1.00 95.19 357 ARG A CA 1
ATOM 2555 C C . ARG A 1 357 ? 40.313 -9.121 -19.503 1.00 95.19 357 ARG A C 1
ATOM 2557 O O . ARG A 1 357 ? 41.475 -9.474 -19.690 1.00 95.19 357 ARG A O 1
ATOM 2564 N N . SER A 1 358 ? 39.908 -8.543 -18.379 1.00 94.56 358 SER A N 1
ATOM 2565 C CA . SER A 1 358 ? 40.761 -8.417 -17.199 1.00 94.56 358 SER A CA 1
ATOM 2566 C C . SER A 1 358 ? 40.864 -9.756 -16.463 1.00 94.56 358 SER A C 1
ATOM 2568 O O . SER A 1 358 ? 41.965 -10.232 -16.196 1.00 94.56 358 SER A O 1
ATOM 2570 N N . ALA A 1 359 ? 39.727 -10.429 -16.261 1.00 94.06 359 ALA A N 1
ATOM 2571 C CA . ALA A 1 359 ? 39.655 -11.761 -15.668 1.00 94.06 359 ALA A CA 1
ATOM 2572 C C . ALA A 1 359 ? 40.430 -12.802 -16.488 1.00 94.06 359 ALA A C 1
ATOM 2574 O O . ALA A 1 359 ? 41.153 -13.611 -15.919 1.00 94.06 359 ALA A O 1
ATOM 2575 N N . ALA A 1 360 ? 40.353 -12.751 -17.824 1.00 93.88 360 ALA A N 1
ATOM 2576 C CA . ALA A 1 360 ? 41.118 -13.631 -18.714 1.00 93.88 360 ALA A CA 1
ATOM 2577 C C . ALA A 1 360 ? 42.646 -13.487 -18.564 1.00 93.88 360 ALA A C 1
ATOM 2579 O O . ALA A 1 360 ? 43.386 -14.393 -18.931 1.00 93.88 360 ALA A O 1
ATOM 2580 N N . ARG A 1 361 ? 43.128 -12.373 -17.994 1.00 92.12 361 ARG A N 1
ATOM 2581 C CA . ARG A 1 361 ? 44.543 -12.160 -17.646 1.00 92.12 361 ARG A CA 1
ATOM 2582 C C . ARG A 1 361 ? 44.883 -12.572 -16.205 1.00 92.12 361 ARG A C 1
ATOM 2584 O O . ARG A 1 361 ? 46.004 -12.344 -15.768 1.00 92.12 361 ARG A O 1
ATOM 2591 N N . GLY A 1 362 ? 43.928 -13.131 -15.458 1.00 92.19 362 GLY A N 1
ATOM 2592 C CA . GLY A 1 362 ? 44.096 -13.545 -14.062 1.00 92.19 362 GLY A CA 1
ATOM 2593 C C . GLY A 1 362 ? 44.075 -12.404 -13.038 1.00 92.19 362 GLY A C 1
ATOM 2594 O O . GLY A 1 362 ? 44.367 -12.641 -11.871 1.00 92.19 362 GLY A O 1
ATOM 2595 N N . GLY A 1 363 ? 43.739 -11.176 -13.451 1.00 90.62 363 GLY A N 1
ATOM 2596 C CA . GLY A 1 363 ? 43.740 -10.006 -12.572 1.00 90.62 363 GLY A CA 1
ATOM 2597 C C . GLY A 1 363 ? 42.449 -9.834 -11.769 1.00 90.62 363 GLY A C 1
ATOM 2598 O O . GLY A 1 363 ? 41.340 -10.101 -12.244 1.00 90.62 363 GLY A O 1
ATOM 2599 N N . ARG A 1 364 ? 42.580 -9.295 -10.558 1.00 95.81 364 ARG A N 1
ATOM 2600 C CA . ARG A 1 364 ? 41.474 -8.863 -9.704 1.00 95.81 364 ARG A CA 1
ATOM 2601 C C . ARG A 1 364 ? 40.917 -7.536 -10.198 1.00 95.81 364 ARG A C 1
ATOM 2603 O O . ARG A 1 364 ? 41.622 -6.535 -10.286 1.00 95.81 364 ARG A O 1
ATOM 2610 N N . THR A 1 365 ? 39.628 -7.518 -10.494 1.00 97.81 365 THR A N 1
ATOM 2611 C CA . THR A 1 365 ? 38.954 -6.390 -11.131 1.00 97.81 365 THR A CA 1
ATOM 2612 C C . THR A 1 365 ? 37.770 -5.937 -10.300 1.00 97.81 365 THR A C 1
ATOM 2614 O O . THR A 1 365 ? 36.865 -6.727 -10.041 1.00 97.81 365 THR A O 1
ATOM 2617 N N . LEU A 1 366 ? 37.740 -4.659 -9.931 1.00 98.31 366 LEU A N 1
ATOM 2618 C CA . LEU A 1 366 ? 36.588 -4.024 -9.297 1.00 98.31 366 LEU A CA 1
ATOM 2619 C C . LEU A 1 366 ? 35.807 -3.198 -10.320 1.00 98.31 366 LEU A C 1
ATOM 2621 O O . LEU A 1 366 ? 36.316 -2.219 -10.857 1.00 98.31 366 LEU A O 1
ATOM 2625 N N . VAL A 1 367 ? 34.548 -3.546 -10.552 1.00 98.50 367 VAL A N 1
ATOM 2626 C CA . VAL A 1 367 ? 33.601 -2.755 -11.342 1.00 98.50 367 VAL A CA 1
ATOM 2627 C C . VAL A 1 367 ? 32.814 -1.847 -10.404 1.00 98.50 367 VAL A C 1
ATOM 2629 O O . VAL A 1 367 ? 32.090 -2.329 -9.539 1.00 98.50 367 VAL A O 1
ATOM 2632 N N . VAL A 1 368 ? 32.917 -0.535 -10.585 1.00 98.31 368 VAL A N 1
ATOM 2633 C CA . VAL A 1 368 ? 32.218 0.467 -9.772 1.00 98.31 368 VAL A CA 1
ATOM 2634 C C . VAL A 1 368 ? 31.098 1.103 -10.588 1.00 98.31 368 VAL A C 1
ATOM 2636 O O . VAL A 1 368 ? 31.343 1.762 -11.601 1.00 98.31 368 VAL A O 1
ATOM 2639 N N . ASP A 1 369 ? 29.858 0.929 -10.137 1.00 97.56 369 ASP A N 1
ATOM 2640 C CA . ASP A 1 369 ? 28.690 1.600 -10.701 1.00 97.56 369 ASP A CA 1
ATOM 2641 C C . ASP A 1 369 ? 28.573 3.018 -10.135 1.00 97.56 369 ASP A C 1
ATOM 2643 O O . ASP A 1 369 ? 27.936 3.243 -9.111 1.00 97.56 369 ASP A O 1
ATOM 2647 N N . ALA A 1 370 ? 29.197 3.986 -10.804 1.00 96.94 370 ALA A N 1
ATOM 2648 C CA . ALA A 1 370 ? 29.133 5.395 -10.421 1.00 96.94 370 ALA A CA 1
ATOM 2649 C C . ALA A 1 370 ? 28.083 6.184 -11.231 1.00 96.94 370 ALA A C 1
ATOM 2651 O O . ALA A 1 370 ? 28.021 7.415 -11.177 1.00 96.94 370 ALA A O 1
ATOM 2652 N N . ALA A 1 371 ? 27.223 5.486 -11.978 1.00 95.00 371 ALA A N 1
ATOM 2653 C CA . ALA A 1 371 ? 26.235 6.079 -12.864 1.00 95.00 371 ALA A CA 1
ATOM 2654 C C . ALA A 1 371 ? 24.814 5.873 -12.324 1.00 95.00 371 ALA A C 1
ATOM 2656 O O . ALA A 1 371 ? 24.242 4.782 -12.382 1.00 95.00 371 ALA A O 1
ATOM 2657 N N . ARG A 1 372 ? 24.190 6.959 -11.853 1.00 91.50 372 ARG A N 1
ATOM 2658 C CA . ARG A 1 372 ? 22.813 6.908 -11.351 1.00 91.50 372 ARG A CA 1
ATOM 2659 C C . ARG A 1 372 ? 21.871 6.364 -12.428 1.00 91.50 372 ARG A C 1
ATOM 2661 O O . ARG A 1 372 ? 21.776 6.909 -13.521 1.00 91.50 372 ARG A O 1
ATOM 2668 N N . GLY A 1 373 ? 21.150 5.295 -12.097 1.00 88.19 373 GLY A N 1
ATOM 2669 C CA . GLY A 1 373 ? 20.164 4.690 -12.996 1.00 88.19 373 GLY A CA 1
ATOM 2670 C C . GLY A 1 373 ? 20.748 3.808 -14.105 1.00 88.19 373 GLY A C 1
ATOM 2671 O O . GLY A 1 373 ? 19.980 3.310 -14.922 1.00 88.19 373 GLY A O 1
ATOM 2672 N N . ALA A 1 374 ? 22.063 3.549 -14.123 1.00 88.25 374 ALA A N 1
ATOM 2673 C CA . ALA A 1 374 ? 22.659 2.596 -15.065 1.00 88.25 374 ALA A CA 1
ATOM 2674 C C . ALA A 1 374 ? 22.187 1.154 -14.831 1.00 88.25 374 ALA A C 1
ATOM 2676 O O . ALA A 1 374 ? 22.213 0.334 -15.749 1.00 88.25 374 ALA A O 1
ATOM 2677 N N . GLY A 1 375 ? 21.741 0.852 -13.606 1.00 90.12 375 GLY A N 1
ATOM 2678 C CA . GLY A 1 375 ? 21.168 -0.442 -13.256 1.00 90.12 375 GLY A CA 1
ATOM 2679 C C . GLY A 1 375 ? 22.175 -1.586 -13.347 1.00 90.12 375 GLY A C 1
ATOM 2680 O O . GLY A 1 375 ? 21.756 -2.718 -13.589 1.00 90.12 375 GLY A O 1
ATOM 2681 N N . LEU A 1 376 ? 23.479 -1.317 -13.163 1.00 94.88 376 LEU A N 1
ATOM 2682 C CA . LEU A 1 376 ? 24.512 -2.349 -13.292 1.00 94.88 376 LEU A CA 1
ATOM 2683 C C . LEU A 1 376 ? 24.254 -3.511 -12.337 1.00 94.88 376 LEU A C 1
ATOM 2685 O O . LEU A 1 376 ? 24.400 -4.658 -12.739 1.00 94.88 376 LEU A O 1
ATOM 2689 N N . HIS A 1 377 ? 23.756 -3.236 -11.132 1.00 95.25 377 HIS A N 1
ATOM 2690 C CA . HIS A 1 377 ? 23.382 -4.273 -10.170 1.00 95.25 377 HIS A CA 1
ATOM 2691 C C . HIS A 1 377 ? 22.473 -5.368 -10.765 1.00 95.25 377 HIS A C 1
ATOM 2693 O O . HIS A 1 377 ? 22.675 -6.541 -10.476 1.00 95.25 377 HIS A O 1
ATOM 2699 N N . ARG A 1 378 ? 21.535 -5.022 -11.664 1.00 95.75 378 ARG A N 1
ATOM 2700 C CA . ARG A 1 378 ? 20.659 -6.008 -12.325 1.00 95.75 378 ARG A CA 1
ATOM 2701 C C . ARG A 1 378 ? 21.407 -6.842 -13.354 1.00 95.75 378 ARG A C 1
ATOM 2703 O O . ARG A 1 378 ? 21.221 -8.049 -13.400 1.00 95.75 378 ARG A O 1
ATOM 2710 N N . ALA A 1 379 ? 22.247 -6.202 -14.169 1.00 95.50 379 ALA A N 1
ATOM 2711 C CA . ALA A 1 379 ? 23.040 -6.900 -15.180 1.00 95.50 379 ALA A CA 1
ATOM 2712 C C . ALA A 1 379 ? 24.038 -7.874 -14.532 1.00 95.50 379 ALA A C 1
ATOM 2714 O O . ALA A 1 379 ? 24.233 -8.984 -15.019 1.00 95.50 379 ALA A O 1
ATOM 2715 N N . TRP A 1 380 ? 24.628 -7.459 -13.412 1.00 96.88 380 TRP A N 1
ATOM 2716 C CA . TRP A 1 380 ? 25.617 -8.218 -12.652 1.00 96.88 380 TRP A CA 1
ATOM 2717 C C . TRP A 1 380 ? 25.011 -9.174 -11.612 1.00 96.88 380 TRP A C 1
ATOM 2719 O O . TRP A 1 380 ? 25.752 -9.925 -10.990 1.00 96.88 380 TRP A O 1
ATOM 2729 N N . GLY A 1 381 ? 23.687 -9.168 -11.412 1.00 95.50 381 GLY A N 1
ATOM 2730 C CA . GLY A 1 381 ? 23.014 -10.035 -10.438 1.00 95.50 381 GLY A CA 1
ATOM 2731 C C . GLY A 1 381 ? 23.401 -9.771 -8.975 1.00 95.50 381 GLY A C 1
ATOM 2732 O O . GLY A 1 381 ? 23.364 -10.691 -8.165 1.00 95.50 381 GLY A O 1
ATOM 2733 N N . VAL A 1 382 ? 23.788 -8.537 -8.634 1.00 95.00 382 VAL A N 1
ATOM 2734 C CA . VAL A 1 382 ? 24.218 -8.138 -7.279 1.00 95.00 382 VAL A CA 1
ATOM 2735 C C . VAL A 1 382 ? 23.176 -7.246 -6.595 1.00 95.00 382 VAL A C 1
ATOM 2737 O O . VAL A 1 382 ? 22.338 -6.625 -7.250 1.00 95.00 382 VAL A O 1
ATOM 2740 N N . GLY A 1 383 ? 23.218 -7.156 -5.264 1.00 92.75 383 GLY A N 1
ATOM 2741 C CA . GLY A 1 383 ? 22.298 -6.313 -4.495 1.00 92.75 383 GLY A CA 1
ATOM 2742 C C . GLY A 1 383 ? 22.568 -4.813 -4.683 1.00 92.75 383 GLY A C 1
ATOM 2743 O O . GLY A 1 383 ? 23.724 -4.398 -4.737 1.00 92.75 383 GLY A O 1
ATOM 2744 N N . SER A 1 384 ? 21.508 -3.994 -4.745 1.00 91.38 384 SER A N 1
ATOM 2745 C CA . SER A 1 384 ? 21.578 -2.534 -4.965 1.00 91.38 384 SER A CA 1
ATOM 2746 C C . SER A 1 384 ? 21.585 -1.676 -3.703 1.00 91.38 384 SER A C 1
ATOM 2748 O O . SER A 1 384 ? 21.843 -0.479 -3.801 1.00 91.38 384 SER A O 1
ATOM 2750 N N . ARG A 1 385 ? 21.253 -2.249 -2.540 1.00 90.38 385 ARG A N 1
ATOM 2751 C CA . ARG A 1 385 ? 20.912 -1.479 -1.334 1.00 90.38 385 ARG A CA 1
ATOM 2752 C C . ARG A 1 385 ? 22.068 -0.625 -0.810 1.00 90.38 385 ARG A C 1
ATOM 2754 O O . ARG A 1 385 ? 21.840 0.520 -0.437 1.00 90.38 385 ARG A O 1
ATOM 2761 N N . LEU A 1 386 ? 23.277 -1.186 -0.784 1.00 91.56 386 LEU A N 1
ATOM 2762 C CA . LEU A 1 386 ? 24.504 -0.515 -0.350 1.00 91.56 386 LEU A CA 1
ATOM 2763 C C . LEU A 1 386 ? 25.538 -0.564 -1.475 1.00 91.56 386 LEU A C 1
ATOM 2765 O O . LEU A 1 386 ? 25.643 -1.585 -2.159 1.00 91.56 386 LEU A O 1
ATOM 2769 N N . GLY A 1 387 ? 26.297 0.512 -1.664 1.00 94.88 387 GLY A N 1
ATOM 2770 C CA . GLY A 1 387 ? 27.238 0.591 -2.773 1.00 94.88 387 GLY A CA 1
ATOM 2771 C C . GLY A 1 387 ? 28.154 1.813 -2.782 1.00 94.88 387 GLY A C 1
ATOM 2772 O O . GLY A 1 387 ? 28.537 2.341 -1.745 1.00 94.88 387 GLY A O 1
ATOM 2773 N N . PHE A 1 388 ? 28.509 2.250 -3.986 1.00 96.50 388 PHE A N 1
ATOM 2774 C CA . PHE A 1 388 ? 29.410 3.351 -4.297 1.00 96.50 388 PHE A CA 1
ATOM 2775 C C . PHE A 1 388 ? 29.083 4.622 -3.514 1.00 96.50 388 PHE A C 1
ATOM 2777 O O . PHE A 1 388 ? 29.982 5.227 -2.934 1.00 96.50 388 PHE A O 1
ATOM 2784 N N . VAL A 1 389 ? 27.805 5.011 -3.445 1.00 95.44 389 VAL A N 1
ATOM 2785 C CA . VAL A 1 389 ? 27.428 6.222 -2.708 1.00 95.44 389 VAL A CA 1
ATOM 2786 C C . VAL A 1 389 ? 27.670 6.073 -1.201 1.00 95.44 389 VAL A C 1
ATOM 2788 O O . VAL A 1 389 ? 28.101 7.030 -0.568 1.00 95.44 389 VAL A O 1
ATOM 2791 N N . ASP A 1 390 ? 27.474 4.887 -0.621 1.00 94.06 390 ASP A N 1
ATOM 2792 C CA . ASP A 1 390 ? 27.753 4.649 0.802 1.00 94.06 390 ASP A CA 1
ATOM 2793 C C . ASP A 1 390 ? 29.257 4.706 1.118 1.00 94.06 390 ASP A C 1
ATOM 2795 O O . ASP A 1 390 ? 29.635 5.151 2.204 1.00 94.06 390 ASP A O 1
ATOM 2799 N N . CYS A 1 391 ? 30.112 4.305 0.169 1.00 94.06 391 CYS A N 1
ATOM 2800 C CA . CYS A 1 391 ? 31.561 4.490 0.273 1.00 94.06 391 CYS A CA 1
ATOM 2801 C C . CYS A 1 391 ? 31.948 5.973 0.210 1.00 94.06 391 CYS A C 1
ATOM 2803 O O . CYS A 1 391 ? 32.747 6.429 1.025 1.00 94.06 391 CYS A O 1
ATOM 2805 N N . LEU A 1 392 ? 31.355 6.742 -0.711 1.00 94.62 392 LEU A N 1
ATOM 2806 C CA . LEU A 1 392 ? 31.607 8.185 -0.812 1.00 94.62 392 LEU A CA 1
ATOM 2807 C C . LEU A 1 392 ? 31.120 8.969 0.414 1.00 94.62 392 LEU A C 1
ATOM 2809 O O . LEU A 1 392 ? 31.693 9.995 0.747 1.00 94.62 392 LEU A O 1
ATOM 2813 N N . GLU A 1 393 ? 30.076 8.506 1.099 1.00 90.88 393 GLU A N 1
ATOM 2814 C CA . GLU A 1 393 ? 29.586 9.128 2.338 1.00 90.88 393 GLU A CA 1
ATOM 2815 C C . GLU A 1 393 ? 30.368 8.677 3.592 1.00 90.88 393 GLU A C 1
ATOM 2817 O O . GLU A 1 393 ? 29.920 8.916 4.713 1.00 90.88 393 GLU A O 1
ATOM 2822 N N . GLU A 1 394 ? 31.509 7.998 3.415 1.00 79.38 394 GLU A N 1
ATOM 2823 C CA . GLU A 1 394 ? 32.370 7.445 4.474 1.00 79.38 394 GLU A CA 1
ATOM 2824 C C . GLU A 1 394 ? 31.649 6.508 5.453 1.00 79.38 394 GLU A C 1
ATOM 2826 O O . GLU A 1 394 ? 32.089 6.273 6.582 1.00 79.38 394 GLU A O 1
ATOM 2831 N N . ARG A 1 395 ? 30.515 5.944 5.036 1.00 73.81 395 ARG A N 1
ATOM 2832 C CA . ARG A 1 395 ? 29.740 5.053 5.900 1.00 73.81 395 ARG A CA 1
ATOM 2833 C C . ARG A 1 395 ? 30.351 3.666 5.955 1.00 73.81 395 ARG A C 1
ATOM 2835 O O . ARG A 1 395 ? 30.201 2.998 6.978 1.00 73.81 395 ARG A O 1
ATOM 2842 N N . MET A 1 396 ? 31.003 3.242 4.870 1.00 84.44 396 MET A N 1
ATOM 2843 C CA . MET A 1 396 ? 31.490 1.878 4.689 1.00 84.44 396 MET A CA 1
ATOM 2844 C C . MET A 1 396 ? 32.766 1.792 3.841 1.00 84.44 396 MET A C 1
ATOM 2846 O O . MET A 1 396 ? 32.857 2.493 2.834 1.00 84.44 396 MET A O 1
ATOM 2850 N N . PRO A 1 397 ? 33.704 0.889 4.189 1.00 90.50 397 PRO A N 1
ATOM 2851 C CA . PRO A 1 397 ? 34.875 0.601 3.362 1.00 90.50 397 PRO A CA 1
ATOM 2852 C C . PRO A 1 397 ? 34.482 -0.121 2.065 1.00 90.50 397 PRO A C 1
ATOM 2854 O O . PRO A 1 397 ? 33.507 -0.882 2.037 1.00 90.50 397 PRO A O 1
ATOM 2857 N N . VAL A 1 398 ? 35.274 0.066 1.008 1.00 93.38 398 VAL A N 1
ATOM 2858 C CA . VAL A 1 398 ? 35.081 -0.531 -0.326 1.00 93.38 398 VAL A CA 1
ATOM 2859 C C . VAL A 1 398 ? 34.975 -2.047 -0.236 1.00 93.38 398 VAL A C 1
ATOM 2861 O O . VAL A 1 398 ? 34.047 -2.647 -0.786 1.00 93.38 398 VAL A O 1
ATOM 2864 N N . LEU A 1 399 ? 35.888 -2.675 0.508 1.00 91.56 399 LEU A N 1
ATOM 2865 C CA . LEU A 1 399 ? 35.929 -4.134 0.623 1.00 91.56 399 LEU A CA 1
ATOM 2866 C C . LEU A 1 399 ? 34.691 -4.705 1.319 1.00 91.56 399 LEU A C 1
ATOM 2868 O O . LEU A 1 399 ? 34.245 -5.798 0.983 1.00 91.56 399 LEU A O 1
ATOM 2872 N N . GLY A 1 400 ? 34.089 -3.951 2.244 1.00 88.31 400 GLY A N 1
ATOM 2873 C CA . GLY A 1 400 ? 32.880 -4.375 2.953 1.00 88.31 400 GLY A CA 1
ATOM 2874 C C . GLY A 1 400 ? 31.619 -4.380 2.082 1.00 88.31 400 GLY A C 1
ATOM 2875 O O . GLY A 1 400 ? 30.627 -5.021 2.446 1.00 88.31 400 GLY A O 1
ATOM 2876 N N . LEU A 1 401 ? 31.640 -3.671 0.946 1.00 93.44 401 LEU A N 1
ATOM 2877 C CA . LEU A 1 401 ? 30.492 -3.510 0.049 1.00 93.44 401 LEU A CA 1
ATOM 2878 C C . LEU A 1 401 ? 30.668 -4.152 -1.328 1.00 93.44 401 LEU A C 1
ATOM 2880 O O . LEU A 1 401 ? 29.669 -4.339 -2.028 1.00 93.44 401 LEU A O 1
ATOM 2884 N N . CYS A 1 402 ? 31.891 -4.512 -1.716 1.00 95.00 402 CYS A N 1
ATOM 2885 C CA . CYS A 1 402 ? 32.117 -5.230 -2.962 1.00 95.00 402 CYS A CA 1
ATOM 2886 C C . CYS A 1 402 ? 31.444 -6.617 -2.932 1.00 95.00 402 CYS A C 1
ATOM 2888 O O . CYS A 1 402 ? 31.363 -7.292 -1.903 1.00 95.00 402 CYS A O 1
ATOM 2890 N N . GLN A 1 403 ? 30.887 -7.021 -4.069 1.00 95.31 403 GLN A N 1
ATOM 2891 C CA . GLN A 1 403 ? 30.152 -8.274 -4.243 1.00 95.31 403 GLN A CA 1
ATOM 2892 C C . GLN A 1 403 ? 30.776 -9.074 -5.384 1.00 95.31 403 GLN A C 1
ATOM 2894 O O . GLN A 1 403 ? 31.321 -8.493 -6.316 1.00 95.31 403 GLN A O 1
ATOM 2899 N N . HIS A 1 404 ? 30.693 -10.402 -5.334 1.00 96.19 404 HIS A N 1
ATOM 2900 C CA . HIS A 1 404 ? 31.231 -11.250 -6.396 1.00 96.19 404 HIS A CA 1
ATOM 2901 C C . HIS A 1 404 ? 30.454 -11.039 -7.710 1.00 96.19 404 HIS A C 1
ATOM 2903 O O . HIS A 1 404 ? 29.230 -11.146 -7.735 1.00 96.19 404 HIS A O 1
ATOM 2909 N N . GLY A 1 405 ? 31.165 -10.749 -8.803 1.00 94.94 405 GLY A N 1
ATOM 2910 C CA . GLY A 1 405 ? 30.613 -10.392 -10.117 1.00 94.94 405 GLY A CA 1
ATOM 2911 C C . GLY A 1 405 ? 30.326 -11.575 -11.046 1.00 94.94 405 GLY A C 1
ATOM 2912 O O . GLY A 1 405 ? 30.109 -11.382 -12.237 1.00 94.94 405 GLY A O 1
ATOM 2913 N N . GLY A 1 406 ? 30.360 -12.804 -10.530 1.00 92.25 406 GLY A N 1
ATOM 2914 C CA . GLY A 1 406 ? 30.006 -14.022 -11.271 1.00 92.25 406 GLY A CA 1
ATOM 2915 C C . GLY A 1 406 ? 31.152 -14.695 -12.037 1.00 92.25 406 GLY A C 1
ATOM 2916 O O . GLY A 1 406 ? 30.936 -15.789 -12.561 1.00 92.25 406 GLY A O 1
ATOM 2917 N N . LEU A 1 407 ? 32.346 -14.092 -12.051 1.00 93.19 407 LEU A N 1
ATOM 2918 C CA . LEU A 1 407 ? 33.607 -14.680 -12.517 1.00 93.19 407 LEU A CA 1
ATOM 2919 C C . LEU A 1 407 ? 34.678 -14.589 -11.419 1.00 93.19 407 LEU A C 1
ATOM 2921 O O . LEU A 1 407 ? 34.687 -13.590 -10.693 1.00 93.19 407 LEU A O 1
ATOM 2925 N N . PRO A 1 408 ? 35.610 -15.559 -11.334 1.00 91.56 408 PRO A N 1
ATOM 2926 C CA . PRO A 1 408 ? 36.760 -15.466 -10.441 1.00 91.56 408 PRO A CA 1
ATOM 2927 C C . PRO A 1 408 ? 37.534 -14.164 -10.658 1.00 91.56 408 PRO A C 1
ATOM 2929 O O . PRO A 1 408 ? 37.797 -13.762 -11.791 1.00 91.56 408 PRO A O 1
ATOM 2932 N N . GLY A 1 409 ? 37.873 -13.484 -9.563 1.00 93.50 409 GLY A N 1
ATOM 2933 C CA . GLY A 1 409 ? 38.610 -12.221 -9.608 1.00 93.50 409 GLY A CA 1
ATOM 2934 C C . GLY A 1 409 ? 37.782 -10.999 -10.018 1.00 93.50 409 GLY A C 1
ATOM 2935 O O . GLY A 1 409 ? 38.317 -9.896 -9.970 1.00 93.50 409 GLY A O 1
ATOM 2936 N N . VAL A 1 410 ? 36.496 -11.131 -10.366 1.00 97.62 410 VAL A N 1
ATOM 2937 C CA . VAL A 1 410 ? 35.638 -9.988 -10.719 1.00 97.62 410 VAL A CA 1
ATOM 2938 C C . VAL A 1 410 ? 34.716 -9.635 -9.562 1.00 97.62 410 VAL A C 1
ATOM 2940 O O . VAL A 1 410 ? 33.925 -10.454 -9.097 1.00 97.62 410 VAL A O 1
ATOM 2943 N N . PHE A 1 411 ? 34.776 -8.380 -9.135 1.00 97.88 411 PHE A N 1
ATOM 2944 C CA . PHE A 1 411 ? 33.990 -7.828 -8.042 1.00 97.88 411 PHE A CA 1
ATOM 2945 C C . PHE A 1 411 ? 33.205 -6.612 -8.523 1.00 97.88 411 PHE A C 1
ATOM 2947 O O . PHE A 1 411 ? 33.628 -5.905 -9.433 1.00 97.88 411 PHE A O 1
ATOM 2954 N N . VAL A 1 412 ? 32.054 -6.357 -7.911 1.00 98.00 412 VAL A N 1
ATOM 2955 C CA . VAL A 1 412 ? 31.147 -5.273 -8.284 1.00 98.00 412 VAL A CA 1
ATOM 2956 C C . VAL A 1 412 ? 30.775 -4.467 -7.049 1.00 98.00 412 VAL A C 1
ATOM 2958 O O . VAL A 1 412 ? 30.320 -5.014 -6.045 1.00 98.00 412 VAL A O 1
ATOM 2961 N N . LEU A 1 413 ? 30.929 -3.152 -7.144 1.00 97.62 413 LEU A N 1
ATOM 2962 C CA . LEU A 1 413 ? 30.385 -2.171 -6.220 1.00 97.62 413 LEU A CA 1
ATOM 2963 C C . LEU A 1 413 ? 29.192 -1.497 -6.909 1.00 97.62 413 LEU A C 1
ATOM 2965 O O . LEU A 1 413 ? 29.365 -0.686 -7.818 1.00 97.62 413 LEU A O 1
ATOM 2969 N N . ALA A 1 414 ? 27.975 -1.884 -6.516 1.00 97.00 414 ALA A N 1
ATOM 2970 C CA . ALA A 1 414 ? 26.733 -1.314 -7.046 1.00 97.00 414 ALA A CA 1
ATOM 2971 C C . ALA A 1 414 ? 26.620 0.189 -6.730 1.00 97.00 414 ALA A C 1
ATOM 2973 O O . ALA A 1 414 ? 27.354 0.684 -5.888 1.00 97.00 414 ALA A O 1
ATOM 2974 N N . TYR A 1 415 ? 25.686 0.922 -7.345 1.00 96.25 415 TYR A N 1
ATOM 2975 C CA . TYR A 1 415 ? 25.543 2.364 -7.091 1.00 96.25 415 TYR A CA 1
ATOM 2976 C C . TYR A 1 415 ? 25.136 2.684 -5.636 1.00 96.25 415 TYR A C 1
ATOM 2978 O O . TYR A 1 415 ? 25.700 3.588 -5.027 1.00 96.25 415 TYR A O 1
ATOM 2986 N N . GLY A 1 416 ? 24.217 1.908 -5.046 1.00 93.12 416 GLY A N 1
ATOM 2987 C CA . GLY A 1 416 ? 23.659 2.149 -3.705 1.00 93.12 416 GLY A CA 1
ATOM 2988 C C . GLY A 1 416 ? 22.321 2.906 -3.728 1.00 93.12 416 GLY A C 1
ATOM 2989 O O . GLY A 1 416 ? 22.059 3.720 -4.616 1.00 93.12 416 GLY A O 1
ATOM 2990 N N . GLU A 1 417 ? 21.447 2.661 -2.748 1.00 86.25 417 GLU A N 1
ATOM 2991 C CA . GLU A 1 417 ? 20.154 3.353 -2.604 1.00 86.25 417 GLU A CA 1
ATOM 2992 C C . GLU A 1 417 ? 20.307 4.649 -1.799 1.00 86.25 417 GLU A C 1
ATOM 2994 O O . GLU A 1 417 ? 19.839 4.793 -0.665 1.00 86.25 417 GLU A O 1
ATOM 2999 N N . ALA A 1 418 ? 20.997 5.623 -2.386 1.00 72.12 418 ALA A N 1
ATOM 3000 C CA . ALA A 1 418 ? 21.194 6.909 -1.739 1.00 72.12 418 ALA A CA 1
ATOM 3001 C C . ALA A 1 418 ? 19.984 7.835 -1.913 1.00 72.12 418 ALA A C 1
ATOM 3003 O O . ALA A 1 418 ? 19.534 8.114 -3.027 1.00 72.12 418 ALA A O 1
ATOM 3004 N N . ARG A 1 419 ? 19.496 8.378 -0.790 1.00 74.62 419 ARG A N 1
ATOM 3005 C CA . ARG A 1 419 ? 18.485 9.453 -0.765 1.00 74.62 419 ARG A CA 1
ATOM 3006 C C . ARG A 1 419 ? 19.081 10.827 -1.102 1.00 74.62 419 ARG A C 1
ATOM 3008 O O . ARG A 1 419 ? 18.341 11.740 -1.453 1.00 74.62 419 ARG A O 1
ATOM 3015 N N . ARG A 1 420 ? 20.406 10.981 -0.992 1.00 79.56 420 ARG A N 1
ATOM 3016 C CA . ARG A 1 420 ? 21.144 12.234 -1.218 1.00 79.56 420 ARG A CA 1
ATOM 3017 C C . ARG A 1 420 ? 22.036 12.130 -2.457 1.00 79.56 420 ARG A C 1
ATOM 3019 O O . ARG A 1 420 ? 22.310 11.040 -2.954 1.00 79.56 420 ARG A O 1
ATOM 3026 N N . ARG A 1 421 ? 22.446 13.282 -3.000 1.00 83.38 421 ARG A N 1
ATOM 3027 C CA . ARG A 1 421 ? 23.423 13.325 -4.099 1.00 83.38 421 ARG A CA 1
ATOM 3028 C C . ARG A 1 421 ? 24.807 12.934 -3.553 1.00 83.38 421 ARG A C 1
ATOM 3030 O O . ARG A 1 421 ? 25.177 13.479 -2.515 1.00 83.38 421 ARG A O 1
ATOM 3037 N N . PRO A 1 422 ? 25.558 12.043 -4.230 1.00 88.06 422 PRO A N 1
ATOM 3038 C CA . PRO A 1 422 ? 26.887 11.643 -3.778 1.00 88.06 422 PRO A CA 1
ATOM 3039 C C . PRO A 1 422 ? 27.851 12.829 -3.734 1.00 88.06 422 PRO A C 1
ATOM 3041 O O . PRO A 1 422 ? 27.876 13.646 -4.659 1.00 88.06 422 PRO A O 1
ATOM 3044 N N . GLN A 1 423 ? 28.661 12.893 -2.678 1.00 91.00 423 GLN A N 1
ATOM 3045 C CA . GLN A 1 423 ? 29.780 13.825 -2.567 1.00 91.00 423 GLN A CA 1
ATOM 3046 C C . GLN A 1 423 ? 30.996 13.215 -3.263 1.00 91.00 423 GLN A C 1
ATOM 3048 O O . GLN A 1 423 ? 31.662 12.330 -2.735 1.00 91.00 423 GLN A O 1
ATOM 3053 N N . TRP A 1 424 ? 31.265 13.657 -4.489 1.00 94.56 424 TRP A N 1
ATOM 3054 C CA . TRP A 1 424 ? 32.310 13.063 -5.325 1.00 94.56 424 TRP A CA 1
ATOM 3055 C C . TRP A 1 424 ? 33.726 13.337 -4.830 1.00 94.56 424 TRP A C 1
ATOM 3057 O O . TRP A 1 424 ? 34.631 12.614 -5.228 1.00 94.56 424 TRP A O 1
ATOM 3067 N N . THR A 1 425 ? 33.913 14.308 -3.934 1.00 92.56 425 THR A N 1
ATOM 3068 C CA . THR A 1 425 ? 35.201 14.658 -3.313 1.00 92.56 425 THR A CA 1
ATOM 3069 C C . THR A 1 425 ? 35.900 13.470 -2.646 1.00 92.56 425 THR A C 1
ATOM 3071 O O . THR A 1 425 ? 37.123 13.454 -2.580 1.00 92.56 425 THR A O 1
ATOM 3074 N N . GLN A 1 426 ? 35.151 12.448 -2.221 1.00 94.38 426 GLN A N 1
ATOM 3075 C CA . GLN A 1 426 ? 35.685 11.238 -1.583 1.00 94.38 426 GLN A CA 1
ATOM 3076 C C . GLN A 1 426 ? 36.086 10.126 -2.567 1.00 94.38 426 GLN A C 1
ATOM 3078 O O . GLN A 1 426 ? 36.549 9.063 -2.153 1.00 94.38 426 GLN A O 1
ATOM 3083 N N . LEU A 1 427 ? 35.931 10.346 -3.879 1.00 96.38 427 LEU A N 1
ATOM 3084 C CA . LEU A 1 427 ? 36.309 9.361 -4.896 1.00 96.38 427 LEU A CA 1
ATOM 3085 C C . LEU A 1 427 ? 37.809 9.037 -4.842 1.00 96.38 427 LEU A C 1
ATOM 3087 O O . LEU A 1 427 ? 38.184 7.891 -5.064 1.00 96.38 427 LEU A O 1
ATOM 3091 N N . ASP A 1 428 ? 38.649 10.020 -4.517 1.00 95.75 428 ASP A N 1
ATOM 3092 C CA . ASP A 1 428 ? 40.099 9.846 -4.403 1.00 95.75 428 ASP A CA 1
ATOM 3093 C C . ASP A 1 428 ? 40.465 8.792 -3.351 1.00 95.75 428 ASP A C 1
ATOM 3095 O O . ASP A 1 428 ? 41.132 7.799 -3.639 1.00 95.75 428 ASP A O 1
ATOM 3099 N N . ARG A 1 429 ? 39.905 8.960 -2.150 1.00 94.88 429 ARG A N 1
ATOM 3100 C CA . ARG A 1 429 ? 40.058 8.035 -1.028 1.00 94.88 429 ARG A CA 1
ATOM 3101 C C . ARG A 1 429 ? 39.553 6.635 -1.373 1.00 94.88 429 ARG A C 1
ATOM 3103 O O . ARG A 1 429 ? 40.237 5.662 -1.076 1.00 94.88 429 ARG A O 1
ATOM 3110 N N . LEU A 1 430 ? 38.379 6.533 -2.002 1.00 96.69 430 LEU A N 1
ATOM 3111 C CA . LEU A 1 430 ? 37.805 5.255 -2.442 1.00 96.69 430 LEU A CA 1
ATOM 3112 C C . LEU A 1 430 ? 38.764 4.513 -3.383 1.00 96.69 430 LEU A C 1
ATOM 3114 O O . LEU A 1 430 ? 38.969 3.307 -3.249 1.00 96.69 430 LEU A O 1
ATOM 3118 N N . LEU A 1 431 ? 39.355 5.235 -4.335 1.00 97.00 431 LEU A N 1
ATOM 3119 C CA . LEU A 1 431 ? 40.295 4.681 -5.304 1.00 97.00 431 LEU A CA 1
ATOM 3120 C C . LEU A 1 431 ? 41.618 4.254 -4.654 1.00 97.00 431 LEU A C 1
ATOM 3122 O O . LEU A 1 431 ? 42.119 3.182 -4.989 1.00 97.00 431 LEU A O 1
ATOM 3126 N N . GLU A 1 432 ? 42.153 5.031 -3.708 1.00 95.69 432 GLU A N 1
ATOM 3127 C CA . GLU A 1 432 ? 43.335 4.633 -2.928 1.00 95.69 432 GLU A CA 1
ATOM 3128 C C . GLU A 1 432 ? 43.067 3.410 -2.043 1.00 95.69 432 GLU A C 1
ATOM 3130 O O . GLU A 1 432 ? 43.921 2.533 -1.942 1.00 95.69 432 GLU A O 1
ATOM 3135 N N . GLU A 1 433 ? 41.867 3.292 -1.465 1.00 95.81 433 GLU A N 1
ATOM 3136 C CA . GLU A 1 433 ? 41.466 2.105 -0.705 1.00 95.81 433 GLU A CA 1
ATOM 3137 C C . GLU A 1 433 ? 41.357 0.863 -1.603 1.00 95.81 433 GLU A C 1
ATOM 3139 O O . GLU A 1 433 ? 41.759 -0.224 -1.206 1.00 95.81 433 GLU A O 1
ATOM 3144 N N . ALA A 1 434 ? 40.843 1.003 -2.829 1.00 96.12 434 ALA A N 1
ATOM 3145 C CA . ALA A 1 434 ? 40.712 -0.112 -3.769 1.00 96.12 434 ALA A CA 1
ATOM 3146 C C . ALA A 1 434 ? 42.067 -0.585 -4.331 1.00 96.12 434 ALA A C 1
ATOM 3148 O O . ALA A 1 434 ? 42.265 -1.779 -4.567 1.00 96.12 434 ALA A O 1
ATOM 3149 N N . ARG A 1 435 ? 43.002 0.343 -4.548 1.00 95.62 435 ARG A N 1
ATOM 3150 C CA . ARG A 1 435 ? 44.279 0.111 -5.235 1.00 95.62 435 ARG A CA 1
ATOM 3151 C C . ARG A 1 435 ? 45.111 -1.080 -4.722 1.00 95.62 435 ARG A C 1
ATOM 3153 O O . ARG A 1 435 ? 45.587 -1.832 -5.566 1.00 95.62 435 ARG A O 1
ATOM 3160 N N . PRO A 1 436 ? 45.305 -1.311 -3.409 1.00 96.12 436 PRO A N 1
ATOM 3161 C CA . PRO A 1 436 ? 46.079 -2.461 -2.929 1.00 96.12 436 PRO A CA 1
ATOM 3162 C C . PRO A 1 436 ? 45.371 -3.818 -3.095 1.00 96.12 436 PRO A C 1
ATOM 3164 O O . PRO A 1 436 ? 45.991 -4.856 -2.870 1.00 96.12 436 PRO A O 1
ATOM 3167 N N . HIS A 1 437 ? 44.083 -3.844 -3.454 1.00 95.06 437 HIS A N 1
ATOM 3168 C CA . HIS A 1 437 ? 43.274 -5.070 -3.482 1.00 95.06 437 HIS A CA 1
ATOM 3169 C C . HIS A 1 437 ? 42.852 -5.513 -4.882 1.00 95.06 437 HIS A C 1
ATOM 3171 O O . HIS A 1 437 ? 42.488 -6.679 -5.066 1.00 95.06 437 HIS A O 1
ATOM 3177 N N . PHE A 1 438 ? 42.891 -4.604 -5.853 1.00 96.50 438 PHE A N 1
ATOM 3178 C CA . PHE A 1 438 ? 42.469 -4.859 -7.221 1.00 96.50 438 PHE A CA 1
ATOM 3179 C C . PHE A 1 438 ? 43.550 -4.410 -8.192 1.00 96.50 438 PHE A C 1
ATOM 3181 O O . PHE A 1 438 ? 43.984 -3.261 -8.164 1.00 96.50 438 PHE A O 1
ATOM 3188 N N . ASP A 1 439 ? 43.925 -5.302 -9.105 1.00 96.00 439 ASP A N 1
ATOM 3189 C CA . ASP A 1 439 ? 44.819 -4.972 -10.209 1.00 96.00 439 ASP A CA 1
ATOM 3190 C C . ASP A 1 439 ? 44.194 -3.906 -11.107 1.00 96.00 439 ASP A C 1
ATOM 3192 O O . ASP A 1 439 ? 44.903 -3.059 -11.655 1.00 96.00 439 ASP A O 1
ATOM 3196 N N . ARG A 1 440 ? 42.864 -3.952 -11.272 1.00 97.00 440 ARG A N 1
ATOM 3197 C CA . ARG A 1 440 ? 42.103 -3.045 -12.133 1.00 97.00 440 ARG A CA 1
ATOM 3198 C C . ARG A 1 440 ? 40.835 -2.531 -11.463 1.00 97.00 440 ARG A C 1
ATOM 3200 O O . ARG A 1 440 ? 40.089 -3.286 -10.842 1.00 97.00 440 ARG A O 1
ATOM 3207 N N . VAL A 1 441 ? 40.532 -1.258 -11.690 1.00 98.19 441 VAL A N 1
ATOM 3208 C CA . VAL A 1 441 ? 39.247 -0.639 -11.356 1.00 98.19 441 VAL A CA 1
ATOM 3209 C C . VAL A 1 441 ? 38.578 -0.169 -12.641 1.00 98.19 441 VAL A C 1
ATOM 3211 O O . VAL A 1 441 ? 39.160 0.571 -13.427 1.00 98.19 441 VAL A O 1
ATOM 3214 N N . ILE A 1 442 ? 37.337 -0.589 -12.858 1.00 98.31 442 ILE A N 1
ATOM 3215 C CA . ILE A 1 442 ? 36.498 -0.175 -13.979 1.00 98.31 442 ILE A CA 1
ATOM 3216 C C . ILE A 1 442 ? 35.396 0.728 -13.425 1.00 98.31 442 ILE A C 1
ATOM 3218 O O . ILE A 1 442 ? 34.454 0.252 -12.794 1.00 98.31 442 ILE A O 1
ATOM 3222 N N . LEU A 1 443 ? 35.494 2.031 -13.670 1.00 98.19 443 LEU A N 1
ATOM 3223 C CA . LEU A 1 443 ? 34.559 3.040 -13.177 1.00 98.19 443 LEU A CA 1
ATOM 3224 C C . LEU A 1 443 ? 33.525 3.397 -14.256 1.00 98.19 443 LEU A C 1
ATOM 3226 O O . LEU A 1 443 ? 33.850 4.012 -15.274 1.00 98.19 443 LEU A O 1
ATOM 3230 N N . ALA A 1 444 ? 32.264 3.026 -14.037 1.00 98.19 444 ALA A N 1
ATOM 3231 C CA . ALA A 1 444 ? 31.163 3.329 -14.949 1.00 98.19 444 ALA A CA 1
ATOM 3232 C C . ALA A 1 444 ? 30.622 4.746 -14.716 1.00 98.19 444 ALA A C 1
ATOM 3234 O O . ALA A 1 444 ? 30.063 5.038 -13.661 1.00 98.19 444 ALA A O 1
ATOM 3235 N N . LEU A 1 445 ? 30.747 5.620 -15.716 1.00 97.19 445 LEU A N 1
ATOM 3236 C CA . LEU A 1 445 ? 30.367 7.029 -15.640 1.00 97.19 445 LEU A CA 1
ATOM 3237 C C . LEU A 1 445 ? 29.140 7.330 -16.505 1.00 97.19 445 LEU A C 1
ATOM 3239 O O . LEU A 1 445 ? 29.080 7.019 -17.696 1.00 97.19 445 LEU A O 1
ATOM 3243 N N . GLY A 1 446 ? 28.146 7.966 -15.890 1.00 93.56 446 GLY A N 1
ATOM 3244 C CA . GLY A 1 446 ? 26.896 8.333 -16.542 1.00 93.56 446 GLY A CA 1
ATOM 3245 C C . GLY A 1 446 ? 26.951 9.698 -17.234 1.00 93.56 446 GLY A C 1
ATOM 3246 O O . GLY A 1 446 ? 27.895 10.474 -17.071 1.00 93.56 446 GLY A O 1
ATOM 3247 N N . PRO A 1 447 ? 25.891 10.062 -17.975 1.00 88.69 447 PRO A N 1
ATOM 3248 C CA . PRO A 1 447 ? 25.755 11.406 -18.522 1.00 88.69 447 PRO A CA 1
ATOM 3249 C C . PRO A 1 447 ? 25.638 12.483 -17.436 1.00 88.69 447 PRO A C 1
ATOM 3251 O O . PRO A 1 447 ? 25.861 13.642 -17.761 1.00 88.69 447 PRO A O 1
ATOM 3254 N N . ASP A 1 448 ? 25.376 12.132 -16.177 1.00 89.69 448 ASP A N 1
ATOM 3255 C CA . ASP A 1 448 ? 25.221 13.078 -15.064 1.00 89.69 448 ASP A CA 1
ATOM 3256 C C . ASP A 1 448 ? 26.483 13.228 -14.196 1.00 89.69 448 ASP A C 1
ATOM 3258 O O . ASP A 1 448 ? 26.451 13.916 -13.178 1.00 89.69 448 ASP A O 1
ATOM 3262 N N . THR A 1 449 ? 27.611 12.621 -14.589 1.00 94.06 449 THR A N 1
ATOM 3263 C CA . THR A 1 449 ? 28.881 12.737 -13.854 1.00 94.06 449 THR A CA 1
ATOM 3264 C C . THR A 1 449 ? 29.325 14.209 -13.739 1.00 94.06 449 THR A C 1
ATOM 3266 O O . THR A 1 449 ? 29.382 14.908 -14.761 1.00 94.06 449 THR A O 1
ATOM 3269 N N . PRO A 1 450 ? 29.636 14.720 -12.532 1.00 94.19 450 PRO A N 1
ATOM 3270 C CA . PRO A 1 450 ? 30.037 16.112 -12.355 1.00 94.19 450 PRO A CA 1
ATOM 3271 C C . PRO A 1 450 ? 31.459 16.376 -12.869 1.00 94.19 450 PRO A C 1
ATOM 3273 O O . PRO A 1 450 ? 32.279 15.467 -12.973 1.00 94.19 450 PRO A O 1
ATOM 3276 N N . ARG A 1 451 ? 31.757 17.647 -13.176 1.00 93.62 451 ARG A N 1
ATOM 3277 C CA . ARG A 1 451 ? 33.082 18.089 -13.663 1.00 93.62 451 ARG A CA 1
ATOM 3278 C C . ARG A 1 451 ? 34.206 17.848 -12.653 1.00 93.62 451 ARG A C 1
ATOM 3280 O O . ARG A 1 451 ? 35.327 17.569 -13.052 1.00 93.62 451 ARG A O 1
ATOM 3287 N N . GLU A 1 452 ? 33.893 17.906 -11.362 1.00 94.56 452 GLU A N 1
ATOM 3288 C CA . GLU A 1 452 ? 34.845 17.684 -10.263 1.00 94.56 452 GLU A CA 1
ATOM 3289 C C . GLU A 1 452 ? 35.519 16.303 -10.321 1.00 94.56 452 GLU A C 1
ATOM 3291 O O . GLU A 1 452 ? 36.651 16.144 -9.867 1.00 94.56 452 GLU A O 1
ATOM 3296 N N . VAL A 1 453 ? 34.873 15.310 -10.945 1.00 95.75 453 VAL A N 1
ATOM 3297 C CA . VAL A 1 453 ? 35.483 13.992 -11.171 1.00 95.75 453 VAL A CA 1
ATOM 3298 C C . VAL A 1 453 ? 36.756 14.112 -12.002 1.00 95.75 453 VAL A C 1
ATOM 3300 O O . VAL A 1 453 ? 37.734 13.444 -11.693 1.00 95.75 453 VAL A O 1
ATOM 3303 N N . GLY A 1 454 ? 36.791 14.995 -13.005 1.00 94.19 454 GLY A N 1
ATOM 3304 C CA . GLY A 1 454 ? 37.992 15.205 -13.811 1.00 94.19 454 GLY A CA 1
ATOM 3305 C C . GLY A 1 454 ? 39.167 15.738 -12.994 1.00 94.19 454 GLY A C 1
ATOM 3306 O O . GLY A 1 454 ? 40.277 15.230 -13.115 1.00 94.19 454 GLY A O 1
ATOM 3307 N N . SER A 1 455 ? 38.923 16.702 -12.098 1.00 94.94 455 SER A N 1
ATOM 3308 C CA . SER A 1 455 ? 39.972 17.217 -11.207 1.00 94.94 455 SER A CA 1
ATOM 3309 C C . SER A 1 455 ? 40.489 16.165 -10.227 1.00 94.94 455 SER A C 1
ATOM 3311 O O . SER A 1 455 ? 41.691 16.105 -10.006 1.00 94.94 455 SER A O 1
ATOM 3313 N N . ILE A 1 456 ? 39.611 15.313 -9.688 1.00 96.25 456 ILE A N 1
ATOM 3314 C CA . ILE A 1 456 ? 39.992 14.242 -8.749 1.00 96.25 456 ILE A CA 1
ATOM 3315 C C . ILE A 1 456 ? 40.808 13.152 -9.448 1.00 96.25 456 ILE A C 1
ATOM 3317 O O . ILE A 1 456 ? 41.733 12.578 -8.884 1.00 96.25 456 ILE A O 1
ATOM 3321 N N . LEU A 1 457 ? 40.458 12.857 -10.697 1.00 96.00 457 LEU A N 1
ATOM 3322 C CA . LEU A 1 457 ? 41.136 11.849 -11.498 1.00 96.00 457 LEU A CA 1
ATOM 3323 C C . LEU A 1 457 ? 42.441 12.365 -12.127 1.00 96.00 457 LEU A C 1
ATOM 3325 O O . LEU A 1 457 ? 43.268 11.567 -12.567 1.00 96.00 457 LEU A O 1
ATOM 3329 N N . SER A 1 458 ? 42.658 13.679 -12.155 1.00 93.75 458 SER A N 1
ATOM 3330 C CA . SER A 1 458 ? 43.856 14.288 -12.732 1.00 93.75 458 SER A CA 1
ATOM 3331 C C . SER A 1 458 ? 45.148 13.697 -12.150 1.00 93.75 458 SER A C 1
ATOM 3333 O O . SER A 1 458 ? 45.275 13.492 -10.946 1.00 93.75 458 SER A O 1
ATOM 3335 N N . GLY A 1 459 ? 46.124 13.413 -13.016 1.00 91.56 459 GLY A N 1
ATOM 3336 C CA . GLY A 1 459 ? 47.430 12.867 -12.625 1.00 91.56 459 GLY A CA 1
ATOM 3337 C C . GLY A 1 459 ? 47.480 11.347 -12.420 1.00 91.56 459 GLY A C 1
ATOM 3338 O O . GLY A 1 459 ? 48.563 10.805 -12.202 1.00 91.56 459 GLY A O 1
ATOM 3339 N N . ARG A 1 460 ? 46.355 10.628 -12.528 1.00 93.81 460 ARG A N 1
ATOM 3340 C CA . ARG A 1 460 ? 46.326 9.157 -12.429 1.00 93.81 460 ARG A CA 1
ATOM 3341 C C . ARG A 1 460 ? 46.478 8.500 -13.807 1.00 93.81 460 ARG A C 1
ATOM 3343 O O . ARG A 1 460 ? 45.981 9.004 -14.812 1.00 93.81 460 ARG A O 1
ATOM 3350 N N . VAL A 1 461 ? 47.124 7.332 -13.852 1.00 94.38 461 VAL A N 1
ATOM 3351 C CA . VAL A 1 461 ? 47.248 6.527 -15.081 1.00 94.38 461 VAL A CA 1
ATOM 3352 C C . VAL A 1 461 ? 45.918 5.832 -15.370 1.00 94.38 461 VAL A C 1
ATOM 3354 O O . VAL A 1 461 ? 45.563 4.867 -14.686 1.00 94.38 461 VAL A O 1
ATOM 3357 N N . MET A 1 462 ? 45.179 6.326 -16.366 1.00 95.38 462 MET A N 1
ATOM 3358 C CA . MET A 1 462 ? 43.872 5.781 -16.727 1.00 95.38 462 MET A CA 1
ATOM 3359 C C . MET A 1 462 ? 43.557 5.845 -18.221 1.00 95.38 462 MET A C 1
ATOM 3361 O O . MET A 1 462 ? 44.137 6.637 -18.960 1.00 95.38 462 MET A O 1
ATOM 3365 N N . GLU A 1 463 ? 42.583 5.039 -18.639 1.00 96.31 463 GLU A N 1
ATOM 3366 C CA . GLU A 1 463 ? 42.075 4.993 -20.015 1.00 96.31 463 GLU A CA 1
ATOM 3367 C C . GLU A 1 463 ? 40.553 5.169 -20.050 1.00 96.31 463 GLU A C 1
ATOM 3369 O O . GLU A 1 463 ? 39.838 4.615 -19.214 1.00 96.31 463 GLU A O 1
ATOM 3374 N N . GLY A 1 464 ? 40.045 5.924 -21.028 1.00 95.62 464 GLY A N 1
ATOM 3375 C CA . GLY A 1 464 ? 38.611 6.105 -21.260 1.00 95.62 464 GLY A CA 1
ATOM 3376 C C . GLY A 1 464 ? 38.087 5.211 -22.383 1.00 95.62 464 GLY A C 1
ATOM 3377 O O . GLY A 1 464 ? 38.702 5.117 -23.442 1.00 95.62 464 GLY A O 1
ATOM 3378 N N . TRP A 1 465 ? 36.915 4.612 -22.183 1.00 96.19 465 TRP A N 1
ATOM 3379 C CA . TRP A 1 465 ? 36.265 3.691 -23.116 1.00 96.19 465 TRP A CA 1
ATOM 3380 C C . TRP A 1 465 ? 34.798 4.050 -23.323 1.00 96.19 465 TRP A C 1
ATOM 3382 O O . TRP A 1 465 ? 33.986 4.035 -22.395 1.00 96.19 465 TRP A O 1
ATOM 3392 N N . TRP A 1 466 ? 34.422 4.372 -24.556 1.00 95.25 466 TRP A N 1
ATOM 3393 C CA . TRP A 1 466 ? 33.041 4.650 -24.920 1.00 95.25 466 TRP A CA 1
ATOM 3394 C C . TRP A 1 466 ? 32.412 3.424 -25.582 1.00 95.25 466 TRP A C 1
ATOM 3396 O O . TRP A 1 466 ? 32.742 3.054 -26.711 1.00 95.25 466 TRP A O 1
ATOM 3406 N N . ALA A 1 467 ? 31.493 2.786 -24.861 1.00 93.50 467 ALA A N 1
ATOM 3407 C CA . ALA A 1 467 ? 30.899 1.513 -25.236 1.00 93.50 467 ALA A CA 1
ATOM 3408 C C . ALA A 1 467 ? 29.762 1.719 -26.258 1.00 93.50 467 ALA A C 1
ATOM 3410 O O . ALA A 1 467 ? 28.681 2.219 -25.915 1.00 93.50 467 ALA A O 1
ATOM 3411 N N . VAL A 1 468 ? 29.998 1.340 -27.521 1.00 88.00 468 VAL A N 1
ATOM 3412 C CA . VAL A 1 468 ? 29.079 1.558 -28.659 1.00 88.00 468 VAL A CA 1
ATOM 3413 C C . VAL A 1 468 ? 28.784 0.276 -29.428 1.00 88.00 468 VAL A C 1
ATOM 3415 O O . VAL A 1 468 ? 29.600 -0.629 -29.503 1.00 88.00 468 VAL A O 1
ATOM 3418 N N . SER A 1 469 ? 27.594 0.216 -30.031 1.00 69.75 469 SER A N 1
ATOM 3419 C CA . SER A 1 469 ? 27.148 -0.910 -30.875 1.00 69.75 469 SER A CA 1
ATOM 3420 C C . SER A 1 469 ? 27.191 -0.613 -32.379 1.00 69.75 469 SER A C 1
ATOM 3422 O O . SER A 1 469 ? 27.023 -1.525 -33.182 1.00 69.75 469 SER A O 1
ATOM 3424 N N . ARG A 1 470 ? 27.381 0.652 -32.785 1.00 69.56 470 ARG A N 1
ATOM 3425 C CA . ARG A 1 470 ? 27.422 1.099 -34.191 1.00 69.56 470 ARG A CA 1
ATOM 3426 C C . ARG A 1 470 ? 28.458 2.215 -34.375 1.00 69.56 470 ARG A C 1
ATOM 3428 O O . ARG A 1 470 ? 28.967 2.741 -33.388 1.00 69.56 470 ARG A O 1
ATOM 3435 N N . GLN A 1 471 ? 28.791 2.524 -35.631 1.00 65.38 471 GLN A N 1
ATOM 3436 C CA . GLN A 1 471 ? 29.837 3.488 -36.000 1.00 65.38 471 GLN A CA 1
ATOM 3437 C C . GLN A 1 471 ? 29.546 4.915 -35.494 1.00 65.38 471 GLN A C 1
ATOM 3439 O O . GLN A 1 471 ? 28.408 5.380 -35.552 1.00 65.38 471 GLN A O 1
ATOM 3444 N N . GLY A 1 472 ? 30.610 5.596 -35.047 1.00 60.62 472 GLY A N 1
ATOM 3445 C CA . GLY A 1 472 ? 30.622 6.992 -34.598 1.00 60.62 472 GLY A CA 1
ATOM 3446 C C . GLY A 1 472 ? 30.566 7.173 -33.076 1.00 60.62 472 GLY A C 1
ATOM 3447 O O . GLY A 1 472 ? 29.743 6.563 -32.391 1.00 60.62 472 GLY A O 1
ATOM 3448 N N . LEU A 1 473 ? 31.426 8.050 -32.543 1.00 67.38 473 LEU A N 1
ATOM 3449 C CA . LEU A 1 473 ? 31.294 8.542 -31.171 1.00 67.38 473 LEU A CA 1
ATOM 3450 C C . LEU A 1 473 ? 30.149 9.573 -31.129 1.00 67.38 473 LEU A C 1
ATOM 3452 O O . LEU A 1 473 ? 30.146 10.532 -31.900 1.00 67.38 473 LEU A O 1
ATOM 3456 N N . PRO A 1 474 ? 29.125 9.380 -30.283 1.00 79.06 474 PRO A N 1
ATOM 3457 C CA . PRO A 1 474 ? 28.035 10.336 -30.161 1.00 79.06 474 PRO A CA 1
ATOM 3458 C C . PRO A 1 474 ? 28.515 11.597 -29.433 1.00 79.06 474 PRO A C 1
ATOM 3460 O O . PRO A 1 474 ? 29.364 11.506 -28.557 1.00 79.06 474 PRO A O 1
ATOM 3463 N N . ARG A 1 475 ? 27.840 12.740 -29.633 1.00 85.38 475 ARG A N 1
ATOM 3464 C CA . ARG A 1 475 ? 28.049 13.997 -28.863 1.00 85.38 475 ARG A CA 1
ATOM 3465 C C . ARG A 1 475 ? 28.001 13.841 -27.332 1.00 85.38 475 ARG A C 1
ATOM 3467 O O . ARG A 1 475 ? 28.251 14.782 -26.584 1.00 85.38 475 ARG A O 1
ATOM 3474 N N . ALA A 1 476 ? 27.512 12.706 -26.838 1.00 86.25 476 ALA A N 1
ATOM 3475 C CA . ALA A 1 476 ? 27.535 12.374 -25.420 1.00 86.25 476 ALA A CA 1
ATOM 3476 C C . ALA A 1 476 ? 28.942 11.972 -24.938 1.00 86.25 476 ALA A C 1
ATOM 3478 O O . ALA A 1 476 ? 29.266 12.281 -23.795 1.00 86.25 476 ALA A O 1
ATOM 3479 N N . ALA A 1 477 ? 29.758 11.358 -25.804 1.00 89.31 477 ALA A N 1
ATOM 3480 C CA . ALA A 1 477 ? 31.163 11.058 -25.549 1.00 89.31 477 ALA A CA 1
ATOM 3481 C C . ALA A 1 477 ? 31.943 12.362 -25.363 1.00 89.31 477 ALA A C 1
ATOM 3483 O O . ALA A 1 477 ? 32.425 12.594 -24.264 1.00 89.31 477 ALA A O 1
ATOM 3484 N N . ASP A 1 478 ? 31.900 13.279 -26.337 1.00 89.38 478 ASP A N 1
ATOM 3485 C CA . ASP A 1 478 ? 32.581 14.586 -26.263 1.00 89.38 478 ASP A CA 1
ATOM 3486 C C . ASP A 1 478 ? 32.231 15.367 -24.983 1.00 89.38 478 ASP A C 1
ATOM 3488 O O . ASP A 1 478 ? 33.075 15.999 -24.352 1.00 89.38 478 ASP A O 1
ATOM 3492 N N . ARG A 1 479 ? 30.961 15.311 -24.556 1.00 90.88 479 ARG A N 1
ATOM 3493 C CA . ARG A 1 479 ? 30.503 15.962 -23.317 1.00 90.88 479 ARG A CA 1
ATOM 3494 C C . ARG A 1 479 ? 31.042 15.297 -22.056 1.00 90.88 479 ARG A C 1
ATOM 3496 O O . ARG A 1 479 ? 31.212 15.977 -21.045 1.00 90.88 479 ARG A O 1
ATOM 3503 N N . LEU A 1 480 ? 31.233 13.981 -22.060 1.00 91.69 480 LEU A N 1
ATOM 3504 C CA . LEU A 1 480 ? 31.861 13.284 -20.943 1.00 91.69 480 LEU A CA 1
ATOM 3505 C C . LEU A 1 480 ? 33.376 13.521 -20.948 1.00 91.69 480 LEU A C 1
ATOM 3507 O O . LEU A 1 480 ? 33.913 13.865 -19.900 1.00 91.69 480 LEU A O 1
ATOM 3511 N N . GLU A 1 481 ? 34.019 13.463 -22.118 1.00 94.12 481 GLU A N 1
ATOM 3512 C CA . GLU A 1 481 ? 35.436 13.798 -22.311 1.00 94.12 481 GLU A CA 1
ATOM 3513 C C . GLU A 1 481 ? 35.757 15.188 -21.771 1.00 94.12 481 GLU A C 1
ATOM 3515 O O . GLU A 1 481 ? 36.639 15.339 -20.934 1.00 94.12 481 GLU A O 1
ATOM 3520 N N . TYR A 1 482 ? 34.982 16.198 -22.175 1.00 92.88 482 TYR A N 1
ATOM 3521 C CA . TYR A 1 482 ? 35.166 17.574 -21.723 1.00 92.88 482 TYR A CA 1
ATOM 3522 C C . TYR A 1 482 ? 35.046 17.727 -20.199 1.00 92.88 482 TYR A C 1
ATOM 3524 O O . TYR A 1 482 ? 35.735 18.548 -19.603 1.00 92.88 482 TYR A O 1
ATOM 3532 N N . ARG A 1 483 ? 34.163 16.959 -19.547 1.00 92.44 483 ARG A N 1
ATOM 3533 C CA . ARG A 1 483 ? 33.960 17.057 -18.092 1.00 92.44 483 ARG A CA 1
ATOM 3534 C C . ARG A 1 483 ? 35.033 16.344 -17.289 1.00 92.44 483 ARG A C 1
ATOM 3536 O O . ARG A 1 483 ? 35.378 16.818 -16.216 1.00 92.44 483 ARG A O 1
ATOM 3543 N N . VAL A 1 484 ? 35.485 15.195 -17.776 1.00 94.12 484 VAL A N 1
ATOM 3544 C CA . VAL A 1 484 ? 36.449 14.345 -17.071 1.00 94.12 484 VAL A CA 1
ATOM 3545 C C . VAL A 1 484 ? 37.891 14.708 -17.450 1.00 94.12 484 VAL A C 1
ATOM 3547 O O . VAL A 1 484 ? 38.812 14.417 -16.702 1.00 94.12 484 VAL A O 1
ATOM 3550 N N . GLY A 1 485 ? 38.099 15.378 -18.585 1.00 93.69 485 GLY A N 1
ATOM 3551 C CA . GLY A 1 485 ? 39.421 15.778 -19.070 1.00 93.69 485 GLY A CA 1
ATOM 3552 C C . GLY A 1 485 ? 40.211 14.644 -19.730 1.00 93.69 485 GLY A C 1
ATOM 3553 O O . GLY A 1 485 ? 41.425 14.754 -19.865 1.00 93.69 485 GLY A O 1
ATOM 3554 N N . ILE A 1 486 ? 39.550 13.554 -20.138 1.00 93.00 486 ILE A N 1
ATOM 3555 C CA . ILE A 1 486 ? 40.180 12.359 -20.724 1.00 93.00 486 ILE A CA 1
ATOM 3556 C C . ILE A 1 486 ? 39.471 11.989 -22.019 1.00 93.00 486 ILE A C 1
ATOM 3558 O O . ILE A 1 486 ? 38.246 12.053 -22.090 1.00 93.00 486 ILE A O 1
ATOM 3562 N N . ARG A 1 487 ? 40.240 11.575 -23.031 1.00 92.62 487 ARG A N 1
ATOM 3563 C CA . ARG A 1 487 ? 39.705 11.065 -24.301 1.00 92.62 487 ARG A CA 1
ATOM 3564 C C . ARG A 1 487 ? 39.194 9.637 -24.145 1.00 92.62 487 ARG A C 1
ATOM 3566 O O . ARG A 1 487 ? 39.849 8.807 -23.517 1.00 92.62 487 ARG A O 1
ATOM 3573 N N . PHE A 1 488 ? 38.051 9.344 -24.750 1.00 92.88 488 PHE A N 1
ATOM 3574 C CA . PHE A 1 488 ? 37.442 8.026 -24.728 1.00 92.88 488 PHE A CA 1
ATOM 3575 C C . PHE A 1 488 ? 37.692 7.312 -26.059 1.00 92.88 488 PHE A C 1
ATOM 3577 O O . PHE A 1 488 ? 37.184 7.694 -27.113 1.00 92.88 488 PHE A O 1
ATOM 3584 N N . GLY A 1 489 ? 38.450 6.219 -25.999 1.00 92.00 489 GLY A N 1
ATOM 3585 C CA . GLY A 1 489 ? 38.587 5.279 -27.100 1.00 92.00 489 GLY A CA 1
ATOM 3586 C C . GLY A 1 489 ? 37.279 4.538 -27.361 1.00 92.00 489 GLY A C 1
ATOM 3587 O O . GLY A 1 489 ? 36.432 4.375 -26.479 1.00 92.00 489 GLY A O 1
ATOM 3588 N N . ARG A 1 490 ? 37.094 4.058 -28.589 1.00 91.88 490 ARG A N 1
ATOM 3589 C CA . ARG A 1 490 ? 35.940 3.223 -28.923 1.00 91.88 490 ARG A CA 1
ATOM 3590 C C . ARG A 1 490 ? 36.105 1.841 -28.293 1.00 91.88 490 ARG A C 1
ATOM 3592 O O . ARG A 1 490 ? 37.098 1.172 -28.548 1.00 91.88 490 ARG A O 1
ATOM 3599 N N . LEU A 1 491 ? 35.094 1.395 -27.552 1.00 93.00 491 LEU A N 1
ATOM 3600 C CA . LEU A 1 491 ? 34.988 0.010 -27.100 1.00 93.00 491 LEU A CA 1
ATOM 3601 C C . LEU A 1 491 ? 33.955 -0.718 -27.957 1.00 93.00 491 LEU A C 1
ATOM 3603 O O . LEU A 1 491 ? 32.771 -0.360 -27.953 1.00 93.00 491 LEU A O 1
ATOM 3607 N N . ASP A 1 492 ? 34.423 -1.708 -28.714 1.00 90.62 492 ASP A N 1
ATOM 3608 C CA . ASP A 1 492 ? 33.557 -2.555 -29.523 1.00 90.62 492 ASP A CA 1
ATOM 3609 C C . ASP A 1 492 ? 32.791 -3.550 -28.645 1.00 90.62 492 ASP A C 1
ATOM 3611 O O . ASP A 1 492 ? 33.355 -4.189 -27.761 1.00 90.62 492 ASP A O 1
ATOM 3615 N N . LEU A 1 493 ? 31.487 -3.648 -28.890 1.00 92.62 493 LEU A N 1
ATOM 3616 C CA . LEU A 1 493 ? 30.560 -4.495 -28.144 1.00 92.62 493 LEU A CA 1
ATOM 3617 C C . LEU A 1 493 ? 29.958 -5.607 -29.004 1.00 92.62 493 LEU A C 1
ATOM 3619 O O . LEU A 1 493 ? 29.002 -6.247 -28.566 1.00 92.62 493 LEU A O 1
ATOM 3623 N N . GLN A 1 494 ? 30.456 -5.827 -30.225 1.00 90.44 494 GLN A N 1
ATOM 3624 C CA . GLN A 1 494 ? 29.977 -6.925 -31.070 1.00 90.44 494 GLN A CA 1
ATOM 3625 C C . GLN A 1 494 ? 30.137 -8.289 -30.385 1.00 90.44 494 GLN A C 1
ATOM 3627 O O . GLN A 1 494 ? 29.224 -9.107 -30.454 1.00 90.44 494 GLN A O 1
ATOM 3632 N N . SER A 1 495 ? 31.226 -8.482 -29.636 1.00 87.94 495 SER A N 1
ATOM 3633 C CA . SER A 1 495 ? 31.478 -9.678 -28.823 1.00 87.94 495 SER A CA 1
ATOM 3634 C C . SER A 1 495 ? 30.654 -9.763 -27.534 1.00 87.94 495 SER A C 1
ATOM 3636 O O . SER A 1 495 ? 30.682 -10.784 -26.859 1.00 87.94 495 SER A O 1
ATOM 3638 N N . MET A 1 496 ? 29.920 -8.706 -27.170 1.00 92.62 496 MET A N 1
ATOM 3639 C CA . MET A 1 496 ? 29.084 -8.644 -25.966 1.00 92.62 496 MET A CA 1
ATOM 3640 C C . MET A 1 496 ? 27.646 -8.238 -26.345 1.00 92.62 496 MET A C 1
ATOM 3642 O O . MET A 1 496 ? 27.190 -7.122 -26.046 1.00 92.62 496 MET A O 1
ATOM 3646 N N . PRO A 1 497 ? 26.892 -9.115 -27.040 1.00 87.31 497 PRO A N 1
ATOM 3647 C CA . PRO A 1 497 ? 25.590 -8.771 -27.611 1.00 87.31 497 PRO A CA 1
ATOM 3648 C C . PRO A 1 497 ? 24.505 -8.538 -26.553 1.00 87.31 497 PRO A C 1
ATOM 3650 O O . PRO A 1 497 ? 23.542 -7.811 -26.817 1.00 87.31 497 PRO A O 1
ATOM 3653 N N . LYS A 1 498 ? 24.651 -9.107 -25.350 1.00 92.75 498 LYS A N 1
ATOM 3654 C CA . LYS A 1 498 ? 23.746 -8.949 -24.202 1.00 92.75 498 LYS A CA 1
ATOM 3655 C C . LYS A 1 498 ? 24.560 -8.680 -22.932 1.00 92.75 498 LYS A C 1
ATOM 3657 O O . LYS A 1 498 ? 25.674 -9.161 -22.804 1.00 92.75 498 LYS A O 1
ATOM 3662 N N . ALA A 1 499 ? 24.007 -7.889 -22.010 1.00 94.50 499 ALA A N 1
ATOM 3663 C CA . ALA A 1 499 ? 24.619 -7.646 -20.701 1.00 94.50 499 ALA A CA 1
ATOM 3664 C C . ALA A 1 499 ? 24.029 -8.627 -19.681 1.00 94.50 499 ALA A C 1
ATOM 3666 O O . ALA A 1 499 ? 23.015 -8.330 -19.051 1.00 94.50 499 ALA A O 1
ATOM 3667 N N . SER A 1 500 ? 24.628 -9.809 -19.587 1.00 96.19 500 SER A N 1
ATOM 3668 C CA . SER A 1 500 ? 24.197 -10.900 -18.709 1.00 96.19 500 SER A CA 1
ATOM 3669 C C . SER A 1 500 ? 25.408 -11.687 -18.225 1.00 96.19 500 SER A C 1
ATOM 3671 O O . SER A 1 500 ? 26.387 -11.800 -18.960 1.00 96.19 500 SER A O 1
ATOM 3673 N N . LEU A 1 501 ? 25.311 -12.296 -17.041 1.00 96.12 501 LEU A N 1
ATOM 3674 C CA . LEU A 1 501 ? 26.375 -13.146 -16.491 1.00 96.12 501 LEU A CA 1
ATOM 3675 C C . LEU A 1 501 ? 26.722 -14.344 -17.391 1.00 96.12 501 LEU A C 1
ATOM 3677 O O . LEU A 1 501 ? 27.868 -14.774 -17.408 1.00 96.12 501 LEU A O 1
ATOM 3681 N N . GLU A 1 502 ? 25.757 -14.859 -18.154 1.00 95.62 502 GLU A N 1
ATOM 3682 C CA . GLU A 1 502 ? 25.980 -15.922 -19.143 1.00 95.62 502 GLU A CA 1
ATOM 3683 C C . GLU A 1 502 ? 26.907 -15.448 -20.272 1.00 95.62 502 GLU A C 1
ATOM 3685 O O . GLU A 1 502 ? 28.014 -15.960 -20.399 1.00 95.62 502 GLU A O 1
ATOM 3690 N N . ALA A 1 503 ? 26.535 -14.376 -20.980 1.00 95.19 503 ALA A N 1
ATOM 3691 C CA . ALA A 1 503 ? 27.388 -13.743 -21.994 1.00 95.19 503 ALA A CA 1
ATOM 3692 C C . ALA A 1 503 ? 28.777 -13.331 -21.458 1.00 95.19 503 ALA A C 1
ATOM 3694 O O . ALA A 1 503 ? 29.773 -13.423 -22.170 1.00 95.19 503 ALA A O 1
ATOM 3695 N N . LEU A 1 504 ? 28.869 -12.902 -20.193 1.00 96.62 504 LEU A N 1
ATOM 3696 C CA . LEU A 1 504 ? 30.147 -12.613 -19.537 1.00 96.62 504 LEU A CA 1
ATOM 3697 C C . LEU A 1 504 ? 31.030 -13.871 -19.416 1.00 96.62 504 LEU A C 1
ATOM 3699 O O . LEU A 1 504 ? 32.228 -13.798 -19.683 1.00 96.62 504 LEU A O 1
ATOM 3703 N N . ARG A 1 505 ? 30.453 -15.017 -19.030 1.00 95.88 505 ARG A N 1
ATOM 3704 C CA . ARG A 1 505 ? 31.168 -16.301 -18.927 1.00 95.88 505 ARG A CA 1
ATOM 3705 C C . ARG A 1 505 ? 31.585 -16.837 -20.289 1.00 95.88 505 ARG A C 1
ATOM 3707 O O . ARG A 1 505 ? 32.727 -17.258 -20.429 1.00 95.88 505 ARG A O 1
ATOM 3714 N N . GLU A 1 506 ? 30.698 -16.774 -21.279 1.00 95.06 506 GLU A N 1
ATOM 3715 C CA . GLU A 1 506 ? 31.008 -17.145 -22.666 1.00 95.06 506 GLU A CA 1
ATOM 3716 C C . GLU A 1 506 ? 32.181 -16.319 -23.194 1.00 95.06 506 GLU A C 1
ATOM 3718 O O . GLU A 1 506 ? 33.156 -16.861 -23.712 1.00 95.06 506 GLU A O 1
ATOM 3723 N N . ARG A 1 507 ? 32.133 -15.001 -22.972 1.00 95.19 507 ARG A N 1
ATOM 3724 C CA . ARG A 1 507 ? 33.200 -14.097 -23.388 1.00 95.19 507 ARG A CA 1
ATOM 3725 C C . ARG A 1 507 ? 34.517 -14.377 -22.673 1.00 95.19 507 ARG A C 1
ATOM 3727 O O . ARG A 1 507 ? 35.575 -14.316 -23.290 1.00 95.19 507 ARG A O 1
ATOM 3734 N N . PHE A 1 508 ? 34.470 -14.664 -21.375 1.00 95.12 508 PHE A N 1
ATOM 3735 C CA . PHE A 1 508 ? 35.655 -15.063 -20.621 1.00 95.12 508 PHE A CA 1
ATOM 3736 C C . PHE A 1 508 ? 36.259 -16.362 -21.171 1.00 95.12 508 PHE A C 1
ATOM 3738 O O . PHE A 1 508 ? 37.465 -16.405 -21.390 1.00 95.12 508 PHE A O 1
ATOM 3745 N N . ALA A 1 509 ? 35.438 -17.376 -21.459 1.00 93.88 509 ALA A N 1
ATOM 3746 C CA . ALA A 1 509 ? 35.899 -18.640 -22.033 1.00 93.88 509 ALA A CA 1
ATOM 3747 C C . ALA A 1 509 ? 36.554 -18.451 -23.415 1.00 93.88 509 ALA A C 1
ATOM 3749 O O . ALA A 1 509 ? 37.594 -19.044 -23.683 1.00 93.88 509 ALA A O 1
ATOM 3750 N N . GLU A 1 510 ? 35.998 -17.575 -24.259 1.00 93.94 510 GLU A N 1
ATOM 3751 C CA . GLU A 1 510 ? 36.583 -17.213 -25.560 1.00 93.94 510 GLU A CA 1
ATOM 3752 C C . GLU A 1 510 ? 37.954 -16.527 -25.414 1.00 93.94 510 GLU A C 1
ATOM 3754 O O . GLU A 1 510 ? 38.862 -16.756 -26.210 1.00 93.94 510 GLU A O 1
ATOM 3759 N N . LEU A 1 511 ? 38.110 -15.677 -24.395 1.00 92.50 511 LEU A N 1
ATOM 3760 C CA . LEU A 1 511 ? 39.327 -14.894 -24.156 1.00 92.50 511 LEU A CA 1
ATOM 3761 C C . LEU A 1 511 ? 40.405 -15.648 -23.373 1.00 92.50 511 LEU A C 1
ATOM 3763 O O . LEU A 1 511 ? 41.566 -15.240 -23.412 1.00 92.50 511 LEU A O 1
ATOM 3767 N N . ALA A 1 512 ? 40.040 -16.722 -22.673 1.00 88.44 512 ALA A N 1
ATOM 3768 C CA . ALA A 1 512 ? 40.938 -17.523 -21.852 1.00 88.44 512 ALA A CA 1
ATOM 3769 C C . ALA A 1 512 ? 41.140 -18.963 -22.385 1.00 88.44 512 ALA A C 1
ATOM 3771 O O . ALA A 1 512 ? 41.049 -19.911 -21.602 1.00 88.44 512 ALA A O 1
ATOM 3772 N N . PRO A 1 513 ? 41.467 -19.177 -23.680 1.00 66.19 513 PRO A N 1
ATOM 3773 C CA . PRO A 1 513 ? 41.590 -20.520 -24.257 1.00 66.19 513 PRO A CA 1
ATOM 3774 C C . PRO A 1 513 ? 42.801 -21.317 -23.734 1.00 66.19 513 PRO A C 1
ATOM 3776 O O . PRO A 1 513 ? 42.953 -22.490 -24.065 1.00 66.19 513 PRO A O 1
ATOM 3779 N N . HIS A 1 514 ? 43.687 -20.693 -22.950 1.00 58.72 514 HIS A N 1
ATOM 3780 C CA . HIS A 1 514 ? 44.959 -21.274 -22.502 1.00 58.72 514 HIS A CA 1
ATOM 3781 C C . HIS A 1 514 ? 45.145 -21.289 -20.981 1.00 58.72 514 HIS A C 1
ATOM 3783 O O . HIS A 1 514 ? 46.247 -21.569 -20.510 1.00 58.72 514 HIS A O 1
ATOM 3789 N N . LEU A 1 515 ? 44.098 -21.016 -20.195 1.00 59.22 515 LEU A N 1
ATOM 3790 C CA . LEU A 1 515 ? 44.149 -21.378 -18.780 1.00 59.22 515 LEU A CA 1
ATOM 3791 C C . LEU A 1 515 ? 44.063 -22.912 -18.700 1.00 59.22 515 LEU A C 1
ATOM 3793 O O . LEU A 1 515 ? 43.124 -23.476 -19.266 1.00 59.22 515 LEU A O 1
ATOM 3797 N N . PRO A 1 516 ? 45.035 -23.605 -18.074 1.00 54.84 516 PRO A N 1
ATOM 3798 C CA . PRO A 1 516 ? 45.004 -25.059 -17.976 1.00 54.84 516 PRO A CA 1
ATOM 3799 C C . PRO A 1 516 ? 43.683 -25.477 -17.330 1.00 54.84 516 PRO A C 1
ATOM 3801 O O . PRO A 1 516 ? 43.337 -24.995 -16.250 1.00 54.84 516 PRO A O 1
ATOM 3804 N N . ALA A 1 517 ? 42.922 -26.328 -18.023 1.00 51.09 517 ALA A N 1
ATOM 3805 C CA . ALA A 1 517 ? 41.690 -26.878 -17.482 1.00 51.09 517 ALA A CA 1
ATOM 3806 C C . ALA A 1 517 ? 42.003 -27.531 -16.123 1.00 51.09 517 ALA A C 1
ATOM 3808 O O . ALA A 1 517 ? 43.004 -28.250 -16.029 1.00 51.09 517 ALA A O 1
ATOM 3809 N N . PRO A 1 518 ? 41.198 -27.295 -15.070 1.00 52.16 518 PRO A N 1
ATOM 3810 C CA . PRO A 1 518 ? 41.361 -28.030 -13.824 1.00 52.16 518 PRO A CA 1
ATOM 3811 C C . PRO A 1 518 ? 41.240 -29.523 -14.152 1.00 52.16 518 PRO A C 1
ATOM 3813 O O . PRO A 1 518 ? 40.269 -29.938 -14.788 1.00 52.16 518 PRO A O 1
ATOM 3816 N N . ALA A 1 519 ? 42.271 -30.301 -13.816 1.00 45.31 519 ALA A N 1
ATOM 3817 C CA . ALA A 1 519 ? 42.374 -31.700 -14.213 1.00 45.31 519 ALA A CA 1
ATOM 3818 C C . ALA A 1 519 ? 41.111 -32.484 -13.785 1.00 45.31 519 ALA A C 1
ATOM 3820 O O . ALA A 1 519 ? 40.681 -32.364 -12.635 1.00 45.31 519 ALA A O 1
ATOM 3821 N N . PRO A 1 520 ? 40.485 -33.265 -14.686 1.00 50.97 520 PRO A N 1
ATOM 3822 C CA . PRO A 1 520 ? 39.278 -34.012 -14.367 1.00 50.97 520 PRO A CA 1
ATOM 3823 C C . PRO A 1 520 ? 39.645 -35.269 -13.571 1.00 50.97 520 PRO A C 1
ATOM 3825 O O . PRO A 1 520 ? 40.033 -36.281 -14.148 1.00 50.97 520 PRO A O 1
ATOM 3828 N N . GLY A 1 521 ? 39.505 -35.207 -12.248 1.00 45.28 521 GLY A N 1
ATOM 3829 C CA . GLY A 1 521 ? 39.543 -36.399 -11.403 1.00 45.28 521 GLY A CA 1
ATOM 3830 C C . GLY A 1 521 ? 39.946 -36.137 -9.959 1.00 45.28 521 GLY A C 1
ATOM 3831 O O . GLY A 1 521 ? 41.111 -36.289 -9.637 1.00 45.28 521 GLY A O 1
ATOM 3832 N N . GLU A 1 522 ? 38.977 -35.802 -9.103 1.00 32.44 522 GLU A N 1
ATOM 3833 C CA . GLU A 1 522 ? 38.767 -36.460 -7.800 1.00 32.44 522 GLU A CA 1
ATOM 3834 C C . GLU A 1 522 ? 37.443 -35.968 -7.173 1.00 32.44 522 GLU A C 1
ATOM 3836 O O . GLU A 1 522 ? 37.109 -34.784 -7.281 1.00 32.44 522 GLU A O 1
ATOM 3841 N N . PRO A 1 523 ? 36.621 -36.864 -6.594 1.00 40.34 523 PRO A N 1
ATOM 3842 C CA . PRO A 1 523 ? 35.329 -36.506 -6.022 1.00 40.34 523 PRO A CA 1
ATOM 3843 C C . PRO A 1 523 ? 35.499 -35.666 -4.753 1.00 40.34 523 PRO A C 1
ATOM 3845 O O . PRO A 1 523 ? 36.399 -35.889 -3.949 1.00 40.34 523 PRO A O 1
ATOM 3848 N N . ALA A 1 524 ? 34.585 -34.713 -4.577 1.00 44.56 524 ALA A N 1
ATOM 3849 C CA . ALA A 1 524 ? 34.538 -33.776 -3.466 1.00 44.56 524 ALA A CA 1
ATOM 3850 C C . ALA A 1 524 ? 34.570 -34.475 -2.094 1.00 44.56 524 ALA A C 1
ATOM 3852 O O . ALA A 1 524 ? 33.549 -34.962 -1.607 1.00 44.56 524 ALA A O 1
ATOM 3853 N N . VAL A 1 525 ? 35.732 -34.446 -1.445 1.00 36.31 525 VAL A N 1
ATOM 3854 C CA . VAL A 1 525 ? 35.855 -34.556 0.008 1.00 36.31 525 VAL A CA 1
ATOM 3855 C C . VAL A 1 525 ? 36.276 -33.184 0.514 1.00 36.31 525 VAL A C 1
ATOM 3857 O O . VAL A 1 525 ? 37.215 -32.573 0.011 1.00 36.31 525 VAL A O 1
ATOM 3860 N N . ALA A 1 526 ? 35.524 -32.668 1.479 1.00 47.16 526 ALA A N 1
ATOM 3861 C CA . ALA A 1 526 ? 35.823 -31.417 2.148 1.00 47.16 526 ALA A CA 1
ATOM 3862 C C . ALA A 1 526 ? 37.158 -31.523 2.903 1.00 47.16 526 ALA A C 1
ATOM 3864 O O . ALA A 1 526 ? 37.184 -32.079 3.994 1.00 47.16 526 ALA A O 1
ATOM 3865 N N . ALA A 1 527 ? 38.241 -30.988 2.335 1.00 38.50 527 ALA A N 1
ATOM 3866 C CA . ALA A 1 527 ? 39.408 -30.495 3.066 1.00 38.50 527 ALA A CA 1
ATOM 3867 C C . ALA A 1 527 ? 40.346 -29.702 2.137 1.00 38.50 527 ALA A C 1
ATOM 3869 O O . ALA A 1 527 ? 40.832 -30.209 1.136 1.00 38.50 527 ALA A O 1
ATOM 3870 N N . GLU A 1 528 ? 40.571 -28.449 2.527 1.00 34.03 528 GLU A N 1
ATOM 3871 C CA . GLU A 1 528 ? 41.900 -27.853 2.703 1.00 34.03 528 GLU A CA 1
ATOM 3872 C C . GLU A 1 528 ? 42.865 -27.743 1.498 1.00 34.03 528 GLU A C 1
ATOM 3874 O O . GLU A 1 528 ? 43.495 -28.680 1.026 1.00 34.03 528 GLU A O 1
ATOM 3879 N N . ALA A 1 529 ? 42.995 -26.487 1.068 1.00 46.38 529 ALA A N 1
ATOM 3880 C CA . ALA A 1 529 ? 44.001 -25.868 0.212 1.00 46.38 529 ALA A CA 1
ATOM 3881 C C . ALA A 1 529 ? 45.426 -26.472 0.195 1.00 46.38 529 ALA A C 1
ATOM 3883 O O . ALA A 1 529 ? 46.108 -26.473 1.213 1.00 46.38 529 ALA A O 1
ATOM 3884 N N . ALA A 1 530 ? 45.919 -26.783 -1.014 1.00 40.16 530 ALA A N 1
ATOM 3885 C CA . ALA A 1 530 ? 47.278 -26.537 -1.549 1.00 40.16 530 ALA A CA 1
ATOM 3886 C C . ALA A 1 530 ? 47.386 -27.256 -2.920 1.00 40.16 530 ALA A C 1
ATOM 3888 O O . ALA A 1 530 ? 46.904 -28.368 -3.050 1.00 40.16 530 ALA A O 1
ATOM 3889 N N . ALA A 1 531 ? 47.969 -26.762 -4.013 1.00 41.56 531 ALA A N 1
ATOM 3890 C CA . ALA A 1 531 ? 48.796 -25.599 -4.272 1.00 41.56 531 ALA A CA 1
ATOM 3891 C C . ALA A 1 531 ? 48.702 -25.235 -5.773 1.00 41.56 531 ALA A C 1
ATOM 3893 O O . ALA A 1 531 ? 49.020 -26.038 -6.647 1.00 41.56 531 ALA A O 1
ATOM 3894 N N . LEU A 1 532 ? 48.325 -23.991 -6.057 1.00 35.47 532 LEU A N 1
ATOM 3895 C CA . LEU A 1 532 ? 48.796 -23.232 -7.218 1.00 35.47 532 LEU A CA 1
ATOM 3896 C C . LEU A 1 532 ? 49.757 -22.166 -6.665 1.00 35.47 532 LEU A C 1
ATOM 3898 O O . LEU A 1 532 ? 49.587 -21.769 -5.507 1.00 35.47 532 LEU A O 1
ATOM 3902 N N . PRO A 1 533 ? 50.778 -21.720 -7.420 1.00 36.12 533 PRO A N 1
ATOM 3903 C CA . PRO A 1 533 ? 51.782 -20.792 -6.911 1.00 36.12 533 PRO A CA 1
ATOM 3904 C C . PRO A 1 533 ? 51.100 -19.544 -6.346 1.00 36.12 533 PRO A C 1
ATOM 3906 O O . PRO A 1 533 ? 50.337 -18.865 -7.032 1.00 36.12 533 PRO A O 1
ATOM 3909 N N . ALA A 1 534 ? 51.340 -19.308 -5.057 1.00 40.88 534 ALA A N 1
ATOM 3910 C CA . ALA A 1 534 ? 50.671 -18.311 -4.246 1.00 40.88 534 ALA A CA 1
ATOM 3911 C C . ALA A 1 534 ? 50.918 -16.893 -4.784 1.00 40.88 534 ALA A C 1
ATOM 3913 O O . ALA A 1 534 ? 51.895 -16.232 -4.438 1.00 40.88 534 ALA A O 1
ATOM 3914 N N . LEU A 1 535 ? 49.977 -16.388 -5.579 1.00 40.00 535 LEU A N 1
ATOM 3915 C CA . LEU A 1 535 ? 49.649 -14.970 -5.551 1.00 40.00 535 LEU A CA 1
ATOM 3916 C C . LEU A 1 535 ? 49.098 -14.699 -4.150 1.00 40.00 535 LEU A C 1
ATOM 3918 O O . LEU A 1 535 ? 47.984 -15.112 -3.834 1.00 40.00 535 LEU A O 1
ATOM 3922 N N . HIS A 1 536 ? 49.910 -14.085 -3.288 1.00 40.44 536 HIS A N 1
ATOM 3923 C CA . HIS A 1 536 ? 49.522 -13.672 -1.941 1.00 40.44 536 HIS A CA 1
ATOM 3924 C C . HIS A 1 536 ? 48.272 -12.783 -1.993 1.00 40.44 536 HIS A C 1
ATOM 3926 O O . HIS A 1 536 ? 48.349 -11.565 -2.141 1.00 40.44 536 HIS A O 1
ATOM 3932 N N . ALA A 1 537 ? 47.099 -13.398 -1.864 1.00 36.31 537 ALA A N 1
ATOM 3933 C CA . ALA A 1 537 ? 45.862 -12.697 -1.600 1.00 36.31 537 ALA A CA 1
ATOM 3934 C C . ALA A 1 537 ? 45.889 -12.255 -0.129 1.00 36.31 537 ALA A C 1
ATOM 3936 O O . ALA A 1 537 ? 46.021 -13.110 0.751 1.00 36.31 537 ALA A O 1
ATOM 3937 N N . PRO A 1 538 ? 45.749 -10.959 0.202 1.00 40.00 538 PRO A N 1
ATOM 3938 C CA . PRO A 1 538 ? 45.369 -10.608 1.558 1.00 40.00 538 PRO A CA 1
ATOM 3939 C C . PRO A 1 538 ? 44.012 -11.269 1.842 1.00 40.00 538 PRO A C 1
ATOM 3941 O O . PRO A 1 538 ? 43.041 -11.025 1.121 1.00 40.00 538 PRO A O 1
ATOM 3944 N N . ALA A 1 539 ? 43.964 -12.092 2.894 1.00 46.22 539 ALA A N 1
ATOM 3945 C CA . ALA A 1 539 ? 42.839 -12.918 3.365 1.00 46.22 539 ALA A CA 1
ATOM 3946 C C . ALA A 1 539 ? 41.548 -12.142 3.725 1.00 46.22 539 ALA A C 1
ATOM 3948 O O . ALA A 1 539 ? 40.618 -12.680 4.313 1.00 46.22 539 ALA A O 1
ATOM 3949 N N . VAL A 1 540 ? 41.482 -10.856 3.386 1.00 45.16 540 VAL A N 1
ATOM 3950 C CA . VAL A 1 540 ? 40.456 -9.898 3.813 1.00 45.16 540 VAL A CA 1
ATOM 3951 C C . VAL A 1 540 ? 39.252 -9.873 2.860 1.00 45.16 540 VAL A C 1
ATOM 3953 O O . VAL A 1 540 ? 38.286 -9.172 3.122 1.00 45.16 540 VAL A O 1
ATOM 3956 N N . LEU A 1 541 ? 39.272 -10.605 1.740 1.00 47.91 541 LEU A N 1
ATOM 3957 C CA . LEU A 1 541 ? 38.165 -10.593 0.762 1.00 47.91 541 LEU A CA 1
ATOM 3958 C C . LEU A 1 541 ? 37.328 -11.874 0.713 1.00 47.91 541 LEU A C 1
ATOM 3960 O O . LEU A 1 541 ? 36.247 -11.846 0.130 1.00 47.91 541 LEU A O 1
ATOM 3964 N N . ASP A 1 542 ? 37.755 -12.902 1.446 1.00 47.22 542 ASP A N 1
ATOM 3965 C CA . ASP A 1 542 ? 36.936 -14.046 1.857 1.00 47.22 542 ASP A CA 1
ATOM 3966 C C . ASP A 1 542 ? 36.618 -13.938 3.354 1.00 47.22 542 ASP A C 1
ATOM 3968 O O . ASP A 1 542 ? 36.780 -14.887 4.120 1.00 47.22 542 ASP A O 1
ATOM 3972 N N . CYS A 1 543 ? 36.207 -12.752 3.821 1.00 53.56 543 CYS A N 1
ATOM 3973 C CA . CYS A 1 543 ? 35.665 -12.664 5.172 1.00 53.56 543 CYS A CA 1
ATOM 3974 C C . CYS A 1 543 ? 34.505 -13.654 5.280 1.00 53.56 543 CYS A C 1
ATOM 3976 O O . CYS A 1 543 ? 33.612 -13.639 4.424 1.00 53.56 543 CYS A O 1
ATOM 3978 N N . ASP A 1 544 ? 34.495 -14.445 6.355 1.00 56.12 544 ASP A N 1
ATOM 3979 C CA . ASP A 1 544 ? 33.344 -15.250 6.746 1.00 56.12 544 ASP A CA 1
ATOM 3980 C C . ASP A 1 544 ? 32.060 -14.423 6.557 1.00 56.12 544 ASP A C 1
ATOM 3982 O O . ASP A 1 544 ? 32.014 -13.224 6.883 1.00 56.12 544 ASP A O 1
ATOM 3986 N N . LEU A 1 545 ? 31.025 -15.054 5.997 1.00 58.72 545 LEU A N 1
ATOM 3987 C CA . LEU A 1 545 ? 29.698 -14.472 5.819 1.00 58.72 545 LEU A CA 1
ATOM 3988 C C . LEU A 1 545 ? 29.262 -13.689 7.070 1.00 58.72 545 LEU A C 1
ATOM 3990 O O . LEU A 1 545 ? 28.750 -12.574 6.941 1.00 58.72 545 LEU A O 1
ATOM 3994 N N . GLN A 1 546 ? 29.574 -14.211 8.258 1.00 62.31 546 GLN A N 1
ATOM 3995 C CA . GLN A 1 546 ? 29.291 -13.602 9.554 1.00 62.31 546 GLN A CA 1
ATOM 3996 C C . GLN A 1 546 ? 30.000 -12.259 9.773 1.00 62.31 546 GLN A C 1
ATOM 3998 O O . GLN A 1 546 ? 29.400 -11.319 10.295 1.00 62.31 546 GLN A O 1
ATOM 4003 N N . VAL A 1 547 ? 31.260 -12.110 9.355 1.00 68.00 547 VAL A N 1
ATOM 4004 C CA . VAL A 1 547 ? 32.005 -10.842 9.478 1.00 68.00 547 VAL A CA 1
ATOM 4005 C C . VAL A 1 547 ? 31.410 -9.793 8.542 1.00 68.00 547 VAL A C 1
ATOM 4007 O O . VAL A 1 547 ? 31.200 -8.644 8.940 1.00 68.00 547 VAL A O 1
ATOM 4010 N N . ARG A 1 548 ? 31.065 -10.190 7.313 1.00 65.50 548 ARG A N 1
ATOM 4011 C CA . ARG A 1 548 ? 30.418 -9.304 6.337 1.00 65.50 548 ARG A CA 1
ATOM 4012 C C . ARG A 1 548 ? 29.039 -8.852 6.817 1.00 65.50 548 ARG A C 1
ATOM 4014 O O . ARG A 1 548 ? 28.698 -7.674 6.700 1.00 65.50 548 ARG A O 1
ATOM 4021 N N . GLU A 1 549 ? 28.251 -9.761 7.380 1.00 67.62 549 GLU A N 1
ATOM 4022 C CA . GLU A 1 549 ? 26.946 -9.452 7.968 1.00 67.62 549 GLU A CA 1
ATOM 4023 C C . GLU A 1 549 ? 27.070 -8.557 9.200 1.00 67.62 549 GLU A C 1
ATOM 4025 O O . GLU A 1 549 ? 26.331 -7.579 9.319 1.00 67.62 549 GLU A O 1
ATOM 4030 N N . ARG A 1 550 ? 28.069 -8.793 10.057 1.00 70.94 550 ARG A N 1
ATOM 4031 C CA . ARG A 1 550 ? 28.347 -7.947 11.221 1.00 70.94 550 ARG A CA 1
ATOM 4032 C C . ARG A 1 550 ? 28.748 -6.529 10.821 1.00 70.94 550 ARG A C 1
ATOM 4034 O O . ARG A 1 550 ? 28.254 -5.573 11.414 1.00 70.94 550 ARG A O 1
ATOM 4041 N N . LEU A 1 551 ? 29.582 -6.363 9.793 1.00 70.94 551 LEU A N 1
ATOM 4042 C CA . LEU A 1 551 ? 29.926 -5.039 9.265 1.00 70.94 551 LEU A CA 1
ATOM 4043 C C . LEU A 1 551 ? 28.698 -4.328 8.682 1.00 70.94 551 LEU A C 1
ATOM 4045 O O . LEU A 1 551 ? 28.483 -3.151 8.971 1.00 70.94 551 LEU A O 1
ATOM 4049 N N . ARG A 1 552 ? 27.841 -5.042 7.939 1.00 67.50 552 ARG A N 1
ATOM 4050 C CA . ARG A 1 552 ? 26.565 -4.503 7.431 1.00 67.50 552 ARG A CA 1
ATOM 4051 C C . ARG A 1 552 ? 25.623 -4.088 8.563 1.00 67.50 552 ARG A C 1
ATOM 4053 O O . ARG A 1 552 ? 25.015 -3.021 8.485 1.00 67.50 552 ARG A O 1
ATOM 4060 N N . PHE A 1 553 ? 25.530 -4.891 9.621 1.00 71.94 553 PHE A N 1
ATOM 4061 C CA . PHE A 1 553 ? 24.729 -4.584 10.804 1.00 71.94 553 PHE A CA 1
ATOM 4062 C C . PHE A 1 553 ? 25.240 -3.333 11.530 1.00 71.94 553 PHE A C 1
ATOM 4064 O O . PHE A 1 553 ? 24.459 -2.435 11.842 1.00 71.94 553 PHE A O 1
ATOM 4071 N N . LEU A 1 554 ? 26.555 -3.218 11.742 1.00 73.94 554 LEU A N 1
ATOM 4072 C CA . LEU A 1 554 ? 27.157 -2.041 12.375 1.00 73.94 554 LEU A CA 1
ATOM 4073 C C . LEU A 1 554 ? 26.957 -0.768 11.539 1.00 73.94 554 LEU A C 1
ATOM 4075 O O . LEU A 1 554 ? 26.695 0.300 12.098 1.00 73.94 554 LEU A O 1
ATOM 4079 N N . ALA A 1 555 ? 27.018 -0.878 10.212 1.00 64.50 555 ALA A N 1
ATOM 4080 C CA . ALA A 1 555 ? 26.716 0.213 9.288 1.00 64.50 555 ALA A CA 1
ATOM 4081 C C . ALA A 1 555 ? 25.266 0.683 9.404 1.00 64.50 555 ALA A C 1
ATOM 4083 O O . ALA A 1 555 ? 24.992 1.879 9.520 1.00 64.50 555 ALA A O 1
ATOM 4084 N N . TRP A 1 556 ? 24.336 -0.276 9.410 1.00 77.31 556 TRP A N 1
ATOM 4085 C CA . TRP A 1 556 ? 22.916 -0.013 9.587 1.00 77.31 556 TRP A CA 1
ATOM 4086 C C . TRP A 1 556 ? 22.648 0.661 10.937 1.00 77.31 556 TRP A C 1
ATOM 4088 O O . TRP A 1 556 ? 22.000 1.702 10.974 1.00 77.31 556 TRP A O 1
ATOM 4098 N N . MET A 1 557 ? 23.245 0.167 12.025 1.00 72.12 557 MET A N 1
ATOM 4099 C CA . MET A 1 557 ? 23.150 0.780 13.354 1.00 72.12 557 MET A CA 1
ATOM 4100 C C . MET A 1 557 ? 23.679 2.220 13.387 1.00 72.12 557 MET A C 1
ATOM 4102 O O . MET A 1 557 ? 23.048 3.095 13.981 1.00 72.12 557 MET A O 1
ATOM 4106 N N . ARG A 1 558 ? 24.821 2.504 12.742 1.00 72.06 558 ARG A N 1
ATOM 4107 C CA . ARG A 1 558 ? 25.350 3.877 12.629 1.00 72.06 558 ARG A CA 1
ATOM 4108 C C . ARG A 1 558 ? 24.396 4.787 11.862 1.00 72.06 558 ARG A C 1
ATOM 4110 O O . ARG A 1 558 ? 24.192 5.925 12.275 1.00 72.06 558 ARG A O 1
ATOM 4117 N N . ARG A 1 559 ? 23.784 4.283 10.788 1.00 67.31 559 ARG A N 1
ATOM 4118 C CA . ARG A 1 559 ? 22.788 5.017 10.003 1.00 67.31 559 ARG A CA 1
ATOM 4119 C C . ARG A 1 559 ? 21.534 5.321 10.817 1.00 67.31 559 ARG A C 1
ATOM 4121 O O . ARG A 1 559 ? 21.137 6.477 10.869 1.00 67.31 559 ARG A O 1
ATOM 4128 N N . VAL A 1 560 ? 20.968 4.324 11.498 1.00 69.38 560 VAL A N 1
ATOM 4129 C CA . VAL A 1 560 ? 19.803 4.511 12.376 1.00 69.38 560 VAL A CA 1
ATOM 4130 C C . VAL A 1 560 ? 20.112 5.548 13.457 1.00 69.38 560 VAL A C 1
ATOM 4132 O O . VAL A 1 560 ? 19.307 6.442 13.690 1.00 69.38 560 VAL A O 1
ATOM 4135 N N . ARG A 1 561 ? 21.309 5.513 14.060 1.00 73.75 561 ARG A N 1
ATOM 4136 C CA . ARG A 1 561 ? 21.742 6.523 15.044 1.00 73.75 561 ARG A CA 1
ATOM 4137 C C . ARG A 1 561 ? 21.904 7.926 14.454 1.00 73.75 561 ARG A C 1
ATOM 4139 O O . ARG A 1 561 ? 21.580 8.894 15.131 1.00 73.75 561 ARG A O 1
ATOM 4146 N N . ALA A 1 562 ? 22.407 8.046 13.226 1.00 68.31 562 ALA A N 1
ATOM 4147 C CA . ALA A 1 562 ? 22.529 9.334 12.544 1.00 68.31 562 ALA A CA 1
ATOM 4148 C C . ALA A 1 562 ? 21.158 9.916 12.157 1.00 68.31 562 ALA A C 1
ATOM 4150 O O . ALA A 1 562 ? 20.972 11.122 12.256 1.00 68.31 562 ALA A O 1
ATOM 4151 N N . GLU A 1 563 ? 20.204 9.067 11.760 1.00 71.56 563 GLU A N 1
ATOM 4152 C CA . GLU A 1 563 ? 18.818 9.453 11.450 1.00 71.56 563 GLU A CA 1
ATOM 4153 C C . GLU A 1 563 ? 18.002 9.769 12.719 1.00 71.56 563 GLU A C 1
ATOM 4155 O O . GLU A 1 563 ? 17.115 10.612 12.678 1.00 71.56 563 GLU A O 1
ATOM 4160 N N . SER A 1 564 ? 18.326 9.135 13.851 1.00 65.94 564 SER A N 1
ATOM 4161 C CA . SER A 1 564 ? 17.641 9.337 15.141 1.00 65.94 564 SER A CA 1
ATOM 4162 C C . SER A 1 564 ? 18.211 10.489 15.970 1.00 65.94 564 SER A C 1
ATOM 4164 O O . SER A 1 564 ? 17.726 10.737 17.072 1.00 65.94 564 SER A O 1
ATOM 4166 N N . ARG A 1 565 ? 19.262 11.176 15.500 1.00 64.94 565 ARG A N 1
ATOM 4167 C CA . ARG A 1 565 ? 19.770 12.368 16.183 1.00 64.94 565 ARG A CA 1
ATOM 4168 C C . ARG A 1 565 ? 18.750 13.488 15.946 1.00 64.94 565 ARG A C 1
ATOM 4170 O O . ARG A 1 565 ? 18.622 13.900 14.794 1.00 64.94 565 ARG A O 1
ATOM 4177 N N . PRO A 1 566 ? 18.014 13.954 16.976 1.00 51.56 566 PRO A N 1
ATOM 4178 C CA . PRO A 1 566 ? 17.092 15.067 16.802 1.00 51.56 566 PRO A CA 1
ATOM 4179 C C . PRO A 1 566 ? 17.900 16.243 16.264 1.00 51.56 566 PRO A C 1
ATOM 4181 O O . PRO A 1 566 ? 18.979 16.528 16.791 1.00 51.56 566 PRO A O 1
ATOM 4184 N N . GLU A 1 567 ? 17.421 16.861 15.182 1.00 53.91 567 GLU A N 1
ATOM 4185 C CA . GLU A 1 567 ? 18.000 18.096 14.664 1.00 53.91 567 GLU A CA 1
ATOM 4186 C C . GLU A 1 567 ? 18.101 19.053 15.847 1.00 53.91 567 GLU A C 1
ATOM 4188 O O . GLU A 1 567 ? 17.089 19.457 16.419 1.00 53.91 567 GLU A O 1
ATOM 4193 N N . THR A 1 568 ? 19.329 19.305 16.302 1.00 48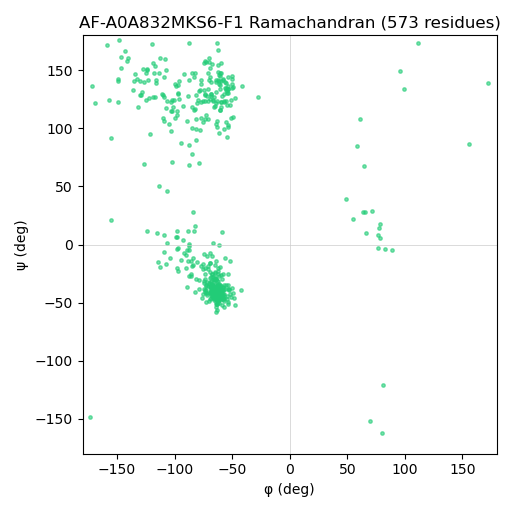.72 568 THR A N 1
ATOM 4194 C CA . THR A 1 568 ? 19.603 20.243 17.382 1.00 48.72 568 THR A CA 1
ATOM 4195 C C . THR A 1 568 ? 18.996 21.562 16.956 1.00 48.72 568 THR A C 1
ATOM 4197 O O . THR A 1 568 ? 19.503 22.210 16.045 1.00 48.72 568 THR A O 1
ATOM 4200 N N . PHE A 1 569 ? 17.867 21.883 17.582 1.00 45.22 569 PHE A N 1
ATOM 4201 C CA . PHE A 1 569 ? 17.127 23.114 17.412 1.00 45.22 569 PHE A CA 1
ATOM 4202 C C . PHE A 1 569 ? 18.094 24.246 17.742 1.00 45.22 569 PHE A C 1
ATOM 4204 O O . PHE A 1 569 ? 18.399 24.483 18.909 1.00 45.22 569 PHE A O 1
ATOM 4211 N N . GLU A 1 570 ? 18.667 24.862 16.713 1.00 46.72 570 GLU A N 1
ATOM 4212 C CA . GLU A 1 570 ? 19.544 26.012 16.852 1.00 46.72 570 GLU A CA 1
ATOM 4213 C C . GLU A 1 570 ? 18.639 27.181 17.267 1.00 46.72 570 GLU A C 1
ATOM 4215 O O . GLU A 1 570 ? 17.800 27.611 16.468 1.00 46.72 570 GLU A O 1
ATOM 4220 N N . PRO A 1 571 ? 18.689 27.656 18.529 1.00 54.66 571 PRO A N 1
ATOM 4221 C CA . PRO A 1 571 ? 17.816 28.736 18.947 1.00 54.66 571 PRO A CA 1
ATOM 4222 C C . PRO A 1 571 ? 18.217 29.976 18.153 1.00 54.66 571 PRO A C 1
ATOM 4224 O O . PRO A 1 571 ? 19.352 30.447 18.247 1.00 54.66 571 PRO A O 1
ATOM 4227 N N . ALA A 1 572 ? 17.278 30.481 17.353 1.00 53.00 572 ALA A N 1
ATOM 4228 C CA . ALA A 1 572 ? 17.442 31.702 16.585 1.00 53.00 572 ALA A CA 1
ATOM 4229 C C . ALA A 1 572 ? 17.962 32.817 17.506 1.00 53.00 572 ALA A C 1
ATOM 4231 O O . ALA A 1 572 ? 17.242 33.305 18.382 1.00 53.00 572 ALA A O 1
ATOM 4232 N N . ARG A 1 573 ? 19.226 33.212 17.316 1.00 59.47 573 ARG A N 1
ATOM 4233 C CA . ARG A 1 573 ? 19.774 34.426 17.918 1.00 59.47 573 ARG A CA 1
ATOM 4234 C C . ARG A 1 573 ? 18.995 35.600 17.337 1.00 59.47 573 ARG A C 1
ATOM 4236 O O . ARG A 1 573 ? 19.161 35.935 16.167 1.00 59.47 573 ARG A O 1
ATOM 4243 N N . ARG A 1 574 ? 18.113 36.182 18.149 1.00 54.88 574 ARG A N 1
ATOM 4244 C CA . ARG A 1 574 ? 17.495 37.477 17.861 1.00 54.88 574 ARG A CA 1
ATOM 4245 C C . ARG A 1 574 ? 18.585 38.550 17.912 1.00 54.88 574 ARG A C 1
ATOM 4247 O O . ARG A 1 574 ? 19.291 38.640 18.917 1.00 54.88 574 ARG A O 1
ATOM 4254 N N . ALA A 1 575 ? 18.716 39.281 16.809 1.00 59.81 575 ALA A N 1
ATOM 4255 C CA . ALA A 1 575 ? 19.340 40.598 16.752 1.00 59.81 575 ALA A CA 1
ATOM 4256 C C . ALA A 1 575 ? 18.321 41.663 17.168 1.00 59.81 575 ALA A C 1
ATOM 4258 O O . ALA A 1 575 ? 17.110 41.419 16.935 1.00 59.81 575 ALA A O 1
#

Radius of gyration: 37.8 Å; Cα contacts (8 Å, |Δi|>4): 831; chains: 1; bounding box: 98×88×110 Å

Foldseek 3Di:
DDDDDDDDDDDDDPPPPVVVLVVQLVVLLQVLLVVLLVCLLVPPPPQAFFKKWKFAADDDWDDCVLWPDGADSHWDWDDDPRIIIITHNDQVVNLCRRVSSNVSNLCVLVVLVVLLVVLLVVLVVLADPDDQPDADLLLLLLLLLLLLLSLLCSSLPDQPPDPDDQDPDPQLVVLVVQLLVLLVVSGNVSNVVSLLSNLVSLQVVLLVCLLPDDLDDVCSSNSSSNVSNVSSVVSNVSSVVSCPPPDPVSVVSSVSSSSVSNNVCNVSHHRSSVSSVVSIDRIGMDGDPVSVVSSVVSSVVSSVVSSVVSCVVVVVVDDDDDDDDDDDPFDADDPPFAQEEEEEALQLLLLLLVLLLCVLVVWQEEEAEQAPPSPNCVLQVHDAAFFDLCVQVVLDAHLLQWDDSLGPNYIYTHNHDDPDDRDCVCVLVNCVSCVVQGSHYYYYYYLPDALVQLVSCPPHRYAAAYEDADDDDDPSQVSVCVSNVHHHGYDYSPQPPDSHSVSSVVSSCVSNVPPPDPDPDDDDDDDDDDDDPDPPRPPSNPPPPVVSVVSVVVSVVVVVVVVPPPPPPPPPDDD

Nearest PDB structures (foldseek):
  1hyq-assembly1_A  TM=5.502E-01  e=7.543E-03  Archaeoglobus fulgidus
  5oge-assembly2_B  TM=1.807E-01  e=3.271E+00  Saccharomyces cerevisiae S288C

Mean predicted aligned error: 18.86 Å